Protein 5L9V (pdb70)

Foldseek 3Di:
DLLCCLVVAVLVCCVVPQKGKDACQPHDVLLVLQVVLLVVVVVVVPWAADDDPDDDDPDDQVQAVKTKDFAQCPDPSSVSVVVVVVSVVVNVCSCAPRNPPFGWDDKGTKIKIKRAAPQTKHPWDFQDEDLQFFFKKKKAWRDAPDDCVPFPFWKWWCFPDDNDIDTHDSHRRMMMMGTRYPRTTIMGGTTHHITIMIMMTIGGDVSNVVSVVVD/DLLCCLVVAVLVCCVPPQKGKDALQPHDPLLVLQVVLLVVVVVVVPWAADDDPDDDDPDDQVAAVKTKDFAQCPDPSNVSVVVVVVSVVVNVCSCAPRRPNFGWDDKGTKIKIKRAAPFTKHPWDFQDEDLQFFFKKKKAWRDAPDDCVPFPFWKWWDFPPDPDIDTDDSYRRMIMMGTR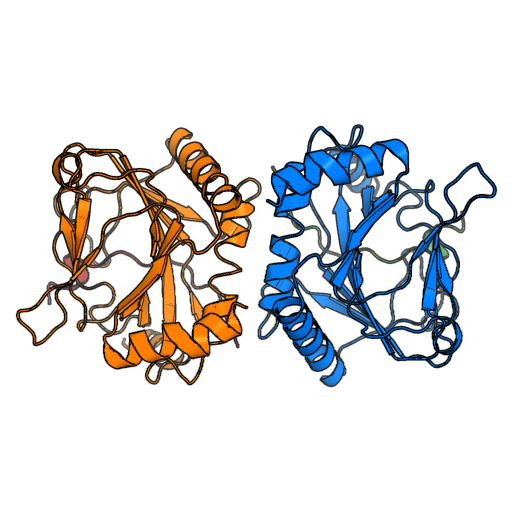YPRTTIMGGTGHHITIMMMMTTGGPVSNVVNVPPD/DCPVVPDDDPDPDDDDDDD/DCVVVPDDDPDDDDDDDDD

Structure (mmCIF, N/CA/C/O backbone):
data_5L9V
#
_entry.id   5L9V
#
_cell.length_a   43.807
_cell.length_b   73.088
_cell.length_c   70.407
_cell.angle_alpha   90.00
_cell.angle_beta   91.17
_cell.angle_gamma   90.00
#
_symmetry.space_group_name_H-M   'P 1 21 1'
#
loop_
_entity.id
_entity.type
_entity.pdbx_description
1 polymer 'Egl nine homolog 1'
2 polymer 'Hypoxia-inducible factor 1-alpha'
3 non-polymer 'MANGANESE (II) ION'
4 non-polymer N-OXALYLGLYCINE
5 water water
#
loop_
_atom_site.group_PDB
_atom_site.id
_atom_site.type_symbol
_atom_site.label_atom_id
_atom_site.label_alt_id
_atom_site.label_comp_id
_atom_site.label_asym_id
_atom_site.label_entity_id
_atom_site.label_seq_id
_atom_site.pdbx_PDB_ins_code
_atom_site.Cartn_x
_atom_site.Cartn_y
_atom_site.Cartn_z
_atom_site.occupancy
_atom_site.B_iso_or_equiv
_atom_site.auth_seq_id
_atom_site.auth_comp_id
_atom_site.auth_asym_id
_atom_site.auth_atom_id
_atom_site.pdbx_PDB_model_num
ATOM 1 N N . PRO A 1 15 ? -2.202 1.336 16.784 1.00 93.55 189 PRO A N 1
ATOM 2 C CA . PRO A 1 15 ? -2.363 2.721 16.331 1.00 92.78 189 PRO A CA 1
ATOM 3 C C . PRO A 1 15 ? -2.242 3.715 17.480 1.00 91.20 189 PRO A C 1
ATOM 4 O O . PRO A 1 15 ? -2.856 3.509 18.527 1.00 90.59 189 PRO A O 1
ATOM 8 N N . ALA A 1 16 ? -1.461 4.779 17.289 1.00 90.00 190 ALA A N 1
ATOM 9 C CA . ALA A 1 16 ? -1.286 5.762 18.353 1.00 87.96 190 ALA A CA 1
ATOM 10 C C . ALA A 1 16 ? -2.608 6.434 18.706 1.00 86.50 190 ALA A C 1
ATOM 11 O O . ALA A 1 16 ? -2.976 6.521 19.883 1.00 87.41 190 ALA A O 1
ATOM 13 N N . LEU A 1 17 ? -3.339 6.920 17.699 1.00 83.77 191 LEU A N 1
ATOM 14 C CA . LEU A 1 17 ? -4.613 7.586 17.966 1.00 82.23 191 LEU A CA 1
ATOM 15 C C . LEU A 1 17 ? -5.563 6.660 18.719 1.00 78.63 191 LEU A C 1
ATOM 16 O O . LEU A 1 17 ? -6.145 7.040 19.747 1.00 79.70 191 LEU A O 1
ATOM 21 N N . LYS A 1 18 ? -5.729 5.433 18.219 1.00 74.39 192 LYS A N 1
ATOM 22 C CA . LYS A 1 18 ? -6.646 4.488 18.848 1.00 69.09 192 LYS A CA 1
ATOM 23 C C . LYS A 1 18 ? -6.249 4.234 20.296 1.00 65.82 192 LYS A C 1
ATOM 24 O O . LYS A 1 18 ? -7.093 4.243 21.197 1.00 62.03 192 LYS A O 1
ATOM 28 N N . LEU A 1 19 ? -4.958 4.007 20.538 1.00 58.38 193 LEU A N 1
ATOM 29 C CA . LEU A 1 19 ? -4.477 3.839 21.904 1.00 56.71 193 LEU A CA 1
ATOM 30 C C . LEU A 1 19 ? -4.855 5.036 22.766 1.00 54.19 193 LEU A C 1
ATOM 31 O O . LEU A 1 19 ? -5.329 4.883 23.899 1.00 52.38 193 LEU A O 1
ATOM 47 N N . ALA A 1 20 ? -4.625 6.242 22.249 1.00 49.71 194 ALA A N 1
ATOM 48 C CA . ALA A 1 20 ? -4.865 7.444 23.035 1.00 49.61 194 ALA A CA 1
ATOM 49 C C . ALA A 1 20 ? -6.328 7.547 23.450 1.00 50.55 194 ALA A C 1
ATOM 50 O O . ALA A 1 20 ? -6.640 7.673 24.640 1.00 52.84 194 ALA A O 1
ATOM 57 N N . LEU A 1 21 ? -7.244 7.471 22.481 1.00 48.99 195 LEU A N 1
ATOM 58 C CA . LEU A 1 21 ? -8.655 7.682 22.798 1.00 47.76 195 LEU A CA 1
ATOM 59 C C . LEU A 1 21 ? -9.248 6.512 23.568 1.00 46.09 195 LEU A C 1
ATOM 60 O O . LEU A 1 21 ? -10.127 6.704 24.414 1.00 48.11 195 LEU A O 1
ATOM 76 N N . GLU A 1 22 ? -8.806 5.293 23.268 1.00 46.54 196 GLU A N 1
ATOM 77 C CA . GLU A 1 22 ? -9.404 4.112 23.877 1.00 47.09 196 GLU A CA 1
ATOM 78 C C . GLU A 1 22 ? -8.875 3.857 25.281 1.00 45.65 196 GLU A C 1
ATOM 79 O O . GLU A 1 22 ? -9.604 3.320 26.121 1.00 45.59 196 GLU A O 1
ATOM 86 N N . TYR A 1 23 ? -7.626 4.229 25.556 1.00 43.17 197 TYR A N 1
ATOM 87 C CA . TYR A 1 23 ? -6.978 3.890 26.815 1.00 41.95 197 TYR A CA 1
ATOM 88 C C . TYR A 1 23 ? -6.541 5.115 27.603 1.00 37.58 197 TYR A C 1
ATOM 89 O O . TYR A 1 23 ? -6.858 5.226 28.795 1.00 34.14 197 TYR A O 1
ATOM 107 N N . ILE A 1 24 ? -5.849 6.061 26.970 1.00 31.72 198 ILE A N 1
ATOM 108 C CA . ILE A 1 24 ? -5.196 7.126 27.724 1.00 32.94 198 ILE A CA 1
ATOM 109 C C . ILE A 1 24 ? -6.208 8.158 28.205 1.00 32.16 198 ILE A C 1
ATOM 110 O O . ILE A 1 24 ? -6.191 8.562 29.373 1.00 27.78 198 ILE A O 1
ATOM 126 N N . VAL A 1 25 ? -7.082 8.619 27.306 1.00 27.20 199 VAL A N 1
ATOM 127 C CA . VAL A 1 25 ? -8.065 9.636 27.677 1.00 29.66 199 VAL A CA 1
ATOM 128 C C . VAL A 1 25 ? -8.954 9.159 28.824 1.00 27.20 199 VAL A C 1
ATOM 129 O O . VAL A 1 25 ? -9.089 9.888 29.817 1.00 28.60 199 VAL A O 1
ATOM 142 N N . PRO A 1 26 ? -9.585 7.982 28.745 1.00 31.47 200 PRO A N 1
ATOM 143 C CA . PRO A 1 26 ? -10.385 7.522 29.897 1.00 33.69 200 PRO A CA 1
ATOM 144 C C . PRO A 1 26 ? -9.573 7.419 31.175 1.00 32.49 200 PRO A C 1
ATOM 145 O O . PRO A 1 26 ? -10.016 7.885 32.236 1.00 36.39 200 PRO A O 1
ATOM 156 N N . ALA A 1 27 ? -8.382 6.821 31.100 1.00 31.63 201 ALA A N 1
ATOM 157 C CA . ALA A 1 27 ? -7.583 6.621 32.304 1.00 31.26 201 ALA A CA 1
ATOM 158 C C . ALA A 1 27 ? -7.214 7.952 32.943 1.00 28.16 201 ALA A C 1
ATOM 159 O O . ALA A 1 27 ? -7.248 8.089 34.170 1.00 28.35 201 ALA A O 1
ATOM 166 N N . MET A 1 28 ? -6.861 8.946 32.128 1.00 28.38 202 MET A N 1
ATOM 167 C CA . MET A 1 28 ? -6.502 10.251 32.670 1.00 24.25 202 MET A CA 1
ATOM 168 C C . MET A 1 28 ? -7.709 10.934 33.303 1.00 27.79 202 MET A C 1
ATOM 169 O O . MET A 1 28 ? -7.625 11.443 34.427 1.00 28.46 202 MET A O 1
ATOM 183 N N . ASN A 1 29 ? -8.849 10.951 32.610 1.00 28.26 203 ASN A N 1
ATOM 184 C CA . ASN A 1 29 ? -9.981 11.690 33.160 1.00 30.49 203 ASN A CA 1
ATOM 185 C C . ASN A 1 29 ? -10.577 10.993 34.379 1.00 30.59 203 ASN A C 1
ATOM 186 O O . ASN A 1 29 ? -11.150 11.660 35.246 1.00 33.66 203 ASN A O 1
ATOM 197 N N . LYS A 1 30 ? -10.426 9.672 34.491 1.00 32.88 204 LYS A N 1
ATOM 198 C CA . LYS A 1 30 ? -10.956 8.963 35.653 1.00 37.87 204 LYS A CA 1
ATOM 199 C C . LYS A 1 30 ? -9.983 8.984 36.829 1.00 39.31 204 LYS A C 1
ATOM 200 O O . LYS A 1 30 ? -10.382 9.262 37.967 1.00 34.60 204 LYS A O 1
ATOM 219 N N . HIS A 1 31 ? -8.705 8.684 36.579 1.00 32.04 205 HIS A N 1
ATOM 220 C CA . HIS A 1 31 ? -7.729 8.467 37.641 1.00 33.70 205 HIS A CA 1
ATOM 221 C C . HIS A 1 31 ? -6.619 9.508 37.699 1.00 29.31 205 HIS A C 1
ATOM 222 O O . HIS A 1 31 ? -5.894 9.553 38.700 1.00 28.07 205 HIS A O 1
ATOM 236 N N . GLY A 1 32 ? -6.439 10.319 36.663 1.00 25.32 206 GLY A N 1
ATOM 237 C CA . GLY A 1 32 ? -5.351 11.268 36.651 1.00 24.01 206 GLY A CA 1
ATOM 238 C C . GLY A 1 32 ? -3.981 10.656 36.468 1.00 22.22 206 GLY A C 1
ATOM 239 O O . GLY A 1 32 ? -2.987 11.383 36.536 1.00 22.95 206 GLY A O 1
ATOM 243 N N . ILE A 1 33 ? -3.899 9.342 36.268 1.00 24.50 207 ILE A N 1
ATOM 244 C CA . ILE A 1 33 ? -2.651 8.632 36.019 1.00 24.99 207 ILE A CA 1
ATOM 245 C C . ILE A 1 33 ? -2.918 7.609 34.923 1.00 26.54 207 ILE A C 1
ATOM 246 O O . ILE A 1 33 ? -3.982 6.983 34.896 1.00 26.50 207 ILE A O 1
ATOM 262 N N . CYS A 1 34 ? -1.959 7.436 34.016 1.00 22.94 208 CYS A N 1
ATOM 263 C CA . CYS A 1 34 ? -2.065 6.413 32.981 1.00 23.07 208 CYS A CA 1
ATOM 264 C C . CYS A 1 34 ? -0.698 5.804 32.716 1.00 23.95 208 CYS A C 1
ATOM 265 O O . CYS A 1 34 ? 0.275 6.535 32.521 1.00 24.74 208 CYS A O 1
ATOM 273 N N . VAL A 1 35 ? -0.629 4.474 32.685 1.00 26.60 209 VAL A N 1
ATOM 274 C CA . VAL A 1 35 ? 0.609 3.754 32.411 1.00 29.67 209 VAL A CA 1
ATOM 275 C C . VAL A 1 35 ? 0.439 2.954 31.126 1.00 26.62 209 VAL A C 1
ATOM 276 O O . VAL A 1 35 ? -0.515 2.181 30.988 1.00 27.92 209 VAL A O 1
ATOM 289 N N . VAL A 1 36 ? 1.377 3.136 30.201 1.00 26.30 210 VAL A N 1
ATOM 290 C CA . VAL A 1 36 ? 1.426 2.430 28.927 1.00 29.95 210 VAL A CA 1
ATOM 291 C C . VAL A 1 36 ? 2.738 1.659 28.897 1.00 28.92 210 VAL A C 1
ATOM 292 O O . VAL A 1 36 ? 3.807 2.264 28.781 1.00 27.20 210 VAL A O 1
ATOM 305 N N . ASP A 1 37 ? 2.674 0.339 28.975 1.00 27.72 211 ASP A N 1
ATOM 306 C CA . ASP A 1 37 ? 3.902 -0.439 28.894 1.00 31.23 211 ASP A CA 1
ATOM 307 C C . ASP A 1 37 ? 4.195 -0.826 27.445 1.00 31.98 211 ASP A C 1
ATOM 308 O O . ASP A 1 37 ? 3.310 -0.839 26.587 1.00 31.40 211 ASP A O 1
ATOM 317 N N . ASP A 1 38 ? 5.465 -1.130 27.183 1.00 31.36 212 ASP A N 1
ATOM 318 C CA . ASP A 1 38 ? 5.927 -1.530 25.853 1.00 32.35 212 ASP A CA 1
ATOM 319 C C . ASP A 1 38 ? 5.5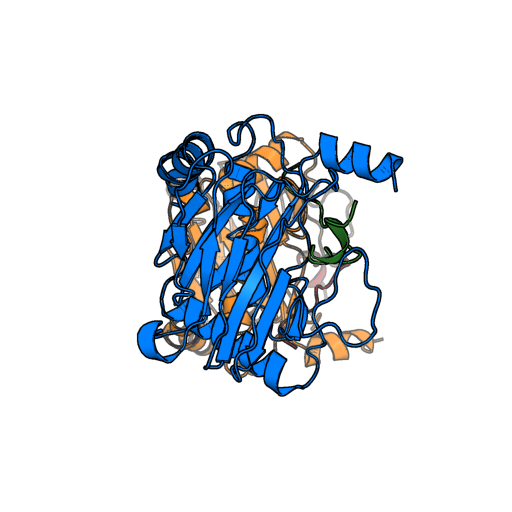44 -0.485 24.808 1.00 31.69 212 ASP A C 1
ATOM 320 O O . ASP A 1 38 ? 4.946 -0.785 23.772 1.00 31.18 212 ASP A O 1
ATOM 329 N N . PHE A 1 39 ? 5.913 0.766 25.086 1.00 27.66 213 PHE A N 1
ATOM 330 C CA . PHE A 1 39 ? 5.405 1.877 24.288 1.00 26.43 213 PHE A CA 1
ATOM 331 C C . PHE A 1 39 ? 6.014 1.883 22.892 1.00 33.63 213 PHE A C 1
ATOM 332 O O . PHE A 1 39 ? 5.298 2.069 21.901 1.00 26.02 213 PHE A O 1
ATOM 349 N N . LEU A 1 40 ? 7.327 1.667 22.791 1.00 28.66 214 LEU A N 1
ATOM 350 C CA . LEU A 1 40 ? 8.027 1.705 21.515 1.00 32.41 214 LEU A CA 1
ATOM 351 C C . LEU A 1 40 ? 8.613 0.365 21.102 1.00 31.73 214 LEU A C 1
ATOM 352 O O . LEU A 1 40 ? 8.983 0.209 19.934 1.00 37.07 214 LEU A O 1
ATOM 368 N N . GLY A 1 41 ? 8.696 -0.602 22.008 1.00 32.87 215 GLY A N 1
ATOM 369 C CA . GLY A 1 41 ? 9.323 -1.870 21.706 1.00 32.76 215 GLY A CA 1
ATOM 370 C C . GLY A 1 41 ? 10.786 -1.908 22.117 1.00 30.92 215 GLY A C 1
ATOM 371 O O . GLY A 1 41 ? 11.447 -0.886 22.293 1.00 29.51 215 GLY A O 1
ATOM 375 N N . LYS A 1 42 ? 11.298 -3.132 22.252 1.00 36.54 216 LYS A N 1
ATOM 376 C CA . LYS A 1 42 ? 12.633 -3.334 22.811 1.00 40.98 216 LYS A CA 1
ATOM 377 C C . LYS A 1 42 ? 13.723 -2.671 21.968 1.00 36.17 216 LYS A C 1
ATOM 378 O O . LYS A 1 42 ? 14.645 -2.057 22.513 1.00 36.91 216 LYS A O 1
ATOM 388 N N . GLU A 1 43 ? 13.652 -2.792 20.643 1.00 35.04 217 GLU A N 1
ATOM 389 C CA . GLU A 1 43 ? 14.739 -2.281 19.807 1.00 35.76 217 GLU A CA 1
ATOM 390 C C . GLU A 1 43 ? 14.867 -0.765 19.929 1.00 36.54 217 GLU A C 1
ATOM 391 O O . GLU A 1 43 ? 15.953 -0.233 20.213 1.00 39.38 217 GLU A O 1
ATOM 395 N N . THR A 1 44 ? 13.758 -0.049 19.728 1.00 31.70 218 THR A N 1
ATOM 396 C CA . THR A 1 44 ? 13.791 1.407 19.807 1.00 27.52 218 THR A CA 1
ATOM 397 C C . THR A 1 44 ? 14.151 1.872 21.216 1.00 29.69 218 THR A C 1
ATOM 398 O O . THR A 1 44 ? 14.984 2.771 21.390 1.00 30.92 218 THR A O 1
ATOM 409 N N . GLY A 1 45 ? 13.544 1.264 22.236 1.00 30.53 219 GLY A N 1
ATOM 410 C CA . GLY A 1 45 ? 13.882 1.627 23.603 1.00 27.88 219 GLY A CA 1
ATOM 411 C C . GLY A 1 45 ? 15.355 1.428 23.900 1.00 32.32 219 GLY A C 1
ATOM 412 O O . GLY A 1 45 ? 15.972 2.230 24.606 1.00 31.92 219 GLY A O 1
ATOM 416 N N . GLN A 1 46 ? 15.936 0.356 23.363 1.00 32.09 220 GLN A N 1
ATOM 417 C CA . GLN A 1 46 ? 17.362 0.111 23.541 1.00 38.12 220 GLN A CA 1
ATOM 418 C C . GLN A 1 46 ? 18.188 1.208 22.885 1.00 33.51 220 GLN A C 1
ATOM 419 O O . GLN A 1 46 ? 19.183 1.675 23.457 1.00 30.84 220 GLN A O 1
ATOM 433 N N . GLN A 1 47 ? 17.795 1.638 21.681 1.00 34.55 221 GLN A N 1
ATOM 434 C CA . GLN A 1 47 ? 18.526 2.728 21.039 1.00 35.76 221 GLN A CA 1
ATOM 435 C C . GLN A 1 47 ? 18.433 4.013 21.855 1.00 31.25 221 GLN A C 1
ATOM 436 O O . GLN A 1 47 ? 19.411 4.769 21.955 1.00 32.77 221 GLN A O 1
ATOM 450 N N . ILE A 1 48 ? 17.267 4.272 22.456 1.00 26.10 222 ILE A N 1
ATOM 451 C CA . ILE A 1 48 ? 17.122 5.446 23.312 1.00 24.54 222 ILE A CA 1
ATOM 452 C C . ILE A 1 48 ? 18.042 5.331 24.523 1.00 28.02 222 ILE A C 1
ATOM 453 O O . ILE A 1 48 ? 18.713 6.296 24.906 1.00 24.72 222 ILE A O 1
ATOM 469 N N . GLY A 1 49 ? 18.081 4.152 25.147 1.00 25.35 223 GLY A N 1
ATOM 470 C CA . GLY A 1 49 ? 18.988 3.946 26.262 1.00 28.94 223 GLY A CA 1
ATOM 471 C C . GLY A 1 49 ? 20.435 4.189 25.880 1.00 31.97 223 GLY A C 1
ATOM 472 O O . GLY A 1 49 ? 21.201 4.771 26.653 1.00 31.63 223 GLY A O 1
ATOM 476 N N . ASP A 1 50 ? 20.830 3.755 24.679 1.00 33.52 224 ASP A N 1
ATOM 477 C CA . ASP A 1 50 ? 22.199 3.985 24.226 1.00 32.02 224 ASP A CA 1
ATOM 478 C C . ASP A 1 50 ? 22.486 5.471 24.057 1.00 32.35 224 ASP A C 1
ATOM 479 O O . ASP A 1 50 ? 23.557 5.951 24.451 1.00 29.71 224 ASP A O 1
ATOM 488 N N . GLU A 1 51 ? 21.553 6.218 23.464 1.00 27.98 225 GLU A N 1
ATOM 489 C CA . GLU A 1 51 ? 21.778 7.653 23.310 1.00 27.02 225 GLU A CA 1
ATOM 490 C C . GLU A 1 51 ? 21.865 8.346 24.667 1.00 28.76 225 GLU A C 1
ATOM 491 O O . GLU A 1 51 ? 22.721 9.217 24.877 1.00 32.61 225 GLU A O 1
ATOM 503 N N . VAL A 1 52 ? 21.007 7.956 25.612 1.00 27.83 226 VAL A N 1
ATOM 504 C CA . VAL A 1 52 ? 21.027 8.576 26.933 1.00 27.38 226 VAL A CA 1
ATOM 505 C C . VAL A 1 52 ? 22.343 8.276 27.640 1.00 28.23 226 VAL A C 1
ATOM 506 O O . VAL A 1 52 ? 22.961 9.164 28.241 1.00 27.75 226 VAL A O 1
ATOM 519 N N . ARG A 1 53 ? 22.786 7.020 27.592 1.00 27.51 227 ARG A N 1
ATOM 520 C CA . ARG A 1 53 ? 24.038 6.674 28.257 1.00 35.73 227 ARG A CA 1
ATOM 521 C C . ARG A 1 53 ? 25.232 7.345 27.590 1.00 32.55 227 ARG A C 1
ATOM 522 O O . ARG A 1 53 ? 26.206 7.682 28.271 1.00 35.17 227 ARG A O 1
ATOM 543 N N . ALA A 1 54 ? 25.182 7.560 26.272 1.00 27.89 228 ALA A N 1
ATOM 544 C CA . ALA A 1 54 ? 26.272 8.279 25.616 1.00 36.35 228 ALA A CA 1
ATOM 545 C C . ALA A 1 54 ? 26.286 9.745 26.030 1.00 31.63 228 ALA A C 1
ATOM 546 O O . ALA A 1 54 ? 27.359 10.329 26.226 1.00 31.74 228 ALA A O 1
ATOM 553 N N . LEU A 1 55 ? 25.106 10.352 26.163 1.00 30.21 229 LEU A N 1
ATOM 554 C CA . LEU A 1 55 ? 25.013 11.702 26.716 1.00 33.47 229 LEU A CA 1
ATOM 555 C C . LEU A 1 55 ? 25.577 11.760 28.125 1.00 33.68 229 LEU A C 1
ATOM 556 O O . LEU A 1 55 ? 26.244 12.731 28.501 1.00 37.47 229 LEU A O 1
ATOM 572 N N . HIS A 1 56 ? 25.285 10.745 28.933 1.00 30.44 230 HIS A N 1
ATOM 573 C CA . HIS A 1 56 ? 25.787 10.718 30.297 1.00 36.65 230 HIS A CA 1
ATOM 574 C C . HIS A 1 56 ? 27.302 10.579 30.313 1.00 35.25 230 HIS A C 1
ATOM 575 O O . HIS A 1 56 ? 27.978 11.192 31.145 1.00 34.01 230 HIS A O 1
ATOM 589 N N . ASP A 1 57 ? 27.848 9.793 29.382 1.00 36.36 231 ASP A N 1
ATOM 590 C CA . ASP A 1 57 ? 29.285 9.552 29.327 1.00 40.88 231 ASP A CA 1
ATOM 591 C C . ASP A 1 57 ? 30.086 10.801 28.974 1.00 42.06 231 ASP A C 1
ATOM 592 O O . ASP A 1 57 ? 31.300 10.826 29.209 1.00 41.89 231 ASP A O 1
ATOM 601 N N . THR A 1 58 ? 29.453 11.832 28.407 1.00 37.71 232 THR A N 1
ATOM 602 C CA . THR A 1 58 ? 30.166 13.065 28.082 1.00 41.20 232 THR A CA 1
ATOM 603 C C . THR A 1 58 ? 30.334 13.985 29.285 1.00 48.56 232 THR A C 1
ATOM 604 O O . THR A 1 58 ? 31.012 15.010 29.164 1.00 53.13 232 THR A O 1
ATOM 615 N N . GLY A 1 59 ? 29.731 13.660 30.428 1.00 46.05 233 GLY A N 1
ATOM 616 C CA . GLY A 1 59 ? 29.879 14.473 31.617 1.00 50.70 233 GLY A CA 1
ATOM 617 C C . GLY A 1 59 ? 29.084 15.758 31.616 1.00 50.58 233 GLY A C 1
ATOM 618 O O . GLY A 1 59 ? 29.331 16.624 32.464 1.00 54.57 233 GLY A O 1
ATOM 622 N N . LYS A 1 60 ? 28.128 15.902 30.699 1.00 47.92 234 LYS A N 1
ATOM 623 C CA . LYS A 1 60 ? 27.388 17.153 30.554 1.00 53.82 234 LYS A CA 1
ATOM 624 C C . LYS A 1 60 ? 26.250 17.298 31.558 1.00 49.11 234 LYS A C 1
ATOM 625 O O . LYS A 1 60 ? 25.850 18.427 31.867 1.00 47.92 234 LYS A O 1
ATOM 644 N N . PHE A 1 61 ? 25.702 16.190 32.053 1.00 41.34 235 PHE A N 1
ATOM 645 C CA . PHE A 1 61 ? 24.590 16.265 32.994 1.00 36.95 235 PHE A CA 1
ATOM 646 C C . PHE A 1 61 ? 24.931 17.211 34.136 1.00 40.76 235 PHE A C 1
ATOM 647 O O . PHE A 1 61 ? 26.074 17.267 34.598 1.00 39.75 235 PHE A O 1
ATOM 664 N N . THR A 1 62 ? 23.933 17.969 34.578 1.00 31.00 236 THR A N 1
ATOM 665 C CA . THR A 1 62 ? 24.081 18.902 35.685 1.00 36.66 236 THR A CA 1
ATOM 666 C C . THR A 1 62 ? 22.982 18.638 36.704 1.00 32.07 236 THR A C 1
ATOM 667 O O . THR A 1 62 ? 22.028 17.904 36.440 1.00 32.56 236 THR A O 1
ATOM 678 N N . ASP A 1 63 ? 23.131 19.244 37.882 1.00 31.48 237 ASP A N 1
ATOM 679 C CA . ASP A 1 63 ? 22.195 19.012 38.976 1.00 31.76 237 ASP A CA 1
ATOM 680 C C . ASP A 1 63 ? 20.790 19.451 38.585 1.00 25.10 237 ASP A C 1
ATOM 681 O O . ASP A 1 63 ? 20.592 20.526 38.013 1.00 29.96 237 ASP A O 1
ATOM 690 N N . GLY A 1 64 ? 19.809 18.610 38.894 1.00 27.58 238 GLY A N 1
ATOM 691 C CA . GLY A 1 64 ? 18.426 19.021 38.729 1.00 25.91 238 GLY A CA 1
ATOM 692 C C . GLY A 1 64 ? 18.136 20.299 39.499 1.00 23.97 238 GLY A C 1
ATOM 693 O O . GLY A 1 64 ? 18.589 20.483 40.631 1.00 27.06 238 GLY A O 1
ATOM 697 N N . GLN A 1 65 ? 17.368 21.187 38.874 1.00 24.82 239 GLN A N 1
ATOM 698 C CA . GLN A 1 65 ? 17.040 22.494 39.422 1.00 28.59 239 GLN A CA 1
ATOM 699 C C . GLN A 1 65 ? 15.607 22.529 39.929 1.00 24.64 239 GLN A C 1
ATOM 700 O O . GLN A 1 65 ? 14.730 21.807 39.445 1.00 24.91 239 GLN A O 1
ATOM 714 N N . LEU A 1 66 ? 15.379 23.425 40.883 1.00 26.43 240 LEU A N 1
ATOM 715 C CA . LEU A 1 66 ? 14.067 23.677 41.460 1.00 28.15 240 LEU A CA 1
ATOM 716 C C . LEU A 1 66 ? 13.560 25.044 41.009 1.00 31.18 240 LEU A C 1
ATOM 717 O O . LEU A 1 66 ? 14.346 25.947 40.711 1.00 32.72 240 LEU A O 1
ATOM 733 N N . VAL A 1 67 ? 12.232 25.187 40.962 1.00 27.92 241 VAL A N 1
ATOM 734 C CA . VAL A 1 67 ? 11.625 26.450 40.540 1.00 27.29 241 VAL A CA 1
ATOM 735 C C . VAL A 1 67 ? 12.127 27.600 41.409 1.00 32.55 241 VAL A C 1
ATOM 736 O O . VAL A 1 67 ? 12.537 28.650 40.902 1.00 34.01 241 VAL A O 1
ATOM 749 N N . SER A 1 68 ? 12.086 27.425 42.729 1.00 31.39 242 SER A N 1
ATOM 750 C CA . SER A 1 68 ? 12.657 28.378 43.684 1.00 32.24 242 SER A CA 1
ATOM 751 C C . SER A 1 68 ? 13.817 27.677 44.377 1.00 34.14 242 SER A C 1
ATOM 752 O O . SER A 1 68 ? 13.612 26.937 45.344 1.00 39.32 242 SER A O 1
ATOM 760 N N . GLN A 1 69 ? 15.031 27.905 43.895 1.00 32.56 243 GLN A N 1
ATOM 761 C CA . GLN A 1 69 ? 16.203 27.270 44.473 1.00 40.01 243 GLN A CA 1
ATOM 762 C C . GLN A 1 69 ? 16.864 28.225 45.456 1.00 42.54 243 GLN A C 1
ATOM 763 O O . GLN A 1 69 ? 17.044 29.410 45.155 1.00 41.08 243 GLN A O 1
ATOM 777 N N . LYS A 1 70 ? 17.213 27.701 46.633 1.00 45.70 244 LYS A N 1
ATOM 778 C CA . LYS A 1 70 ? 17.804 28.482 47.707 1.00 47.75 244 LYS A CA 1
ATOM 779 C C . LYS A 1 70 ? 19.238 28.094 48.015 1.00 51.89 244 LYS A C 1
ATOM 780 O O . LYS A 1 70 ? 19.953 28.883 48.639 1.00 55.37 244 LYS A O 1
ATOM 799 N N . SER A 1 71 ? 19.664 26.904 47.609 1.00 51.54 245 SER A N 1
ATOM 800 C CA . SER A 1 71 ? 21.026 26.441 47.812 1.00 55.48 245 SER A CA 1
ATOM 801 C C . SER A 1 71 ? 21.599 25.987 46.481 1.00 56.87 245 SER A C 1
ATOM 802 O O . SER A 1 71 ? 20.897 25.382 45.666 1.00 55.62 245 SER A O 1
ATOM 810 N N . ASP A 1 72 ? 22.880 26.283 46.264 1.00 58.10 246 ASP A N 1
ATOM 811 C CA . ASP A 1 72 ? 23.546 25.796 45.063 1.00 57.16 246 ASP A CA 1
ATOM 812 C C . ASP A 1 72 ? 23.474 24.277 44.983 1.00 54.82 246 ASP A C 1
ATOM 813 O O . ASP A 1 72 ? 23.290 23.712 43.899 1.00 56.51 246 ASP A O 1
ATOM 822 N N . SER A 1 73 ? 23.598 23.599 46.124 1.00 50.77 247 SER A N 1
ATOM 823 C CA . SER A 1 73 ? 23.534 22.142 46.199 1.00 49.09 247 SER A CA 1
ATOM 824 C C . SER A 1 73 ? 22.245 21.762 46.920 1.00 44.78 247 SER A C 1
ATOM 825 O O . SER A 1 73 ? 22.116 21.981 48.129 1.00 45.09 247 SER A O 1
ATOM 833 N N . SER A 1 74 ? 21.300 21.192 46.180 1.00 38.35 248 SER A N 1
ATOM 834 C CA . SER A 1 74 ? 19.979 20.848 46.691 1.00 35.29 248 SER A CA 1
ATOM 835 C C . SER A 1 74 ? 19.686 19.365 46.491 1.00 28.88 248 SER A C 1
ATOM 836 O O . SER A 1 74 ? 18.547 18.964 46.257 1.00 26.66 248 SER A O 1
ATOM 844 N N . LYS A 1 75 ? 20.717 18.525 46.601 1.00 29.81 249 LYS A N 1
ATOM 845 C CA . LYS A 1 75 ? 20.546 17.100 46.343 1.00 30.02 249 LYS A CA 1
ATOM 846 C C . LYS A 1 75 ? 19.591 16.430 47.324 1.00 30.08 249 LYS A C 1
ATOM 847 O O . LYS A 1 75 ? 19.019 15.387 46.992 1.00 28.23 249 LYS A O 1
ATOM 866 N N . ASP A 1 76 ? 19.408 16.992 48.519 1.00 24.25 250 ASP A N 1
ATOM 867 C CA . ASP A 1 76 ? 18.476 16.406 49.478 1.00 29.26 250 ASP A CA 1
ATOM 868 C C . ASP A 1 76 ? 17.022 16.636 49.087 1.00 29.19 250 ASP A C 1
ATOM 869 O O . ASP A 1 76 ? 16.140 15.940 49.599 1.00 27.67 250 ASP A O 1
ATOM 878 N N . ILE A 1 77 ? 16.751 17.584 48.190 1.00 26.20 251 ILE A N 1
ATOM 879 C CA . ILE A 1 77 ? 15.416 17.755 47.624 1.00 22.06 251 ILE A CA 1
ATOM 880 C C . ILE A 1 77 ? 15.302 16.847 46.402 1.00 27.27 251 ILE A C 1
ATOM 881 O O . ILE A 1 77 ? 14.440 15.963 46.357 1.00 26.41 251 ILE A O 1
ATOM 897 N N . ARG A 1 78 ? 16.177 17.045 45.412 1.00 21.47 252 ARG A N 1
ATOM 898 C CA . ARG A 1 78 ? 16.255 16.146 44.264 1.00 22.68 252 ARG A CA 1
ATOM 899 C C . ARG A 1 78 ? 17.718 15.870 43.959 1.00 24.17 252 ARG A C 1
ATOM 900 O O . ARG A 1 78 ? 18.511 16.801 43.800 1.00 23.03 252 ARG A O 1
ATOM 921 N N . GLY A 1 79 ? 18.069 14.590 43.891 1.00 23.85 253 GLY A N 1
ATOM 922 C CA . GLY A 1 79 ? 19.449 14.187 43.746 1.00 28.69 253 GLY A CA 1
ATOM 923 C C . GLY A 1 79 ? 19.783 13.682 42.358 1.00 23.76 253 GLY A C 1
ATOM 924 O O . GLY A 1 79 ? 20.781 12.976 42.183 1.00 28.20 253 GLY A O 1
ATOM 928 N N . ASP A 1 80 ? 18.968 14.025 41.364 1.00 24.16 254 ASP A N 1
ATOM 929 C CA . ASP A 1 80 ? 19.235 13.576 40.009 1.00 25.41 254 ASP A CA 1
ATOM 930 C C . ASP A 1 80 ? 20.101 14.583 39.259 1.00 25.87 254 ASP A C 1
ATOM 931 O O . ASP A 1 80 ? 20.243 15.744 39.651 1.00 29.32 254 ASP A O 1
ATOM 940 N N . LYS A 1 81 ? 20.716 14.093 38.187 1.00 24.57 255 LYS A N 1
ATOM 941 C CA . LYS A 1 81 ? 21.493 14.887 37.246 1.00 28.81 255 LYS A CA 1
ATOM 942 C C . LYS A 1 81 ? 20.777 14.843 35.908 1.00 26.28 255 LYS A C 1
ATOM 943 O O . LYS A 1 81 ? 20.268 13.792 35.514 1.00 28.65 255 LYS A O 1
ATOM 962 N N . ILE A 1 82 ? 20.726 15.967 35.198 1.00 28.27 256 ILE A N 1
ATOM 963 C CA . ILE A 1 82 ? 19.876 16.051 34.017 1.00 23.30 256 ILE A CA 1
ATOM 964 C C . ILE A 1 82 ? 20.604 16.757 32.882 1.00 22.81 256 ILE A C 1
ATOM 965 O O . ILE A 1 82 ? 21.629 17.414 33.070 1.00 25.27 256 ILE A O 1
ATOM 981 N N . THR A 1 83 ? 20.037 16.609 31.688 1.00 25.62 257 THR A N 1
ATOM 982 C CA . THR A 1 83 ? 20.374 17.456 30.558 1.00 22.92 257 THR A CA 1
ATOM 983 C C . THR A 1 83 ? 19.113 17.637 29.720 1.00 24.58 257 THR A C 1
ATOM 984 O O . THR A 1 83 ? 18.287 16.721 29.625 1.00 28.51 257 THR A O 1
ATOM 995 N N . TRP A 1 84 ? 18.964 18.828 29.142 1.00 25.94 258 TRP A N 1
ATOM 996 C CA . TRP A 1 84 ? 17.800 19.166 28.333 1.00 24.39 258 TRP A CA 1
ATOM 997 C C . TRP A 1 84 ? 18.093 18.895 26.863 1.00 28.51 258 TRP A C 1
ATOM 998 O O . TRP A 1 84 ? 19.146 19.281 26.352 1.00 26.64 258 TRP A O 1
ATOM 1019 N N . ILE A 1 85 ? 17.142 18.260 26.182 1.00 29.53 259 ILE A N 1
ATOM 1020 C CA . ILE A 1 85 ? 17.301 17.825 24.802 1.00 28.72 259 ILE A CA 1
ATOM 1021 C C . ILE A 1 85 ? 16.134 18.362 23.985 1.00 34.10 259 ILE A C 1
ATOM 1022 O O . ILE A 1 85 ? 14.969 18.191 24.366 1.00 29.22 259 ILE A O 1
ATOM 1038 N N . GLU A 1 86 ? 16.448 19.019 22.868 1.00 35.83 260 GLU A N 1
ATOM 1039 C CA . GLU A 1 86 ? 15.423 19.465 21.932 1.00 43.00 260 GLU A CA 1
ATOM 1040 C C . GLU A 1 86 ? 14.962 18.349 21.008 1.00 38.21 260 GLU A C 1
ATOM 1041 O O . GLU A 1 86 ? 13.861 18.436 20.451 1.00 42.14 260 GLU A O 1
ATOM 1053 N N . GLY A 1 87 ? 15.780 17.315 20.828 1.00 38.70 261 GLY A N 1
ATOM 1054 C CA . GLY A 1 87 ? 15.471 16.206 19.960 1.00 43.09 261 GLY A CA 1
ATOM 1055 C C . GLY A 1 87 ? 16.085 16.320 18.583 1.00 44.19 261 GLY A C 1
ATOM 1056 O O . GLY A 1 87 ? 16.151 15.318 17.863 1.00 43.36 261 GLY A O 1
ATOM 1060 N N . LYS A 1 88 ? 16.547 17.513 18.212 1.00 46.13 262 LYS A N 1
ATOM 1061 C CA . LYS A 1 88 ? 17.195 17.760 16.930 1.00 53.18 262 LYS A CA 1
ATOM 1062 C C . LYS A 1 88 ? 18.718 17.655 16.997 1.00 52.17 262 LYS A C 1
ATOM 1063 O O . LYS A 1 88 ? 19.384 17.900 15.987 1.00 53.64 262 LYS A O 1
ATOM 1073 N N . GLU A 1 89 ? 19.286 17.286 18.149 1.00 48.84 263 GLU A N 1
ATOM 1074 C CA . GLU A 1 89 ? 20.727 17.332 18.366 1.00 51.48 263 GLU A CA 1
ATOM 1075 C C . GLU A 1 89 ? 21.437 16.148 17.715 1.00 54.69 263 GLU A C 1
ATOM 1076 O O . GLU A 1 89 ? 20.819 15.128 17.402 1.00 50.97 263 GLU A O 1
ATOM 1088 N N . PRO A 1 90 ? 22.752 16.266 17.505 1.00 57.70 264 PRO A N 1
ATOM 1089 C CA . PRO A 1 90 ? 23.523 15.146 16.943 1.00 54.18 264 PRO A CA 1
ATOM 1090 C C . PRO A 1 90 ? 23.530 13.945 17.862 1.00 54.13 264 PRO A C 1
ATOM 1091 O O . PRO A 1 90 ? 23.734 14.064 19.072 1.00 58.52 264 PRO A O 1
ATOM 1102 N N . GLY A 1 91 ? 23.358 12.769 17.257 1.00 46.74 265 GLY A N 1
ATOM 1103 C CA . GLY A 1 91 ? 23.305 11.530 18.024 1.00 48.78 265 GLY A CA 1
ATOM 1104 C C . GLY A 1 91 ? 22.097 11.366 18.921 1.00 42.61 265 GLY A C 1
ATOM 1105 O O . GLY A 1 91 ? 22.072 10.444 19.741 1.00 49.19 265 GLY A O 1
ATOM 1109 N N . CYS A 1 92 ? 21.090 12.231 18.790 1.00 38.12 266 CYS A N 1
ATOM 1110 C CA . CYS A 1 92 ? 19.877 12.161 19.598 1.00 34.73 266 CYS A CA 1
ATOM 1111 C C . CYS A 1 92 ? 18.645 11.867 18.750 1.00 34.16 266 CYS A C 1
ATOM 1112 O O . CYS A 1 92 ? 17.523 12.160 19.174 1.00 26.77 266 CYS A O 1
ATOM 1120 N N . GLU A 1 93 ? 18.835 11.271 17.567 1.00 33.18 267 GLU A N 1
ATOM 1121 C CA . GLU A 1 93 ? 17.723 11.076 16.642 1.00 27.83 267 GLU A CA 1
ATOM 1122 C C . GLU A 1 93 ? 16.617 10.234 17.261 1.00 26.41 267 GLU A C 1
ATOM 1123 O O . GLU A 1 93 ? 15.432 10.506 17.041 1.00 27.18 267 GLU A O 1
ATOM 1135 N N . THR A 1 94 ? 16.972 9.195 18.017 1.00 25.31 268 THR A N 1
ATOM 1136 C CA . THR A 1 94 ? 15.940 8.314 18.548 1.00 25.81 268 THR A CA 1
ATOM 1137 C C . THR A 1 94 ? 15.203 8.942 19.728 1.00 24.03 268 THR A C 1
ATOM 1138 O O . THR A 1 94 ? 14.004 8.687 19.906 1.00 24.20 268 THR A O 1
ATOM 1149 N N . ILE A 1 95 ? 15.882 9.758 20.540 1.00 23.26 269 ILE A N 1
ATOM 1150 C CA . ILE A 1 95 ? 15.163 10.586 21.506 1.00 23.43 269 ILE A CA 1
ATOM 1151 C C . ILE A 1 95 ? 14.176 11.483 20.777 1.00 23.97 269 ILE A C 1
ATOM 1152 O O . ILE A 1 95 ? 13.040 11.680 21.226 1.00 23.48 269 ILE A O 1
ATOM 1168 N N . GLY A 1 96 ? 14.599 12.048 19.645 1.00 27.38 270 GLY A N 1
ATOM 1169 C CA . GLY A 1 96 ? 13.696 12.863 18.852 1.00 25.20 270 GLY A CA 1
ATOM 1170 C C . GLY A 1 96 ? 12.503 12.077 18.349 1.00 25.85 270 GLY A C 1
ATOM 1171 O O . GLY A 1 96 ? 11.388 12.598 18.290 1.00 24.70 270 GLY A O 1
ATOM 1175 N N . LEU A 1 97 ? 12.721 10.815 17.972 1.00 24.23 271 LEU A N 1
ATOM 1176 C CA . LEU A 1 97 ? 11.611 9.962 17.566 1.00 25.24 271 LEU A CA 1
ATOM 1177 C C . LEU A 1 97 ? 10.660 9.727 18.732 1.00 23.47 271 LEU A C 1
ATOM 1178 O O . LEU A 1 97 ? 9.436 9.777 18.569 1.00 22.63 271 LEU A O 1
ATOM 1194 N N . LEU A 1 98 ? 11.209 9.488 19.923 1.00 26.95 272 LEU A N 1
ATOM 1195 C CA . LEU A 1 98 ? 10.367 9.350 21.104 1.00 24.04 272 LEU A CA 1
ATOM 1196 C C . LEU A 1 98 ? 9.527 10.611 21.326 1.00 21.79 272 LEU A C 1
ATOM 1197 O O . LEU A 1 98 ? 8.313 10.531 21.564 1.00 20.92 272 LEU A O 1
ATOM 1213 N N . MET A 1 99 ? 10.149 11.787 21.216 1.00 21.02 273 MET A N 1
ATOM 1214 C CA . MET A 1 99 ? 9.422 13.036 21.416 1.00 23.17 273 MET A CA 1
ATOM 1215 C C . MET A 1 99 ? 8.344 13.227 20.353 1.00 24.30 273 MET A C 1
ATOM 1216 O O . MET A 1 99 ? 7.226 13.652 20.668 1.00 22.48 273 MET A O 1
ATOM 1230 N N . SER A 1 100 ? 8.650 12.901 19.094 1.00 27.03 274 SER A N 1
ATOM 1231 C CA . SER A 1 100 ? 7.648 13.005 18.036 1.00 25.24 274 SER A CA 1
ATOM 1232 C C . SER A 1 100 ? 6.465 12.085 18.305 1.00 25.14 274 SER A C 1
ATOM 1233 O O . SER A 1 100 ? 5.308 12.467 18.087 1.00 26.21 274 SER A O 1
ATOM 1241 N N . SER A 1 101 ? 6.734 10.871 18.792 1.00 27.23 275 SER A N 1
ATOM 1242 C CA . SER A 1 101 ? 5.655 9.939 19.105 1.00 29.16 275 SER A CA 1
ATOM 1243 C C . SER A 1 101 ? 4.766 10.501 20.209 1.00 25.62 275 SER A C 1
ATOM 1244 O O . SER A 1 101 ? 3.531 10.516 20.091 1.00 25.30 275 SER A O 1
ATOM 1252 N N A MET A 1 102 ? 5.383 10.977 21.296 0.35 27.39 276 MET A N 1
ATOM 1253 N N B MET A 1 102 ? 5.380 10.990 21.287 0.65 27.63 276 MET A N 1
ATOM 1254 C CA A MET A 1 102 ? 4.601 11.547 22.389 0.35 25.16 276 MET A CA 1
ATOM 1255 C CA B MET A 1 102 ? 4.603 11.544 22.391 0.65 23.84 276 MET A CA 1
ATOM 1256 C C A MET A 1 102 ? 3.772 12.732 21.914 0.35 24.78 276 MET A C 1
ATOM 1257 C C B MET A 1 102 ? 3.781 12.746 21.939 0.65 24.09 276 MET A C 1
ATOM 1258 O O A MET A 1 102 ? 2.593 12.851 22.262 0.35 24.82 276 MET A O 1
ATOM 1259 O O B MET A 1 102 ? 2.610 12.879 22.311 0.65 24.40 276 MET A O 1
ATOM 1286 N N . ASP A 1 103 ? 4.375 13.629 21.131 1.00 27.38 277 ASP A N 1
ATOM 1287 C CA . ASP A 1 103 ? 3.656 14.810 20.665 1.00 22.51 277 ASP A CA 1
ATOM 1288 C C . ASP A 1 103 ? 2.472 14.425 19.791 1.00 25.87 277 ASP A C 1
ATOM 1289 O O . ASP A 1 103 ? 1.388 15.007 19.910 1.00 26.19 277 ASP A O 1
ATOM 1299 N N . ASP A 1 104 ? 2.662 13.450 18.903 1.00 31.61 278 ASP A N 1
ATOM 1300 C CA . ASP A 1 104 ? 1.561 12.994 18.062 1.00 33.67 278 ASP A CA 1
ATOM 1301 C C . ASP A 1 104 ? 0.413 12.476 18.921 1.00 30.00 278 ASP A C 1
ATOM 1302 O O . ASP A 1 104 ? -0.756 12.858 18.732 1.00 28.18 278 ASP A O 1
ATOM 1311 N N . LEU A 1 105 ? 0.745 11.639 19.905 1.00 28.80 279 LEU A N 1
ATOM 1312 C CA . LEU A 1 105 ? -0.257 11.104 20.820 1.00 30.63 279 LEU A CA 1
ATOM 1313 C C . LEU A 1 105 ? -1.008 12.225 21.543 1.00 27.88 279 LEU A C 1
ATOM 1314 O O . LEU A 1 105 ? -2.249 12.300 21.512 1.00 28.75 279 LEU A O 1
ATOM 1330 N N . ILE A 1 106 ? -0.265 13.119 22.196 1.00 31.46 280 ILE A N 1
ATOM 1331 C CA . ILE A 1 106 ? -0.885 14.169 22.996 1.00 27.53 280 ILE A CA 1
ATOM 1332 C C . ILE A 1 106 ? -1.782 15.039 22.129 1.00 32.41 280 ILE A C 1
ATOM 1333 O O . ILE A 1 106 ? -2.945 15.293 22.468 1.00 35.21 280 ILE A O 1
ATOM 1349 N N . CYS A 1 107 ? -1.255 15.529 21.006 1.00 30.11 281 CYS A N 1
ATOM 1350 C CA . CYS A 1 107 ? -2.081 16.379 20.159 1.00 35.29 281 CYS A CA 1
ATOM 1351 C C . CYS A 1 107 ? -3.337 15.645 19.726 1.00 36.08 281 CYS A C 1
ATOM 1352 O O . CYS A 1 107 ? -4.390 16.267 19.544 1.00 32.64 281 CYS A O 1
ATOM 1359 N N . HIS A 1 108 ? -3.263 14.323 19.581 1.00 36.78 282 HIS A N 1
ATOM 1360 C CA . HIS A 1 108 ? -4.482 13.594 19.278 1.00 39.84 282 HIS A CA 1
ATOM 1361 C C . HIS A 1 108 ? -5.405 13.454 20.477 1.00 43.36 282 HIS A C 1
ATOM 1362 O O . HIS A 1 108 ? -6.564 13.065 20.297 1.00 46.15 282 HIS A O 1
ATOM 1376 N N . CYS A 1 109 ? -4.945 13.781 21.682 1.00 40.17 283 CYS A N 1
ATOM 1377 C CA . CYS A 1 109 ? -5.871 13.835 22.812 1.00 40.83 283 CYS A CA 1
ATOM 1378 C C . CYS A 1 109 ? -6.628 15.158 22.940 1.00 45.09 283 CYS A C 1
ATOM 1379 O O . CYS A 1 109 ? -7.530 15.245 23.781 1.00 47.70 283 CYS A O 1
ATOM 1387 N N . ASN A 1 110 ? -6.307 16.180 22.146 1.00 49.39 284 ASN A N 1
ATOM 1388 C CA . ASN A 1 110 ? -6.821 17.517 22.432 1.00 47.17 284 ASN A CA 1
ATOM 1389 C C . ASN A 1 110 ? -8.338 17.565 22.321 1.00 47.70 284 ASN A C 1
ATOM 1390 O O . ASN A 1 110 ? -8.936 16.980 21.412 1.00 42.65 284 ASN A O 1
ATOM 1401 N N . GLY A 1 111 ? -8.954 18.295 23.254 1.00 47.84 285 GLY A N 1
ATOM 1402 C CA . GLY A 1 111 ? -10.390 18.317 23.408 1.00 51.16 285 GLY A CA 1
ATOM 1403 C C . GLY A 1 111 ? -10.943 17.224 24.296 1.00 52.22 285 GLY A C 1
ATOM 1404 O O . GLY A 1 111 ? -12.135 17.262 24.628 1.00 54.02 285 GLY A O 1
ATOM 1408 N N . LYS A 1 112 ? -10.115 16.259 24.698 1.00 45.30 286 LYS A N 1
ATOM 1409 C CA . LYS A 1 112 ? -10.566 15.126 25.492 1.00 45.59 286 LYS A CA 1
ATOM 1410 C C . LYS A 1 112 ? -9.833 14.987 26.817 1.00 43.14 286 LYS A C 1
ATOM 1411 O O . LYS A 1 112 ? -10.147 14.067 27.580 1.00 41.46 286 LYS A O 1
ATOM 1430 N N . LEU A 1 113 ? -8.852 15.840 27.103 1.00 46.99 287 LEU A N 1
ATOM 1431 C CA . LEU A 1 113 ? -8.185 15.831 28.404 1.00 48.85 287 LEU A CA 1
ATOM 1432 C C . LEU A 1 113 ? -8.788 16.925 29.281 1.00 55.95 287 LEU A C 1
ATOM 1433 O O . LEU A 1 113 ? -8.179 17.956 29.567 1.00 60.57 287 LEU A O 1
ATOM 1449 N N . GLY A 1 114 ? -10.021 16.672 29.703 1.00 57.38 288 GLY A N 1
ATOM 1450 C CA . GLY A 1 114 ? -10.719 17.631 30.542 1.00 61.32 288 GLY A CA 1
ATOM 1451 C C . GLY A 1 114 ? -10.984 18.913 29.777 1.00 64.43 288 GLY A C 1
ATOM 1452 O O . GLY A 1 114 ? -11.496 18.902 28.652 1.00 62.58 288 GLY A O 1
ATOM 1456 N N . SER A 1 115 ? -10.634 20.036 30.396 1.00 64.19 289 SER A N 1
ATOM 1457 C CA . SER A 1 115 ? -10.746 21.347 29.776 1.00 62.29 289 SER A CA 1
ATOM 1458 C C . SER A 1 115 ? -9.443 21.798 29.130 1.00 55.97 289 SER A C 1
ATOM 1459 O O . SER A 1 115 ? -9.382 22.907 28.591 1.00 52.71 289 SER A O 1
ATOM 1467 N N . TYR A 1 116 ? -8.408 20.963 29.166 1.00 51.82 290 TYR A N 1
ATOM 1468 C CA . TYR A 1 116 ? -7.094 21.357 28.691 1.00 47.39 290 TYR A CA 1
ATOM 1469 C C . TYR A 1 116 ? -7.030 21.341 27.170 1.00 43.09 290 TYR A C 1
ATOM 1470 O O . TYR A 1 116 ? -7.548 20.431 26.517 1.00 41.04 290 TYR A O 1
ATOM 1488 N N . LYS A 1 117 ? -6.379 22.358 26.613 1.00 36.96 291 LYS A N 1
ATOM 1489 C CA . LYS A 1 117 ? -6.064 22.419 25.189 1.00 38.13 291 LYS A CA 1
ATOM 1490 C C . LYS A 1 117 ? -4.553 22.602 25.101 1.00 29.84 291 LYS A C 1
ATOM 1491 O O . LYS A 1 117 ? -4.047 23.721 25.219 1.00 32.62 291 LYS A O 1
ATOM 1498 N N . ILE A 1 118 ? -3.838 21.495 24.910 1.00 28.07 292 ILE A N 1
ATOM 1499 C CA . ILE A 1 118 ? -2.381 21.519 24.940 1.00 29.38 292 ILE A CA 1
ATOM 1500 C C . ILE A 1 118 ? -1.859 22.200 23.683 1.00 32.14 292 ILE A C 1
ATOM 1501 O O . ILE A 1 118 ? -2.238 21.839 22.558 1.00 33.91 292 ILE A O 1
ATOM 1517 N N . ASN A 1 119 ? -0.974 23.193 23.860 1.00 32.97 293 ASN A N 1
ATOM 1518 C CA . ASN A 1 119 ? -0.383 23.870 22.707 1.00 28.72 293 ASN A CA 1
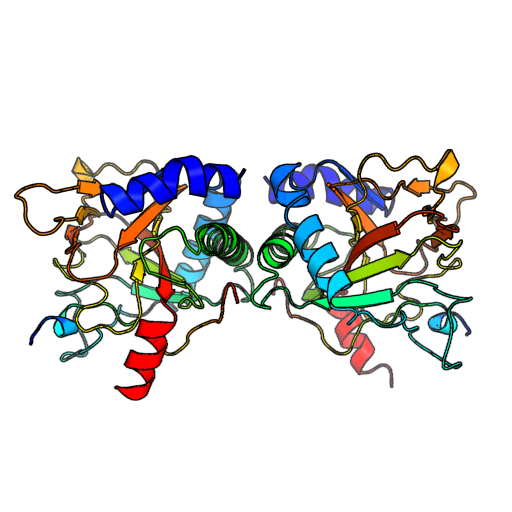ATOM 1519 C C . ASN A 1 119 ? 1.123 24.064 22.846 1.00 29.53 293 ASN A C 1
ATOM 1520 O O . ASN A 1 119 ? 1.692 24.933 22.181 1.00 28.77 293 ASN A O 1
ATOM 1531 N N . GLY A 1 120 ? 1.788 23.277 23.679 1.00 24.46 294 GLY A N 1
ATOM 1532 C CA . GLY A 1 120 ? 3.225 23.414 23.818 1.00 24.14 294 GLY A CA 1
ATOM 1533 C C . GLY A 1 120 ? 3.765 22.373 24.767 1.00 20.46 294 GLY A C 1
ATOM 1534 O O . GLY A 1 120 ? 3.018 21.689 25.473 1.00 25.19 294 GLY A O 1
ATOM 1538 N N . ARG A 1 121 ? 5.091 22.260 24.769 1.00 25.79 295 ARG A N 1
ATOM 1539 C CA . ARG A 1 121 ? 5.782 21.355 25.674 1.00 22.82 295 ARG A CA 1
ATOM 1540 C C . ARG A 1 121 ? 7.127 21.953 26.055 1.00 23.84 295 ARG A C 1
ATOM 1541 O O . ARG A 1 121 ? 7.615 22.901 25.432 1.00 24.77 295 ARG A O 1
ATOM 1562 N N . THR A 1 122 ? 7.728 21.377 27.093 1.00 25.35 296 THR A N 1
ATOM 1563 C CA . THR A 1 122 ? 9.116 21.659 27.409 1.00 22.18 296 THR A CA 1
ATOM 1564 C C . THR A 1 122 ? 10.029 20.879 26.467 1.00 22.71 296 THR A C 1
ATOM 1565 O O . THR A 1 122 ? 9.593 20.001 25.714 1.00 22.43 296 THR A O 1
ATOM 1576 N N . LYS A 1 123 ? 11.314 21.217 26.509 1.00 26.89 297 LYS A N 1
ATOM 1577 C CA . LYS A 1 123 ? 12.322 20.289 26.032 1.00 26.74 297 LYS A CA 1
ATOM 1578 C C . LYS A 1 123 ? 12.240 19.007 26.852 1.00 23.69 297 LYS A C 1
ATOM 1579 O O . LYS A 1 123 ? 11.646 18.968 27.929 1.00 25.57 297 LYS A O 1
ATOM 1598 N N . ALA A 1 124 ? 12.848 17.946 26.336 1.00 24.57 298 ALA A N 1
ATOM 1599 C CA . ALA A 1 124 ? 12.919 16.700 27.084 1.00 23.21 298 ALA A CA 1
ATOM 1600 C C . ALA A 1 124 ? 13.970 16.812 28.184 1.00 25.24 298 ALA A C 1
ATOM 1601 O O . ALA A 1 124 ? 15.090 17.270 27.943 1.00 28.91 298 ALA A O 1
ATOM 1608 N N . MET A 1 125 ? 13.604 16.405 29.392 1.00 23.57 299 MET A N 1
ATOM 1609 C CA . MET A 1 125 ? 14.523 16.371 30.524 1.00 24.37 299 MET A CA 1
ATOM 1610 C C . MET A 1 125 ? 15.012 14.938 30.668 1.00 22.76 299 MET A C 1
ATOM 1611 O O . MET A 1 125 ? 14.282 14.067 31.148 1.00 24.49 299 MET A O 1
ATOM 1625 N N . VAL A 1 126 ? 16.244 14.692 30.241 1.00 23.60 300 VAL A N 1
ATOM 1626 C CA . VAL A 1 126 ? 16.873 13.399 30.469 1.00 23.65 300 VAL A CA 1
ATOM 1627 C C . VAL A 1 126 ? 17.481 13.434 31.863 1.00 24.31 300 VAL A C 1
ATOM 1628 O O . VAL A 1 126 ? 18.275 14.325 32.178 1.00 28.17 300 VAL A O 1
ATOM 1641 N N . ALA A 1 127 ? 17.104 12.471 32.699 1.00 24.16 301 ALA A N 1
ATOM 1642 C CA . ALA A 1 127 ? 17.461 12.479 34.109 1.00 24.59 301 ALA A CA 1
ATOM 1643 C C . ALA A 1 127 ? 18.056 11.142 34.527 1.00 22.88 301 ALA A C 1
ATOM 1644 O O . ALA A 1 127 ? 17.637 10.069 34.070 1.00 27.32 301 ALA A O 1
ATOM 1651 N N . CYS A 1 128 ? 19.033 11.234 35.425 1.00 24.05 302 CYS A N 1
ATOM 1652 C CA . CYS A 1 128 ? 19.742 10.088 35.973 1.00 23.56 302 CYS A CA 1
ATOM 1653 C C . CYS A 1 128 ? 19.853 10.259 37.480 1.00 23.95 302 CYS A C 1
ATOM 1654 O O . CYS A 1 128 ? 20.464 11.225 37.947 1.00 27.96 302 CYS A O 1
ATOM 1662 N N . TYR A 1 129 ? 19.267 9.329 38.236 1.00 22.77 303 TYR A N 1
ATOM 1663 C CA . TYR A 1 129 ? 19.589 9.187 39.651 1.00 26.82 303 TYR A CA 1
ATOM 1664 C C . TYR A 1 129 ? 20.745 8.196 39.743 1.00 27.57 303 TYR A C 1
ATOM 1665 O O . TYR A 1 129 ? 20.561 7.021 39.394 1.00 30.08 303 TYR A O 1
ATOM 1683 N N . PRO A 1 130 ? 21.943 8.617 40.166 1.00 30.03 304 PRO A N 1
ATOM 1684 C CA . PRO A 1 130 ? 23.116 7.729 40.131 1.00 32.94 304 PRO A CA 1
ATOM 1685 C C . PRO A 1 130 ? 23.226 6.850 41.371 1.00 37.59 304 PRO A C 1
ATOM 1686 O O . PRO A 1 130 ? 24.269 6.799 42.033 1.00 41.86 304 PRO A O 1
ATOM 1697 N N . GLY A 1 131 ? 22.144 6.152 41.698 1.00 31.82 305 GLY A N 1
ATOM 1698 C CA . GLY A 1 131 ? 22.078 5.314 42.874 1.00 35.43 305 GLY A CA 1
ATOM 1699 C C . GLY A 1 131 ? 22.461 6.078 44.126 1.00 37.77 305 GLY A C 1
ATOM 1700 O O . GLY A 1 131 ? 22.192 7.275 44.275 1.00 35.54 305 GLY A O 1
ATOM 1704 N N . ASN A 1 132 ? 23.105 5.368 45.050 1.00 36.05 306 ASN A N 1
ATOM 1705 C CA . ASN A 1 132 ? 23.635 5.973 46.272 1.00 38.88 306 ASN A CA 1
ATOM 1706 C C . ASN A 1 132 ? 22.540 6.623 47.112 1.00 35.48 306 ASN A C 1
ATOM 1707 O O . ASN A 1 132 ? 22.793 7.571 47.858 1.00 31.62 306 ASN A O 1
ATOM 1718 N N . GLY A 1 133 ? 21.316 6.113 47.009 1.00 32.26 307 GLY A N 1
ATOM 1719 C CA . GLY A 1 133 ? 20.224 6.637 47.801 1.00 30.41 307 GLY A CA 1
ATOM 1720 C C . GLY A 1 133 ? 19.691 7.975 47.349 1.00 32.98 307 GLY A C 1
ATOM 1721 O O . GLY A 1 133 ? 18.962 8.617 48.111 1.00 27.55 307 GLY A O 1
ATOM 1725 N N . THR A 1 134 ? 20.026 8.417 46.137 1.00 29.53 308 THR A N 1
ATOM 1726 C CA . THR A 1 134 ? 19.457 9.645 45.601 1.00 28.49 308 THR A CA 1
ATOM 1727 C C . THR A 1 134 ? 17.981 9.451 45.271 1.00 21.33 308 THR A C 1
ATOM 1728 O O . THR A 1 134 ? 17.527 8.347 44.948 1.00 21.01 308 THR A O 1
ATOM 1739 N N . GLY A 1 135 ? 17.234 10.539 45.360 1.00 23.05 309 GLY A N 1
ATOM 1740 C CA . GLY A 1 135 ? 15.813 10.484 45.112 1.00 24.87 309 GLY A CA 1
ATOM 1741 C C . GLY A 1 135 ? 15.253 11.870 44.930 1.00 24.32 309 GLY A C 1
ATOM 1742 O O . GLY A 1 135 ? 15.982 12.822 44.654 1.00 24.2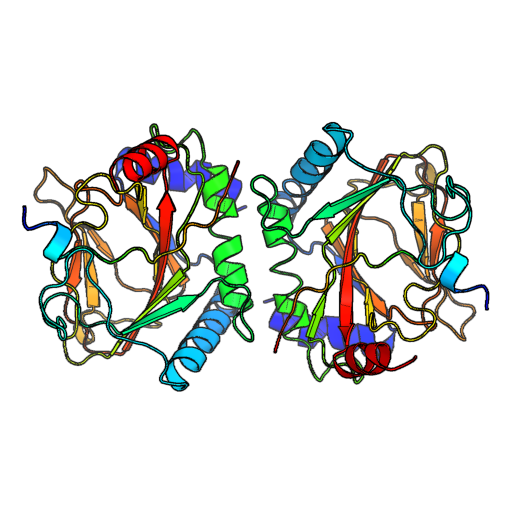0 309 GLY A O 1
ATOM 1746 N N . TYR A 1 136 ? 13.935 11.971 45.087 1.00 24.93 310 TYR A N 1
ATOM 1747 C CA . TYR A 1 136 ? 13.243 13.245 44.935 1.00 19.26 310 TYR A CA 1
ATOM 1748 C C . TYR A 1 136 ? 12.112 13.246 45.952 1.00 17.44 310 TYR A C 1
ATOM 1749 O O . TYR A 1 136 ? 11.211 12.407 45.874 1.00 20.45 310 TYR A O 1
ATOM 1767 N N . VAL A 1 137 ? 12.176 14.153 46.926 1.00 22.99 311 VAL A N 1
ATOM 1768 C CA . VAL A 1 137 ? 11.157 14.154 47.969 1.00 17.84 311 VAL A CA 1
ATOM 1769 C C . VAL A 1 137 ? 9.796 14.480 47.356 1.00 21.40 311 VAL A C 1
ATOM 1770 O O . VAL A 1 137 ? 9.688 15.055 46.265 1.00 22.47 311 VAL A O 1
ATOM 1783 N N . ARG A 1 138 ? 8.745 14.101 48.078 1.00 23.23 312 ARG A N 1
ATOM 1784 C CA . ARG A 1 138 ? 7.386 14.314 47.607 1.00 22.80 312 ARG A CA 1
ATOM 1785 C C . ARG A 1 138 ? 7.173 15.768 47.212 1.00 21.30 312 ARG A C 1
ATOM 1786 O O . ARG A 1 138 ? 7.491 16.686 47.971 1.00 23.40 312 ARG A O 1
ATOM 1807 N N . HIS A 1 139 ? 6.647 15.977 46.010 1.00 18.72 313 HIS A N 1
ATOM 1808 C CA . HIS A 1 139 ? 6.503 17.322 45.478 1.00 19.55 313 HIS A CA 1
ATOM 1809 C C . HIS A 1 139 ? 5.370 17.341 44.464 1.00 18.98 313 HIS A C 1
ATOM 1810 O O . HIS A 1 139 ? 4.857 16.298 44.049 1.00 20.57 313 HIS A O 1
ATOM 1824 N N . VAL A 1 140 ? 5.012 18.549 44.047 1.00 18.38 314 VAL A N 1
ATOM 1825 C CA . VAL A 1 140 ? 4.068 18.774 42.961 1.00 23.68 314 VAL A CA 1
ATOM 1826 C C . VAL A 1 140 ? 4.813 19.468 41.828 1.00 23.00 314 VAL A C 1
ATOM 1827 O O . VAL A 1 140 ? 5.608 20.382 42.071 1.00 26.77 314 VAL A O 1
ATOM 1840 N N . ASP A 1 141 ? 4.575 19.021 40.590 1.00 19.18 315 ASP A N 1
ATOM 1841 C CA . ASP A 1 141 ? 5.288 19.607 39.456 1.00 22.72 315 ASP A CA 1
ATOM 1842 C C . ASP A 1 141 ? 4.864 21.052 39.221 1.00 25.51 315 ASP A C 1
ATOM 1843 O O . ASP A 1 141 ? 5.712 21.940 39.072 1.00 23.68 315 ASP A O 1
ATOM 1852 N N . ASN A 1 142 ? 3.560 21.309 39.196 1.00 21.97 316 ASN A N 1
ATOM 1853 C CA . ASN A 1 142 ? 3.021 22.633 38.887 1.00 24.10 316 ASN A CA 1
ATOM 1854 C C . ASN A 1 142 ? 2.220 23.124 40.088 1.00 27.33 316 ASN A C 1
ATOM 1855 O O . ASN A 1 142 ? 1.034 22.808 40.226 1.00 25.88 316 ASN A O 1
ATOM 1866 N N . CYS A 1 143 ? 2.881 23.921 40.933 1.00 27.98 317 CYS A N 1
ATOM 1867 C CA . CYS A 1 143 ? 2.300 24.415 42.176 1.00 33.68 317 CYS A CA 1
ATOM 1868 C C . CYS A 1 143 ? 1.333 25.563 41.948 1.00 39.10 317 CYS A C 1
ATOM 1869 O O . CYS A 1 143 ? 0.270 25.621 42.576 1.00 42.95 317 CYS A O 1
ATOM 1876 N N . ASN A 1 144 ? 1.704 26.499 41.079 1.00 36.46 318 ASN A N 1
ATOM 1877 C CA . ASN A 1 144 ? 1.136 27.840 41.090 1.00 39.88 318 ASN A CA 1
ATOM 1878 C C . ASN A 1 144 ? 0.615 28.247 39.719 1.00 35.84 318 ASN A C 1
ATOM 1879 O O . ASN A 1 144 ? 0.642 29.427 39.366 1.00 39.37 318 ASN A O 1
ATOM 1890 N N . GLY A 1 145 ? 0.131 27.286 38.944 1.00 30.30 319 GLY A N 1
ATOM 1891 C CA . GLY A 1 145 ? -0.433 27.579 37.642 1.00 35.26 319 GLY A CA 1
ATOM 1892 C C . GLY A 1 145 ? 0.588 28.073 36.634 1.00 33.74 319 GLY A C 1
ATOM 1893 O O . GLY A 1 145 ? 0.347 29.073 35.951 1.00 32.51 319 GLY A O 1
ATOM 1897 N N . ASP A 1 146 ? 1.731 27.392 36.526 1.00 29.33 320 ASP A N 1
ATOM 1898 C CA . ASP A 1 146 ? 2.747 27.767 35.545 1.00 30.91 320 ASP A CA 1
ATOM 1899 C C . ASP A 1 146 ? 2.447 27.229 34.145 1.00 30.31 320 ASP A C 1
ATOM 1900 O O . ASP A 1 146 ? 3.283 27.378 33.247 1.00 30.41 320 ASP A O 1
ATOM 1909 N N . GLY A 1 147 ? 1.285 26.607 33.938 1.00 30.05 321 GLY A N 1
ATOM 1910 C CA . GLY A 1 147 ? 0.847 26.185 32.626 1.00 31.13 321 GLY A CA 1
ATOM 1911 C C . GLY A 1 147 ? 1.072 24.717 32.322 1.00 27.31 321 GLY A C 1
ATOM 1912 O O . GLY A 1 147 ? 0.444 24.190 31.396 1.00 24.77 321 GLY A O 1
ATOM 1916 N N . ARG A 1 148 ? 1.942 24.044 33.070 1.00 23.38 322 ARG A N 1
ATOM 1917 C CA . ARG A 1 148 ? 2.155 22.616 32.869 1.00 23.17 322 ARG A CA 1
ATOM 1918 C C . ARG A 1 148 ? 0.942 21.847 33.375 1.00 29.06 322 ARG A C 1
ATOM 1919 O O . ARG A 1 148 ? 0.570 21.959 34.549 1.00 29.74 322 ARG A O 1
ATOM 1940 N N . CYS A 1 149 ? 0.315 21.075 32.490 1.00 24.84 323 CYS A N 1
ATOM 1941 C CA . CYS A 1 149 ? -0.883 20.330 32.847 1.00 24.60 323 CYS A CA 1
ATOM 1942 C C . CYS A 1 149 ? -0.691 18.822 32.835 1.00 22.96 323 CYS A C 1
ATOM 1943 O O . CYS A 1 149 ? -1.296 18.138 33.659 1.00 21.17 323 CYS A O 1
ATOM 1951 N N . VAL A 1 150 ? 0.144 18.281 31.948 1.00 21.30 324 VAL A N 1
ATOM 1952 C CA . VAL A 1 150 ? 0.376 16.842 31.876 1.00 21.32 324 VAL A CA 1
ATOM 1953 C C . VAL A 1 150 ? 1.873 16.578 31.961 1.00 23.57 324 VAL A C 1
ATOM 1954 O O . VAL A 1 150 ? 2.661 17.171 31.213 1.00 20.58 324 VAL A O 1
ATOM 1967 N N . THR A 1 151 ? 2.257 15.684 32.869 1.00 20.78 325 THR A N 1
ATOM 1968 C CA . THR A 1 151 ? 3.621 15.186 32.981 1.00 20.18 325 THR A CA 1
ATOM 1969 C C . THR A 1 151 ? 3.722 13.847 32.273 1.00 19.48 325 THR A C 1
ATOM 1970 O O . THR A 1 151 ? 2.917 12.941 32.522 1.00 22.52 325 THR A O 1
ATOM 1981 N N A CYS A 1 152 ? 4.749 13.706 31.438 0.48 20.58 326 CYS A N 1
ATOM 1982 N N B CYS A 1 152 ? 4.687 13.739 31.370 0.52 19.94 326 CYS A N 1
ATOM 1983 C CA A CYS A 1 152 ? 4.966 12.510 30.633 0.48 23.35 326 CYS A CA 1
ATOM 1984 C CA B CYS A 1 152 ? 4.972 12.501 30.666 0.52 23.28 326 CYS A CA 1
ATOM 1985 C C A CYS A 1 152 ? 6.394 12.021 30.847 0.48 24.86 326 CYS A C 1
ATOM 1986 C C B CYS A 1 152 ? 6.390 12.067 30.993 0.52 24.91 326 CYS A C 1
ATOM 1987 O O A CYS A 1 152 ? 7.345 12.738 30.523 0.48 23.47 326 CYS A O 1
ATOM 1988 O O B CYS A 1 152 ? 7.324 12.868 30.897 0.52 23.87 326 CYS A O 1
ATOM 2003 N N . ILE A 1 153 ? 6.546 10.806 31.384 1.00 21.26 327 ILE A N 1
ATOM 2004 C CA . ILE A 1 153 ? 7.851 10.243 31.720 1.00 20.33 327 ILE A CA 1
ATOM 2005 C C . ILE A 1 153 ? 8.018 8.911 30.999 1.00 21.88 327 ILE A C 1
ATOM 2006 O O . ILE A 1 153 ? 7.144 8.045 31.079 1.00 22.54 327 ILE A O 1
ATOM 2023 N N . TYR A 1 154 ? 9.149 8.742 30.316 1.00 20.32 328 TYR A N 1
ATOM 2024 C CA . TYR A 1 154 ? 9.495 7.497 29.637 1.00 20.87 328 TYR A CA 1
ATOM 2025 C C . TYR A 1 154 ? 10.702 6.880 30.336 1.00 19.34 328 TYR A C 1
ATOM 2026 O O . TYR A 1 154 ? 11.757 7.512 30.422 1.00 20.74 328 TYR A O 1
ATOM 2044 N N . TYR A 1 155 ? 10.549 5.650 30.828 1.00 27.28 329 TYR A N 1
ATOM 2045 C CA . TYR A 1 155 ? 11.570 4.982 31.627 1.00 22.85 329 TYR A CA 1
ATOM 2046 C C . TYR A 1 155 ? 12.419 4.034 30.782 1.00 26.10 329 TYR A C 1
ATOM 2047 O O . TYR A 1 155 ? 11.965 3.505 29.765 1.00 24.14 329 TYR A O 1
ATOM 2065 N N . LEU A 1 156 ? 13.656 3.789 31.244 1.00 28.42 330 LEU A N 1
ATOM 2066 C CA . LEU A 1 156 ? 14.668 3.111 30.436 1.00 32.61 330 LEU A CA 1
ATOM 2067 C C . LEU A 1 156 ? 15.422 2.006 31.173 1.00 32.84 330 LEU A C 1
ATOM 2068 O O . LEU A 1 156 ? 16.463 1.556 30.683 1.00 33.12 330 LEU A O 1
ATOM 2084 N N . ASN A 1 157 ? 14.935 1.537 32.315 1.00 30.12 331 ASN A N 1
ATOM 2085 C CA . ASN A 1 157 ? 15.733 0.682 33.189 1.00 31.97 331 ASN A CA 1
ATOM 2086 C C . ASN A 1 157 ? 15.228 -0.755 33.143 1.00 31.51 331 ASN A C 1
ATOM 2087 O O . ASN A 1 157 ? 14.105 -1.039 33.573 1.00 38.15 331 ASN A O 1
ATOM 2098 N N . LYS A 1 158 ? 16.071 -1.657 32.649 1.00 34.34 332 LYS A N 1
ATOM 2099 C CA . LYS A 1 158 ? 15.688 -3.045 32.456 1.00 39.61 332 LYS A CA 1
ATOM 2100 C C . LYS A 1 158 ? 15.851 -3.859 33.731 1.00 44.80 332 LYS A C 1
ATOM 2101 O O . LYS A 1 158 ? 16.740 -3.607 34.551 1.00 42.65 332 LYS A O 1
ATOM 2120 N N . ASP A 1 159 ? 14.981 -4.860 33.879 1.00 47.54 333 ASP A N 1
ATOM 2121 C CA . ASP A 1 159 ? 15.029 -5.793 35.003 1.00 48.47 333 ASP A CA 1
ATOM 2122 C C . ASP A 1 159 ? 15.192 -5.042 36.318 1.00 50.14 333 ASP A C 1
ATOM 2123 O O . ASP A 1 159 ? 16.076 -5.332 37.131 1.00 50.33 333 ASP A O 1
ATOM 2132 N N . TRP A 1 160 ? 14.326 -4.056 36.523 1.00 46.80 334 TRP A N 1
ATOM 2133 C CA . TRP A 1 160 ? 14.408 -3.237 37.720 1.00 44.61 334 TRP A CA 1
ATOM 2134 C C . TRP A 1 160 ? 13.715 -3.950 38.871 1.00 48.29 334 TRP A C 1
ATOM 2135 O O . TRP A 1 160 ? 12.518 -4.243 38.797 1.00 47.73 334 TRP A O 1
ATOM 2156 N N . ASP A 1 161 ? 14.470 -4.231 39.929 1.00 47.48 335 ASP A N 1
ATOM 2157 C CA . ASP A 1 161 ? 13.962 -4.900 41.122 1.00 51.43 335 ASP A CA 1
ATOM 2158 C C . ASP A 1 161 ? 13.946 -3.872 42.246 1.00 49.85 335 ASP A C 1
ATOM 2159 O O . ASP A 1 161 ? 14.994 -3.528 42.802 1.00 44.85 335 ASP A O 1
ATOM 2168 N N . ALA A 1 162 ? 12.748 -3.382 42.572 1.00 45.64 336 ALA A N 1
ATOM 2169 C CA . ALA A 1 162 ? 12.615 -2.346 43.590 1.00 45.50 336 ALA A CA 1
ATOM 2170 C C . ALA A 1 162 ? 13.097 -2.819 44.951 1.00 44.40 336 ALA A C 1
ATOM 2171 O O . ALA A 1 162 ? 13.598 -2.015 45.746 1.00 43.17 336 ALA A O 1
ATOM 2178 N N . LYS A 1 163 ? 12.945 -4.109 45.244 1.00 45.48 337 LYS A N 1
ATOM 2179 C CA . LYS A 1 163 ? 13.355 -4.624 46.543 1.00 46.96 337 LYS A CA 1
ATOM 2180 C C . LYS A 1 163 ? 14.859 -4.505 46.750 1.00 44.88 337 LYS A C 1
ATOM 2181 O O . LYS A 1 163 ? 15.320 -4.534 47.896 1.00 47.28 337 LYS A O 1
ATOM 2200 N N . VAL A 1 164 ? 15.629 -4.362 45.674 1.00 42.28 338 VAL A N 1
ATOM 2201 C CA . VAL A 1 164 ? 17.073 -4.203 45.755 1.00 44.52 338 VAL A CA 1
ATOM 2202 C C . VAL A 1 164 ? 17.510 -2.788 45.395 1.00 43.70 338 VAL A C 1
ATOM 2203 O O . VAL A 1 164 ? 18.465 -2.267 45.975 1.00 39.82 338 VAL A O 1
ATOM 2216 N N . SER A 1 165 ? 16.839 -2.158 44.433 1.00 39.88 339 SER A N 1
ATOM 2217 C CA . SER A 1 165 ? 17.310 -0.903 43.869 1.00 38.05 339 SER A CA 1
ATOM 2218 C C . SER A 1 165 ? 16.461 0.297 44.260 1.00 33.61 339 SER A C 1
ATOM 2219 O O . SER A 1 165 ? 16.833 1.428 43.930 1.00 30.33 339 SER A O 1
ATOM 2227 N N . GLY A 1 166 ? 15.352 0.095 44.968 1.00 31.28 340 GLY A N 1
ATOM 2228 C CA . GLY A 1 166 ? 14.506 1.222 45.320 1.00 31.67 340 GLY A CA 1
ATOM 2229 C C . GLY A 1 166 ? 13.991 1.934 44.085 1.00 26.60 340 GLY A C 1
ATOM 2230 O O . GLY A 1 166 ? 13.577 1.307 43.106 1.00 28.01 340 GLY A O 1
ATOM 2234 N N . GLY A 1 167 ? 14.003 3.266 44.134 1.00 24.42 341 GLY A N 1
ATOM 2235 C CA . GLY A 1 167 ? 13.689 4.073 42.969 1.00 24.46 341 GLY A CA 1
ATOM 2236 C C . GLY A 1 167 ? 12.243 4.056 42.517 1.00 27.67 341 GLY A C 1
ATOM 2237 O O . GLY A 1 167 ? 11.948 4.496 41.403 1.00 24.00 341 GLY A O 1
ATOM 2241 N N . ILE A 1 168 ? 11.321 3.583 43.354 1.00 27.92 342 ILE A N 1
ATOM 2242 C CA . ILE A 1 168 ? 9.911 3.597 42.994 1.00 25.69 342 ILE A CA 1
ATOM 2243 C C . ILE A 1 168 ? 9.413 5.034 42.941 1.00 22.50 342 ILE A C 1
ATOM 2244 O O . ILE A 1 168 ? 9.735 5.858 43.808 1.00 21.93 342 ILE A O 1
ATOM 2260 N N . LEU A 1 169 ? 8.606 5.341 41.929 1.00 23.37 343 LEU A N 1
ATOM 2261 C CA . LEU A 1 169 ? 7.846 6.587 41.909 1.00 22.22 343 LEU A CA 1
ATOM 2262 C C . LEU A 1 169 ? 6.532 6.339 42.639 1.00 21.77 343 LEU A C 1
ATOM 2263 O O . LEU A 1 169 ? 5.683 5.594 42.152 1.00 24.21 343 LEU A O 1
ATOM 2279 N N . ARG A 1 170 ? 6.345 6.959 43.792 1.00 20.58 344 ARG A N 1
ATOM 2280 C CA . ARG A 1 170 ? 5.081 6.851 44.513 1.00 20.79 344 ARG A CA 1
ATOM 2281 C C . ARG A 1 170 ? 4.275 8.126 44.310 1.00 20.69 344 ARG A C 1
ATOM 2282 O O . ARG A 1 170 ? 4.724 9.219 44.674 1.00 24.06 344 ARG A O 1
ATOM 2303 N N . ILE A 1 171 ? 3.097 7.978 43.710 1.00 25.17 345 ILE A N 1
ATOM 2304 C CA . ILE A 1 171 ? 2.150 9.065 43.505 1.00 22.42 345 ILE A CA 1
ATOM 2305 C C . ILE A 1 171 ? 1.078 8.954 44.581 1.00 23.63 345 ILE A C 1
ATOM 2306 O O . ILE A 1 171 ? 0.616 7.853 44.894 1.00 25.36 345 ILE A O 1
ATOM 2322 N N . PHE A 1 172 ? 0.697 10.093 45.164 1.00 24.19 346 PHE A N 1
ATOM 2323 C CA . PHE A 1 172 ? -0.275 10.170 46.255 1.00 25.73 346 PHE A CA 1
ATOM 2324 C C . PHE A 1 172 ? -1.467 10.991 45.773 1.00 27.34 346 PHE A C 1
ATOM 2325 O O . PHE A 1 172 ? -1.608 12.161 46.156 1.00 26.91 346 PHE A O 1
ATOM 2342 N N . PRO A 1 173 ? -2.339 10.423 44.938 1.00 29.40 347 PRO A N 1
ATOM 2343 C CA . PRO A 1 173 ? -3.459 11.210 44.400 1.00 38.49 347 PRO A CA 1
ATOM 2344 C C . PRO A 1 173 ? -4.233 11.921 45.502 1.00 38.98 347 PRO A C 1
ATOM 2345 O O . PRO A 1 173 ? -4.520 11.351 46.557 1.00 37.34 347 PRO A O 1
ATOM 2356 N N . GLU A 1 174 ? -4.573 13.182 45.243 1.00 41.08 348 GLU A N 1
ATOM 2357 C CA . GLU A 1 174 ? -5.121 14.040 46.284 1.00 47.54 348 GLU A CA 1
ATOM 2358 C C . GLU A 1 174 ? -6.459 13.510 46.787 1.00 49.03 348 GLU A C 1
ATOM 2359 O O . GLU A 1 174 ? -7.255 12.937 46.036 1.00 42.96 348 GLU A O 1
ATOM 2363 N N . GLY A 1 175 ? -6.693 13.700 48.085 1.00 51.15 349 GLY A N 1
ATOM 2364 C CA . GLY A 1 175 ? -8.001 13.510 48.672 1.00 53.08 349 GLY A CA 1
ATOM 2365 C C . GLY A 1 175 ? -8.302 12.128 49.209 1.00 55.07 349 GLY A C 1
ATOM 2366 O O . GLY A 1 175 ? -9.380 11.934 49.782 1.00 57.64 349 GLY A O 1
ATOM 2370 N N . LYS A 1 176 ? -7.400 11.164 49.054 1.00 60.41 350 LYS A N 1
ATOM 2371 C CA . LYS A 1 176 ? -7.650 9.823 49.559 1.00 64.84 350 LYS A CA 1
ATOM 2372 C C . LYS A 1 176 ? -6.325 9.176 49.943 1.00 63.16 350 LYS A C 1
ATOM 2373 O O . LYS A 1 176 ? -5.275 9.499 49.381 1.00 60.92 350 LYS A O 1
ATOM 2377 N N . ALA A 1 177 ? -6.390 8.250 50.907 1.00 60.45 351 ALA A N 1
ATOM 2378 C CA . ALA A 1 177 ? -5.216 7.555 51.435 1.00 60.59 351 ALA A CA 1
ATOM 2379 C C . ALA A 1 177 ? -4.544 6.652 50.406 1.00 62.43 351 ALA A C 1
ATOM 2380 O O . ALA A 1 177 ? -3.552 5.989 50.729 1.00 66.60 351 ALA A O 1
ATOM 2387 N N . GLN A 1 178 ? -5.077 6.613 49.192 1.00 60.18 352 GLN A N 1
ATOM 2388 C CA . GLN A 1 178 ? -4.560 5.820 48.086 1.00 59.51 352 GLN A CA 1
ATOM 2389 C C . GLN A 1 178 ? -3.185 6.304 47.629 1.00 56.41 352 GLN A C 1
ATOM 2390 O O . GLN A 1 178 ? -2.790 7.455 47.841 1.00 52.51 352 GLN A O 1
ATOM 2404 N N . PHE A 1 179 ? -2.458 5.398 46.977 1.00 53.20 353 PHE A N 1
ATOM 2405 C CA . PHE A 1 179 ? -1.232 5.749 46.275 1.00 47.48 353 PHE A CA 1
ATOM 2406 C C . PHE A 1 179 ? -1.028 4.775 45.123 1.00 44.79 353 PHE A C 1
ATOM 2407 O O . PHE A 1 179 ? -1.575 3.669 45.109 1.00 43.36 353 PHE A O 1
ATOM 2424 N N . ALA A 1 180 ? -0.231 5.209 44.151 1.00 31.98 354 ALA A N 1
ATOM 2425 C CA . ALA A 1 180 ? 0.153 4.398 43.004 1.00 33.65 354 ALA A CA 1
ATOM 2426 C C . ALA A 1 180 ? 1.670 4.287 42.991 1.00 31.54 354 ALA A C 1
ATOM 2427 O O . ALA A 1 180 ? 2.365 5.305 42.958 1.00 27.35 354 ALA A O 1
ATOM 2434 N N . ASP A 1 181 ? 2.178 3.060 43.041 1.00 31.43 355 ASP A N 1
ATOM 2435 C CA . ASP A 1 181 ? 3.609 2.804 42.947 1.00 29.11 355 ASP A CA 1
ATOM 2436 C C . ASP A 1 181 ? 3.955 2.424 41.511 1.00 32.83 355 ASP A C 1
ATOM 2437 O O . ASP A 1 181 ? 3.472 1.412 40.993 1.00 33.22 355 ASP A O 1
ATOM 2446 N N . ILE A 1 182 ? 4.788 3.246 40.880 1.00 26.98 356 ILE A N 1
ATOM 2447 C CA . ILE A 1 182 ? 5.221 3.080 39.499 1.00 24.61 356 ILE A CA 1
ATOM 2448 C C . ILE A 1 182 ? 6.683 2.673 39.508 1.00 24.60 356 ILE A C 1
ATOM 2449 O O . ILE A 1 182 ? 7.553 3.474 39.882 1.00 28.97 356 ILE A O 1
ATOM 2465 N N . GLU A 1 183 ? 6.958 1.447 39.083 1.00 26.55 357 GLU A N 1
ATOM 2466 C CA . GLU A 1 183 ? 8.336 1.041 38.878 1.00 29.15 357 GLU A CA 1
ATOM 2467 C C . GLU A 1 183 ? 8.882 1.724 37.625 1.00 30.26 357 GLU A C 1
ATOM 2468 O O . GLU A 1 183 ? 8.182 1.803 36.608 1.00 24.80 357 GLU A O 1
ATOM 2480 N N . PRO A 1 184 ? 10.160 2.240 37.664 1.00 26.84 358 PRO A N 1
ATOM 2481 C CA . PRO A 1 184 ? 10.741 2.923 36.496 1.00 25.08 358 PRO A CA 1
ATOM 2482 C C . PRO A 1 184 ? 11.171 1.932 35.417 1.00 24.57 358 PRO A C 1
ATOM 2483 O O . PRO A 1 184 ? 12.349 1.824 35.053 1.00 26.36 358 PRO A O 1
ATOM 2494 N N . LYS A 1 185 ? 10.185 1.208 34.890 1.00 29.23 359 LYS A N 1
ATOM 2495 C CA . LYS A 1 185 ? 10.402 0.039 34.047 1.00 28.12 359 LYS A CA 1
ATOM 2496 C C . LYS A 1 185 ? 10.722 0.427 32.604 1.00 30.53 359 LYS A C 1
ATOM 2497 O O . LYS A 1 185 ? 10.112 1.335 32.032 1.00 25.58 359 LYS A O 1
ATOM 2516 N N . PHE A 1 186 ? 11.680 -0.287 32.019 1.00 26.02 360 PHE A N 1
ATOM 2517 C CA . PHE A 1 186 ? 12.109 -0.045 30.646 1.00 28.76 360 PHE A CA 1
ATOM 2518 C C . PHE A 1 186 ? 10.937 -0.029 29.667 1.00 27.27 360 PHE A C 1
ATOM 2519 O O . PHE A 1 186 ? 10.090 -0.925 29.670 1.00 29.67 360 PHE A O 1
ATOM 2536 N N . ASP A 1 187 ? 10.908 0.999 28.817 1.00 24.86 361 ASP A N 1
ATOM 2537 C CA . ASP A 1 187 ? 9.916 1.164 27.753 1.00 25.18 361 ASP A CA 1
ATOM 2538 C C . ASP A 1 187 ? 8.520 1.435 28.300 1.00 26.34 361 ASP A C 1
ATOM 2539 O O . ASP A 1 187 ? 7.527 1.250 27.589 1.00 28.40 361 ASP A O 1
ATOM 2548 N N . ARG A 1 188 ? 8.420 1.871 29.553 1.00 24.73 362 ARG A N 1
ATOM 2549 C CA . ARG A 1 188 ? 7.150 2.281 30.135 1.00 27.68 362 ARG A CA 1
ATOM 2550 C C . ARG A 1 188 ? 6.960 3.780 29.953 1.00 24.83 362 ARG A C 1
ATOM 2551 O O . ARG A 1 188 ? 7.875 4.565 30.213 1.00 25.00 362 ARG A O 1
ATOM 2572 N N . LEU A 1 189 ? 5.773 4.166 29.501 1.00 24.79 363 LEU A N 1
ATOM 2573 C CA . LEU A 1 189 ? 5.389 5.560 29.336 1.00 21.72 363 LEU A CA 1
ATOM 2574 C C . LEU A 1 189 ? 4.323 5.890 30.370 1.00 24.59 363 LEU A C 1
ATOM 2575 O O . LEU A 1 189 ? 3.314 5.191 30.461 1.00 28.76 363 LEU A O 1
ATOM 2591 N N . LEU A 1 190 ? 4.542 6.958 31.131 1.00 23.89 364 LEU A N 1
ATOM 2592 C CA . LEU A 1 190 ? 3.682 7.352 32.239 1.00 20.22 364 LEU A CA 1
ATOM 2593 C C . LEU A 1 190 ? 3.134 8.752 31.993 1.00 22.61 364 LEU A C 1
ATOM 2594 O O . LEU A 1 190 ? 3.877 9.650 31.590 1.00 28.44 364 LEU A O 1
ATOM 2610 N N . PHE A 1 191 ? 1.829 8.927 32.233 1.00 20.61 365 PHE A N 1
ATOM 2611 C CA . PHE A 1 191 ? 1.144 10.214 32.167 1.00 21.54 365 PHE A CA 1
ATOM 2612 C C . PHE A 1 191 ? 0.507 10.525 33.516 1.00 23.70 365 PHE A C 1
ATOM 2613 O O . PHE A 1 191 ? -0.073 9.636 34.149 1.00 24.08 365 PHE A O 1
ATOM 2630 N N . PHE A 1 192 ? 0.563 11.787 33.945 1.00 20.22 366 PHE A N 1
ATOM 2631 C CA . PHE A 1 192 ? -0.254 12.167 35.096 1.00 20.75 366 PHE A CA 1
ATOM 2632 C C . PHE A 1 192 ? -0.448 13.678 35.122 1.00 25.95 366 PHE A C 1
ATOM 2633 O O . PHE A 1 192 ? 0.346 14.423 34.548 1.00 23.87 366 PHE A O 1
ATOM 2650 N N . TRP A 1 193 ? -1.548 14.120 35.743 1.00 20.37 367 TRP A N 1
ATOM 2651 C CA . TRP A 1 193 ? -1.785 15.553 35.884 1.00 23.73 367 TRP A CA 1
ATOM 2652 C C . TRP A 1 193 ? -0.647 16.174 36.681 1.00 25.73 367 TRP A C 1
ATOM 2653 O O . TRP A 1 193 ? -0.266 15.664 37.738 1.00 27.91 367 TRP A O 1
ATOM 2674 N N . SER A 1 194 ? -0.130 17.297 36.189 1.00 23.00 368 SER A N 1
ATOM 2675 C CA . SER A 1 194 ? 1.034 17.933 36.784 1.00 22.54 368 SER A CA 1
ATOM 2676 C C . SER A 1 194 ? 0.712 18.788 38.002 1.00 25.18 368 SER A C 1
ATOM 2677 O O . SER A 1 194 ? 1.643 19.166 38.723 1.00 28.10 368 SER A O 1
ATOM 2685 N N . ASP A 1 195 ? -0.558 19.100 38.261 1.00 28.25 369 ASP A N 1
ATOM 2686 C CA . ASP A 1 195 ? -0.901 20.050 39.310 1.00 23.26 369 ASP A CA 1
ATOM 2687 C C . ASP A 1 195 ? -1.011 19.339 40.660 1.00 30.57 369 ASP A C 1
ATOM 2688 O O . ASP A 1 195 ? -0.584 18.194 40.825 1.00 28.11 369 ASP A O 1
ATOM 2697 N N . ARG A 1 196 ? -1.595 20.027 41.644 1.00 26.68 370 ARG A N 1
ATOM 2698 C CA . ARG A 1 196 ? -1.571 19.561 43.025 1.00 29.57 370 ARG A CA 1
ATOM 2699 C C . ARG A 1 196 ? -2.372 18.282 43.238 1.00 29.35 370 ARG A C 1
ATOM 2700 O O . ARG A 1 196 ? -2.339 17.728 44.343 1.00 33.01 370 ARG A O 1
ATOM 2721 N N . ARG A 1 197 ? -3.081 17.794 42.217 1.00 24.87 371 ARG A N 1
ATOM 2722 C CA . ARG A 1 197 ? -3.797 16.534 42.364 1.00 27.43 371 ARG A CA 1
ATOM 2723 C C . ARG A 1 197 ? -2.844 15.364 42.581 1.00 25.26 371 ARG A C 1
ATOM 2724 O O . ARG A 1 197 ? -3.226 14.362 43.194 1.00 29.98 371 ARG A O 1
ATOM 2745 N N . ASN A 1 198 ? -1.600 15.471 42.114 1.00 25.29 372 ASN A N 1
ATOM 2746 C CA . ASN A 1 198 ? -0.676 14.337 42.067 1.00 22.70 372 ASN A CA 1
ATOM 2747 C C . ASN A 1 198 ? 0.662 14.679 42.714 1.00 22.27 372 ASN A C 1
ATOM 2748 O O . ASN A 1 198 ? 1.696 14.730 42.037 1.00 22.22 372 ASN A O 1
ATOM 2759 N N . PRO A 1 199 ? 0.692 14.873 44.031 1.00 26.26 373 PRO A N 1
ATOM 2760 C CA . PRO A 1 199 ? 1.986 14.867 44.726 1.00 24.50 373 PRO A CA 1
ATOM 2761 C C . PRO A 1 199 ? 2.664 13.523 44.515 1.00 19.00 373 PRO A C 1
ATOM 2762 O O . PRO A 1 199 ? 2.007 12.486 44.483 1.00 22.26 373 PRO A O 1
ATOM 2773 N N . HIS A 1 200 ? 3.984 13.536 44.349 1.00 19.69 374 HIS A N 1
ATOM 2774 C CA . HIS A 1 200 ? 4.697 12.299 44.063 1.00 21.11 374 HIS A CA 1
ATOM 2775 C C . HIS A 1 200 ? 6.147 12.426 44.512 1.00 18.53 374 HIS A C 1
ATOM 2776 O O . HIS A 1 200 ? 6.683 13.529 44.640 1.00 20.60 374 HIS A O 1
ATOM 2790 N N . GLU A 1 201 ? 6.781 11.279 44.750 1.00 19.73 375 GLU A N 1
ATOM 2791 C CA . GLU A 1 201 ? 8.178 11.253 45.161 1.00 18.20 375 GLU A CA 1
ATOM 2792 C C . GLU A 1 201 ? 8.889 10.097 44.477 1.00 20.30 375 GLU A C 1
ATOM 2793 O O . GLU A 1 201 ? 8.292 9.049 44.219 1.00 25.18 375 GLU A O 1
ATOM 2805 N N . VAL A 1 202 ? 10.176 10.288 44.195 1.00 21.29 376 VAL A N 1
ATOM 2806 C CA . VAL A 1 202 ? 11.057 9.195 43.794 1.00 22.43 376 VAL A CA 1
ATOM 2807 C C . VAL A 1 202 ? 11.759 8.706 45.052 1.00 24.35 376 VAL A C 1
ATOM 2808 O O . VAL A 1 202 ? 12.533 9.447 45.672 1.00 21.04 376 VAL A O 1
ATOM 2821 N N . GLN A 1 203 ? 11.476 7.476 45.446 1.00 21.72 377 GLN A N 1
ATOM 2822 C CA . GLN A 1 203 ? 12.081 6.972 46.661 1.00 24.31 377 GLN A CA 1
ATOM 2823 C C . GLN A 1 203 ? 13.546 6.627 46.406 1.00 23.55 377 GLN A C 1
ATOM 2824 O O . GLN A 1 203 ? 13.927 6.301 45.279 1.00 26.43 377 GLN A O 1
ATOM 2838 N N . PRO A 1 204 ? 14.394 6.714 47.440 1.00 26.14 378 PRO A N 1
ATOM 2839 C CA . PRO A 1 204 ? 15.840 6.544 47.227 1.00 24.83 378 PRO A CA 1
ATOM 2840 C C . PRO A 1 204 ? 16.185 5.383 46.309 1.00 25.14 378 PRO A C 1
ATOM 2841 O O . PRO A 1 204 ? 15.682 4.269 46.482 1.00 27.65 378 PRO A O 1
ATOM 2852 N N . ALA A 1 205 ? 17.039 5.638 45.320 1.00 25.42 379 ALA A N 1
ATOM 2853 C CA . ALA A 1 205 ? 17.440 4.630 44.350 1.00 27.36 379 ALA A CA 1
ATOM 2854 C C . ALA A 1 205 ? 18.861 4.163 44.643 1.00 29.15 379 ALA A C 1
ATOM 2855 O O . ALA A 1 205 ? 19.723 4.961 45.026 1.00 29.84 379 ALA A O 1
ATOM 2862 N N . TYR A 1 206 ? 19.097 2.864 44.461 1.00 27.49 380 TYR A N 1
ATOM 2863 C CA . TYR A 1 206 ? 20.389 2.259 44.753 1.00 32.39 380 TYR A CA 1
ATOM 2864 C C . TYR A 1 206 ? 20.992 1.598 43.521 1.00 33.54 380 TYR A C 1
ATOM 2865 O O . TYR A 1 206 ? 21.865 0.734 43.640 1.00 37.31 380 TYR A O 1
ATOM 2883 N N . ALA A 1 207 ? 20.533 2.004 42.340 1.00 30.19 381 ALA A N 1
ATOM 2884 C CA . ALA A 1 207 ? 21.137 1.647 41.069 1.00 32.18 381 ALA A CA 1
ATOM 2885 C C . ALA A 1 207 ? 20.896 2.822 40.136 1.00 31.81 381 ALA A C 1
ATOM 2886 O O . ALA A 1 207 ? 20.054 3.682 40.409 1.00 30.80 381 ALA A O 1
ATOM 2893 N N . THR A 1 208 ? 21.660 2.877 39.048 1.00 30.96 382 THR A N 1
ATOM 2894 C CA . THR A 1 208 ? 21.492 3.961 38.089 1.00 31.95 382 THR A CA 1
ATOM 2895 C C . THR A 1 208 ? 20.080 3.926 37.515 1.00 29.69 382 THR A C 1
ATOM 2896 O O . THR A 1 208 ? 19.611 2.879 37.061 1.00 32.32 382 THR A O 1
ATOM 2907 N N . ARG A 1 209 ? 19.400 5.074 37.537 1.00 26.37 383 ARG A N 1
ATOM 2908 C CA . ARG A 1 209 ? 17.980 5.156 37.191 1.00 27.54 383 ARG A CA 1
ATOM 2909 C C . ARG A 1 209 ? 17.768 6.268 36.169 1.00 23.62 383 ARG A C 1
ATOM 2910 O O . ARG A 1 209 ? 17.904 7.450 36.498 1.00 21.97 383 ARG A O 1
ATOM 2931 N N . TYR A 1 210 ? 17.405 5.889 34.942 1.00 26.17 384 TYR A N 1
ATOM 2932 C CA . TYR A 1 210 ? 17.290 6.810 33.818 1.00 26.55 384 TYR A CA 1
ATOM 2933 C C . TYR A 1 210 ? 15.833 7.014 33.424 1.00 20.72 384 TYR A C 1
ATOM 2934 O O . TYR A 1 210 ? 15.058 6.056 33.373 1.00 23.98 384 TYR A O 1
ATOM 2952 N N . ALA A 1 211 ? 15.471 8.253 33.093 1.00 21.62 385 ALA A N 1
ATOM 2953 C CA . ALA A 1 211 ? 14.138 8.517 32.562 1.00 23.90 385 ALA A CA 1
ATOM 2954 C C . ALA A 1 211 ? 14.160 9.805 31.752 1.00 21.19 385 ALA A C 1
ATOM 2955 O O . ALA A 1 211 ? 15.028 10.658 31.931 1.00 26.81 385 ALA A O 1
ATOM 2962 N N . ILE A 1 212 ? 13.192 9.935 30.849 1.00 19.09 386 ILE A N 1
ATOM 2963 C CA . ILE A 1 212 ? 13.035 11.134 30.030 1.00 23.27 386 ILE A CA 1
ATOM 2964 C C . ILE A 1 212 ? 11.656 11.715 30.301 1.00 21.69 386 ILE A C 1
ATOM 2965 O O . ILE A 1 212 ? 10.643 11.025 30.127 1.00 21.28 386 ILE A O 1
ATOM 2981 N N . THR A 1 213 ? 11.613 12.983 30.703 1.00 21.84 387 THR A N 1
ATOM 2982 C CA . THR A 1 213 ? 10.363 13.658 31.027 1.00 25.02 387 THR A CA 1
ATOM 2983 C C . THR A 1 213 ? 10.069 14.759 30.017 1.00 23.71 387 THR A C 1
ATOM 2984 O O . THR A 1 213 ? 10.962 15.502 29.609 1.00 25.61 387 THR A O 1
ATOM 2995 N N . VAL A 1 214 ? 8.810 14.874 29.626 1.00 19.27 388 VAL A N 1
ATOM 2996 C CA . VAL A 1 214 ? 8.324 16.035 28.895 1.00 18.25 388 VAL A CA 1
ATOM 2997 C C . VAL A 1 214 ? 7.083 16.536 29.625 1.00 21.22 388 VAL A C 1
ATOM 2998 O O . VAL A 1 214 ? 6.222 15.734 29.996 1.00 24.23 388 VAL A O 1
ATOM 3011 N N . TRP A 1 215 ? 7.004 17.850 29.851 1.00 21.66 389 TRP A N 1
ATOM 3012 C CA . TRP A 1 215 ? 5.791 18.486 30.357 1.00 22.19 389 TRP A CA 1
ATOM 3013 C C . TRP A 1 215 ? 5.051 19.180 29.214 1.00 24.90 389 TRP A C 1
ATOM 3014 O O . TRP A 1 215 ? 5.668 19.831 28.364 1.00 22.75 389 TRP A O 1
ATOM 3035 N N . TYR A 1 216 ? 3.729 19.030 29.197 1.00 19.34 390 TYR A N 1
ATOM 3036 C CA . TYR A 1 216 ? 2.869 19.629 28.184 1.00 18.58 390 TYR A CA 1
ATOM 3037 C C . TYR A 1 216 ? 2.053 20.765 28.786 1.00 23.66 390 TYR A C 1
ATOM 3038 O O . TYR A 1 216 ? 1.577 20.664 29.921 1.00 25.66 390 TYR A O 1
ATOM 3056 N N . PHE A 1 217 ? 1.904 21.847 28.023 1.00 24.77 391 PHE A N 1
ATOM 3057 C CA . PHE A 1 217 ? 1.282 23.074 28.503 1.00 25.24 391 PHE A CA 1
ATOM 3058 C C . PHE A 1 217 ? -0.142 23.234 27.984 1.00 32.21 391 PHE A C 1
ATOM 3059 O O . PHE A 1 217 ? -0.420 23.003 26.800 1.00 27.65 391 PHE A O 1
ATOM 3076 N N . ASP A 1 218 ? -1.028 23.670 28.880 1.00 33.34 392 ASP A N 1
ATOM 3077 C CA . ASP A 1 218 ? -2.367 24.100 28.498 1.00 33.63 392 ASP A CA 1
ATOM 3078 C C . ASP A 1 218 ? -2.328 25.535 27.987 1.00 33.01 392 ASP A C 1
ATOM 3079 O O . ASP A 1 218 ? -1.649 26.393 28.558 1.00 37.13 392 ASP A O 1
ATOM 3088 N N . ALA A 1 219 ? -3.077 25.795 26.911 1.00 38.67 393 ALA A N 1
ATOM 3089 C CA . ALA A 1 219 ? -2.981 27.076 26.216 1.00 33.77 393 ALA A CA 1
ATOM 3090 C C . ALA A 1 219 ? -3.346 28.240 27.134 1.00 35.11 393 ALA A C 1
ATOM 3091 O O . ALA A 1 219 ? -2.568 29.189 27.297 1.00 39.61 393 ALA A O 1
ATOM 3098 N N . ASP A 1 220 ? -4.531 28.185 27.744 1.00 39.05 394 ASP A N 1
ATOM 3099 C CA . ASP A 1 220 ? -5.019 29.314 28.533 1.00 42.07 394 ASP A CA 1
ATOM 3100 C C . ASP A 1 220 ? -4.200 29.498 29.804 1.00 45.28 394 ASP A C 1
ATOM 3101 O O . ASP A 1 220 ? -3.822 30.626 30.150 1.00 47.00 394 ASP A O 1
ATOM 3110 N N . GLU A 1 221 ? -3.912 28.405 30.517 1.00 42.64 395 GLU A N 1
ATOM 3111 C CA . GLU A 1 221 ? -3.082 28.526 31.709 1.00 40.80 395 GLU A CA 1
ATOM 3112 C C . GLU A 1 221 ? -1.692 29.020 31.343 1.00 41.85 395 GLU A C 1
ATOM 3113 O O . GLU A 1 221 ? -1.079 29.786 32.091 1.00 39.38 395 GLU A O 1
ATOM 3125 N N . ARG A 1 222 ? -1.176 28.584 30.194 1.00 41.21 396 ARG A N 1
ATOM 3126 C CA . ARG A 1 222 ? 0.136 29.030 29.747 1.00 42.39 396 ARG A CA 1
ATOM 3127 C C . ARG A 1 222 ? 0.153 30.533 29.491 1.00 43.12 396 ARG A C 1
ATOM 3128 O O . ARG A 1 222 ? 1.081 31.234 29.909 1.00 43.47 396 ARG A O 1
ATOM 3149 N N . ALA A 1 223 ? -0.859 31.051 28.790 1.00 44.51 397 ALA A N 1
ATOM 3150 C CA . ALA A 1 223 ? -0.894 32.488 28.527 1.00 45.67 397 ALA A CA 1
ATOM 3151 C C . ALA A 1 223 ? -1.069 33.279 29.819 1.00 46.83 397 ALA A C 1
ATOM 3152 O O . ALA A 1 223 ? -0.410 34.309 30.021 1.00 49.08 397 ALA A O 1
ATOM 3159 N N . ALA A 1 224 ? -1.948 32.811 30.708 1.00 46.50 398 ALA A N 1
ATOM 3160 C CA . ALA A 1 224 ? -2.118 33.467 32.001 1.00 46.92 398 ALA A CA 1
ATOM 3161 C C . ALA A 1 224 ? -0.806 33.489 32.779 1.00 48.97 398 ALA A C 1
ATOM 3162 O O . ALA A 1 224 ? -0.416 34.516 33.349 1.00 48.87 398 ALA A O 1
ATOM 3169 N N . ALA A 1 225 ? -0.111 32.352 32.819 1.00 47.24 399 ALA A N 1
ATOM 3170 C CA . ALA A 1 225 ? 1.200 32.308 33.453 1.00 46.36 399 ALA A CA 1
ATOM 3171 C C . ALA A 1 225 ? 2.158 33.281 32.788 1.00 47.39 399 ALA A C 1
ATOM 3172 O O . ALA A 1 225 ? 3.016 33.866 33.458 1.00 46.03 399 ALA A O 1
ATOM 3179 N N . LYS A 1 226 ? 2.018 33.484 31.478 1.00 51.56 400 LYS A N 1
ATOM 3180 C CA . LYS A 1 226 ? 2.889 34.422 30.781 1.00 55.56 400 LYS A CA 1
ATOM 3181 C C . LYS A 1 226 ? 2.647 35.846 31.261 1.00 57.23 400 LYS A C 1
ATOM 3182 O O . LYS A 1 226 ? 3.598 36.594 31.520 1.00 56.39 400 LYS A O 1
ATOM 3201 N N . VAL A 1 227 ? 1.379 36.244 31.393 1.00 61.77 401 VAL A N 1
ATOM 3202 C CA . VAL A 1 227 ? 1.112 37.583 31.908 1.00 65.60 401 VAL A CA 1
ATOM 3203 C C . VAL A 1 227 ? 1.470 37.696 33.386 1.00 65.15 401 VAL A C 1
ATOM 3204 O O . VAL A 1 227 ? 1.703 38.808 33.874 1.00 67.82 401 VAL A O 1
ATOM 3217 N N . LYS A 1 228 ? 1.526 36.580 34.117 1.00 62.63 402 LYS A N 1
ATOM 3218 C CA . LYS A 1 228 ? 1.875 36.616 35.534 1.00 62.35 402 LYS A CA 1
ATOM 3219 C C . LYS A 1 228 ? 3.374 36.509 35.804 1.00 60.47 402 LYS A C 1
ATOM 3220 O O . LYS A 1 228 ? 3.794 36.741 36.943 1.00 58.14 402 LYS A O 1
ATOM 3239 N N . TYR A 1 229 ? 4.184 36.146 34.812 1.00 58.31 403 TYR A N 1
ATOM 3240 C CA . TYR A 1 229 ? 5.637 36.090 35.003 1.00 58.27 403 TYR A CA 1
ATOM 3241 C C . TYR A 1 229 ? 6.372 36.804 33.874 1.00 60.13 403 TYR A C 1
ATOM 3242 O O . TYR A 1 229 ? 7.539 36.512 33.600 1.00 59.54 403 TYR A O 1
ATOM 3260 N N . PRO B 1 15 ? 12.429 -3.080 14.052 1.00 89.37 189 PRO B N 1
ATOM 3261 C CA . PRO B 1 15 ? 13.455 -2.096 14.418 1.00 88.98 189 PRO B CA 1
ATOM 3262 C C . PRO B 1 15 ? 13.986 -1.322 13.220 1.00 86.66 189 PRO B C 1
ATOM 3263 O O . PRO B 1 15 ? 14.372 -1.918 12.213 1.00 84.32 189 PRO B O 1
ATOM 3267 N N . ALA B 1 16 ? 14.001 0.004 13.339 1.00 85.73 190 ALA B N 1
ATOM 3268 C CA . ALA B 1 16 ? 14.500 0.840 12.254 1.00 83.56 190 ALA B CA 1
ATOM 3269 C C . ALA B 1 16 ? 15.951 0.505 11.922 1.00 81.81 190 ALA B C 1
ATOM 3270 O O . ALA B 1 16 ? 16.300 0.297 10.756 1.00 80.99 190 ALA B O 1
ATOM 3272 N N . LEU B 1 17 ? 16.811 0.431 12.940 1.00 80.38 191 LEU B N 1
ATOM 3273 C CA . LEU B 1 17 ? 18.211 0.089 12.701 1.00 78.36 191 LEU B CA 1
ATOM 3274 C C . LEU B 1 17 ? 18.341 -1.270 12.018 1.00 77.31 191 LEU B C 1
ATOM 3275 O O . LEU B 1 17 ? 19.117 -1.424 11.063 1.00 77.95 191 LEU B O 1
ATOM 3277 N N . LYS B 1 18 ? 17.583 -2.265 12.486 1.00 74.52 192 LYS B N 1
ATOM 3278 C CA . LYS B 1 18 ? 17.621 -3.584 11.862 1.00 70.94 192 LYS B CA 1
ATOM 3279 C C . LYS B 1 18 ? 17.209 -3.501 10.397 1.00 68.44 192 LYS B C 1
ATOM 3280 O O . LYS B 1 18 ? 17.858 -4.084 9.519 1.00 69.03 192 LYS B O 1
ATOM 3284 N N . LEU B 1 19 ? 16.132 -2.766 10.115 1.00 64.40 193 LEU B N 1
ATOM 3285 C CA . LEU B 1 19 ? 15.665 -2.626 8.741 1.00 60.57 193 LEU B CA 1
ATOM 3286 C C . LEU B 1 19 ? 16.719 -1.968 7.861 1.00 56.64 193 LEU B C 1
ATOM 3287 O O . LEU B 1 19 ? 16.948 -2.396 6.724 1.00 56.10 193 LEU B O 1
ATOM 3303 N N . ALA B 1 20 ? 17.360 -0.913 8.364 1.00 53.41 194 ALA B N 1
ATOM 3304 C CA . ALA B 1 20 ? 18.360 -0.205 7.576 1.00 51.79 194 ALA B CA 1
ATOM 3305 C C . ALA B 1 20 ? 19.550 -1.099 7.269 1.00 53.41 194 ALA B C 1
ATOM 3306 O O . ALA B 1 20 ? 19.959 -1.231 6.109 1.00 53.64 194 ALA B O 1
ATOM 3313 N N . LEU B 1 21 ? 20.120 -1.727 8.298 1.00 53.54 195 LEU B N 1
ATOM 3314 C CA . LEU B 1 21 ? 21.346 -2.489 8.091 1.00 54.88 195 LEU B CA 1
ATOM 3315 C C . LEU B 1 21 ? 21.098 -3.776 7.316 1.00 54.51 195 LEU B C 1
ATOM 3316 O O . LEU B 1 21 ? 21.970 -4.214 6.558 1.00 50.47 195 LEU B O 1
ATOM 3332 N N . GLU B 1 22 ? 19.925 -4.386 7.474 1.00 56.44 196 GLU B N 1
ATOM 3333 C CA . GLU B 1 22 ? 19.660 -5.686 6.871 1.00 57.60 196 GLU B CA 1
ATOM 3334 C C . GLU B 1 22 ? 18.963 -5.602 5.518 1.00 56.33 196 GLU B C 1
ATOM 3335 O O . GLU B 1 22 ? 18.907 -6.614 4.812 1.00 58.16 196 GLU B O 1
ATOM 3342 N N . TYR B 1 23 ? 18.445 -4.436 5.127 1.00 54.67 197 TYR B N 1
ATOM 3343 C CA . TYR B 1 23 ? 17.641 -4.359 3.912 1.00 55.00 197 TYR B CA 1
ATOM 3344 C C . TYR B 1 23 ? 17.949 -3.120 3.075 1.00 51.52 197 TYR B C 1
ATOM 3345 O O . TYR B 1 23 ? 18.302 -3.235 1.897 1.00 48.44 197 TYR B O 1
ATOM 3363 N N . ILE B 1 24 ? 17.803 -1.932 3.661 1.00 47.38 198 ILE B N 1
ATOM 3364 C CA . ILE B 1 24 ? 17.979 -0.703 2.890 1.00 45.16 198 ILE B CA 1
ATOM 3365 C C . ILE B 1 24 ? 19.400 -0.615 2.342 1.00 42.22 198 ILE B C 1
ATOM 3366 O O . ILE B 1 24 ? 19.604 -0.428 1.141 1.00 39.54 198 ILE B O 1
ATOM 3382 N N . VAL B 1 25 ? 20.398 -0.741 3.210 1.00 42.74 199 VAL B N 1
ATOM 3383 C CA . VAL B 1 25 ? 21.798 -0.523 2.844 1.00 41.31 199 VAL B CA 1
ATOM 3384 C C . VAL B 1 25 ? 22.186 -1.477 1.716 1.00 42.66 199 VAL B C 1
ATOM 3385 O O . VAL B 1 25 ? 22.667 -1.023 0.666 1.00 43.01 199 VAL B O 1
ATOM 3398 N N . PRO B 1 26 ? 21.999 -2.793 1.870 1.00 45.04 200 PRO B N 1
ATOM 3399 C CA . PRO B 1 26 ? 22.354 -3.694 0.758 1.00 46.96 200 PRO B CA 1
ATOM 3400 C C . PRO B 1 26 ? 21.636 -3.364 -0.538 1.00 46.02 200 PRO B C 1
ATOM 3401 O O . PRO B 1 26 ? 22.261 -3.382 -1.606 1.00 45.76 200 PRO B O 1
ATOM 3412 N N . ALA B 1 27 ? 20.336 -3.065 -0.478 1.00 44.10 201 ALA B N 1
ATOM 3413 C CA . ALA B 1 27 ? 19.593 -2.771 -1.698 1.00 43.87 201 ALA B CA 1
ATOM 3414 C C . ALA B 1 27 ? 20.104 -1.500 -2.366 1.00 42.91 201 ALA B C 1
ATOM 3415 O O . ALA B 1 27 ? 20.180 -1.427 -3.596 1.00 42.29 201 ALA B O 1
ATOM 3422 N N . MET B 1 28 ? 20.452 -0.485 -1.576 1.00 38.11 202 MET B N 1
ATOM 3423 C CA . MET B 1 28 ? 20.973 0.752 -2.149 1.00 34.78 202 MET B CA 1
ATOM 3424 C C . MET B 1 28 ? 22.334 0.530 -2.790 1.00 37.03 202 MET B C 1
ATOM 3425 O O . MET B 1 28 ? 22.592 1.021 -3.896 1.00 35.22 202 MET B O 1
ATOM 3439 N N . ASN B 1 29 ? 23.221 -0.205 -2.115 1.00 38.25 203 ASN B N 1
ATOM 3440 C CA . ASN B 1 29 ? 24.556 -0.405 -2.665 1.00 40.70 203 ASN B CA 1
ATOM 3441 C C . ASN B 1 29 ? 24.528 -1.323 -3.880 1.00 42.57 203 ASN B C 1
ATOM 3442 O O . ASN B 1 29 ? 25.380 -1.201 -4.765 1.00 45.95 203 ASN B O 1
ATOM 3453 N N . LYS B 1 30 ? 23.558 -2.237 -3.946 1.00 45.86 204 LYS B N 1
ATOM 3454 C CA . LYS B 1 30 ? 23.471 -3.165 -5.069 1.00 51.28 204 LYS B CA 1
ATOM 3455 C C . LYS B 1 30 ? 22.751 -2.550 -6.269 1.00 50.18 204 LYS B C 1
ATOM 3456 O O . LYS B 1 30 ? 23.195 -2.714 -7.411 1.00 47.54 204 LYS B O 1
ATOM 3475 N N . HIS B 1 31 ? 21.642 -1.839 -6.034 1.00 45.81 205 HIS B N 1
ATOM 3476 C CA . HIS B 1 31 ? 20.797 -1.332 -7.106 1.00 37.42 205 HIS B CA 1
ATOM 3477 C C . HIS B 1 31 ? 20.622 0.181 -7.121 1.00 37.59 205 HIS B C 1
ATOM 3478 O O . HIS B 1 31 ? 20.146 0.715 -8.130 1.00 34.73 205 HIS B O 1
ATOM 3492 N N . GLY B 1 32 ? 20.966 0.888 -6.046 1.00 31.39 206 GLY B N 1
ATOM 3493 C CA . GLY B 1 32 ? 20.706 2.314 -5.997 1.00 28.00 206 GLY B CA 1
ATOM 3494 C C . GLY B 1 32 ? 19.252 2.683 -5.821 1.00 30.20 206 GLY B C 1
ATOM 3495 O O . GLY B 1 32 ? 18.911 3.867 -5.894 1.00 25.95 206 GLY B O 1
ATOM 3499 N N . ILE B 1 33 ? 18.387 1.700 -5.590 1.00 29.38 207 ILE B N 1
ATOM 3500 C CA . ILE B 1 33 ? 16.955 1.905 -5.417 1.00 27.31 207 ILE B CA 1
ATOM 3501 C C . ILE B 1 33 ? 16.495 0.947 -4.329 1.00 30.72 207 ILE B C 1
ATOM 3502 O O . ILE B 1 33 ? 16.924 -0.210 -4.291 1.00 34.44 207 ILE B O 1
ATOM 3518 N N . CYS B 1 34 ? 15.630 1.423 -3.439 1.00 28.00 208 CYS B N 1
ATOM 3519 C CA . CYS B 1 34 ? 15.091 0.574 -2.383 1.00 30.96 208 CYS B CA 1
ATOM 3520 C C . CYS B 1 34 ? 13.642 0.948 -2.121 1.00 31.51 208 CYS B C 1
ATOM 3521 O O . CYS B 1 34 ? 13.327 2.125 -1.938 1.00 32.50 208 CYS B O 1
ATOM 3529 N N . VAL B 1 35 ? 12.770 -0.054 -2.092 1.00 30.67 209 VAL B N 1
ATOM 3530 C CA . VAL B 1 35 ? 11.353 0.139 -1.811 1.00 29.95 209 VAL B CA 1
ATOM 3531 C C . VAL B 1 35 ? 11.036 -0.546 -0.488 1.00 31.27 209 VAL B C 1
ATOM 3532 O O . VAL B 1 35 ? 11.300 -1.743 -0.314 1.00 34.69 209 VAL B O 1
ATOM 3545 N N . VAL B 1 36 ? 10.479 0.218 0.444 1.00 33.11 210 VAL B N 1
ATOM 3546 C CA . VAL B 1 36 ? 10.002 -0.287 1.726 1.00 33.09 210 VAL B CA 1
ATOM 3547 C C . VAL B 1 36 ? 8.499 -0.066 1.761 1.00 31.45 210 VAL B C 1
ATOM 3548 O O . VAL B 1 36 ? 8.042 1.070 1.929 1.00 33.15 210 VAL B O 1
ATOM 3561 N N . ASP B 1 37 ? 7.727 -1.134 1.629 1.00 34.34 211 ASP B N 1
ATOM 3562 C CA . ASP B 1 37 ? 6.281 -1.002 1.722 1.00 35.72 211 ASP B CA 1
ATOM 3563 C C . ASP B 1 37 ? 5.825 -1.090 3.177 1.00 35.83 211 ASP B C 1
ATOM 3564 O O . ASP B 1 37 ? 6.529 -1.603 4.050 1.00 34.72 211 ASP B O 1
ATOM 3573 N N . ASP B 1 38 ? 4.629 -0.561 3.426 1.00 36.95 212 ASP B N 1
ATOM 3574 C CA . ASP B 1 38 ? 4.031 -0.545 4.759 1.00 42.24 212 ASP B CA 1
ATOM 3575 C C . ASP B 1 38 ? 5.012 0.017 5.784 1.00 34.09 212 ASP B C 1
ATOM 3576 O O . ASP B 1 38 ? 5.265 -0.572 6.836 1.00 38.50 212 ASP B O 1
ATOM 3585 N N . PHE B 1 39 ? 5.568 1.186 5.464 1.00 31.35 213 PHE B N 1
ATOM 3586 C CA . PHE B 1 39 ? 6.608 1.771 6.306 1.00 34.38 213 PHE B CA 1
ATOM 3587 C C . PHE B 1 39 ? 6.085 2.063 7.710 1.00 31.81 213 PHE B C 1
ATOM 3588 O O . PHE B 1 39 ? 6.688 1.649 8.705 1.00 31.73 213 PHE B O 1
ATOM 3605 N N . LEU B 1 40 ? 4.956 2.765 7.811 1.00 33.48 214 LEU B N 1
ATOM 3606 C CA . LEU B 1 40 ? 4.426 3.197 9.098 1.00 37.08 214 LEU B CA 1
ATOM 3607 C C . LEU B 1 40 ? 3.102 2.548 9.473 1.00 34.03 214 LEU B C 1
ATOM 3608 O O . LEU B 1 40 ? 2.640 2.742 10.604 1.00 40.93 214 LEU B O 1
ATOM 3624 N N . GLY B 1 41 ? 2.483 1.788 8.579 1.00 36.73 215 GLY B N 1
ATOM 3625 C CA . GLY B 1 41 ? 1.206 1.171 8.868 1.00 40.02 215 GLY B CA 1
ATOM 3626 C C . GLY B 1 41 ? 0.030 2.074 8.534 1.00 38.30 215 GLY B C 1
ATOM 3627 O O . GLY B 1 41 ? 0.155 3.290 8.387 1.00 35.15 215 GLY B O 1
ATOM 3631 N N . LYS B 1 42 ? -1.145 1.447 8.443 1.00 36.60 216 LYS B N 1
ATOM 3632 C CA . LYS B 1 42 ? -2.331 2.132 7.933 1.00 42.39 216 LYS B CA 1
ATOM 3633 C C . LYS B 1 42 ? -2.704 3.340 8.786 1.00 42.68 216 LYS B C 1
ATOM 3634 O O . LYS B 1 42 ? -2.955 4.424 8.256 1.00 40.58 216 LYS B O 1
ATOM 3638 N N . GLU B 1 43 ? -2.762 3.176 10.108 1.00 41.09 217 GLU B N 1
ATOM 3639 C CA . GLU B 1 43 ? -3.282 4.251 10.950 1.00 43.13 217 GLU B CA 1
ATOM 3640 C C . GLU B 1 43 ? -2.436 5.510 10.810 1.00 36.14 217 GLU B C 1
ATOM 3641 O O . GLU B 1 43 ? -2.949 6.596 10.501 1.00 36.36 217 GLU B O 1
ATOM 3645 N N . THR B 1 44 ? -1.127 5.372 11.022 1.00 34.75 218 THR B N 1
ATOM 3646 C CA . THR B 1 44 ? -0.227 6.516 10.944 1.00 34.26 218 THR B CA 1
ATOM 3647 C C . THR B 1 44 ? -0.207 7.097 9.536 1.00 34.05 218 THR B C 1
ATOM 3648 O O . THR B 1 44 ? -0.259 8.321 9.357 1.00 30.49 218 THR B O 1
ATOM 3659 N N . GLY B 1 45 ? -0.138 6.232 8.523 1.00 33.93 219 GLY B N 1
ATOM 3660 C CA . GLY B 1 45 ? -0.154 6.713 7.155 1.00 26.64 219 GLY B CA 1
ATOM 3661 C C . GLY B 1 45 ? -1.395 7.524 6.846 1.00 28.17 219 GLY B C 1
ATOM 3662 O O . GLY B 1 45 ? -1.322 8.569 6.199 1.00 30.05 219 GLY B O 1
ATOM 3666 N N . GLN B 1 46 ? -2.552 7.059 7.316 1.00 36.64 220 GLN B N 1
ATOM 3667 C CA . GLN B 1 46 ? -3.787 7.793 7.088 1.00 35.78 220 GLN B CA 1
ATOM 3668 C C . GLN B 1 46 ? -3.764 9.129 7.807 1.00 34.13 220 GLN B C 1
ATOM 3669 O O . GLN B 1 46 ? -4.306 10.114 7.299 1.00 34.57 220 GLN B O 1
ATOM 3683 N N A GLN B 1 47 ? -3.151 9.182 8.993 0.63 33.41 221 GLN B N 1
ATOM 3684 N N B GLN B 1 47 ? -3.149 9.193 8.989 0.37 34.62 221 GLN B N 1
ATOM 3685 C CA A GLN B 1 47 ? -3.049 10.464 9.682 0.63 36.00 221 GLN B CA 1
ATOM 3686 C CA B GLN B 1 47 ? -3.042 10.473 9.681 0.37 36.30 221 GLN B CA 1
ATOM 3687 C C A GLN B 1 47 ? -2.175 11.441 8.902 0.63 31.20 221 GLN B C 1
ATOM 3688 C C B GLN B 1 47 ? -2.172 11.446 8.898 0.37 31.93 221 GLN B C 1
ATOM 3689 O O A GLN B 1 47 ? -2.508 12.629 8.791 0.63 32.09 221 GLN B O 1
ATOM 3690 O O B GLN B 1 47 ? -2.509 12.631 8.774 0.37 32.62 221 GLN B O 1
ATOM 3717 N N . ILE B 1 48 ? -1.052 10.962 8.356 1.00 26.81 222 ILE B N 1
ATOM 3718 C CA . ILE B 1 48 ? -0.226 11.802 7.496 1.00 24.89 222 ILE B CA 1
ATOM 3719 C C . ILE B 1 48 ? -1.033 12.268 6.290 1.00 29.71 222 ILE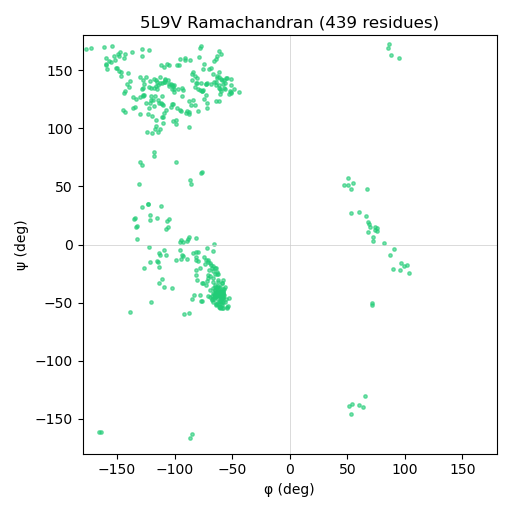 B C 1
ATOM 3720 O O . ILE B 1 48 ? -0.971 13.436 5.896 1.00 26.47 222 ILE B O 1
ATOM 3737 N N . GLY B 1 49 ? -1.798 11.360 5.683 1.00 26.33 223 GLY B N 1
ATOM 3738 C CA . GLY B 1 49 ? -2.642 11.745 4.562 1.00 30.86 223 GLY B CA 1
ATOM 3739 C C . GLY B 1 49 ? -3.636 12.829 4.928 1.00 27.71 223 GLY B C 1
ATOM 3740 O O . GLY B 1 49 ? -3.857 13.766 4.159 1.00 32.33 223 GLY B O 1
ATOM 3744 N N . ASP B 1 50 ? -4.253 12.715 6.108 1.00 34.11 224 ASP B N 1
ATOM 3745 C CA . ASP B 1 50 ? -5.167 13.755 6.569 1.00 37.26 224 ASP B CA 1
ATOM 3746 C C . ASP B 1 50 ? -4.447 15.085 6.727 1.00 35.53 224 ASP B C 1
ATOM 3747 O O . ASP B 1 50 ? -4.972 16.131 6.332 1.00 33.18 224 ASP B O 1
ATOM 3756 N N . GLU B 1 51 ? -3.245 15.074 7.309 1.00 30.98 225 GLU B N 1
ATOM 3757 C CA . GLU B 1 51 ? -2.522 16.334 7.462 1.00 29.18 225 GLU B CA 1
ATOM 3758 C C . GLU B 1 51 ? -2.147 16.926 6.105 1.00 31.30 225 GLU B C 1
ATOM 3759 O O . GLU B 1 51 ? -2.231 18.144 5.907 1.00 33.80 225 GLU B O 1
ATOM 3771 N N . VAL B 1 52 ? -1.750 16.083 5.154 1.00 27.00 226 VAL B N 1
ATOM 3772 C CA . VAL B 1 52 ? -1.363 16.576 3.836 1.00 27.85 226 VAL B CA 1
ATOM 3773 C C . VAL B 1 52 ? -2.569 17.177 3.121 1.00 30.02 226 VAL B C 1
ATOM 3774 O O . VAL B 1 52 ? -2.492 18.273 2.554 1.00 29.40 226 VAL B O 1
ATOM 3787 N N . ARG B 1 53 ? -3.701 16.470 3.133 1.00 30.61 227 ARG B N 1
ATOM 3788 C CA . ARG B 1 53 ? -4.897 16.999 2.487 1.00 37.81 227 ARG B CA 1
ATOM 3789 C C . ARG B 1 53 ? -5.386 18.262 3.183 1.00 40.22 227 ARG B C 1
ATOM 3790 O O . ARG B 1 53 ? -5.911 19.168 2.532 1.00 41.55 227 ARG B O 1
ATOM 3811 N N . ALA B 1 54 ? -5.232 18.341 4.506 1.00 42.94 228 ALA B N 1
ATOM 3812 C CA . ALA B 1 54 ? -5.602 19.565 5.211 1.00 42.04 228 ALA B CA 1
ATOM 3813 C C . ALA B 1 54 ? -4.710 20.728 4.791 1.00 40.07 228 ALA B C 1
ATOM 3814 O O . ALA B 1 54 ? -5.195 21.845 4.580 1.00 43.10 228 ALA B O 1
ATOM 3821 N N . LEU B 1 55 ? -3.401 20.487 4.670 1.00 39.41 229 LEU B N 1
ATOM 3822 C CA . LEU B 1 55 ? -2.498 21.515 4.160 1.00 37.40 229 LEU B CA 1
ATOM 3823 C C . LEU B 1 55 ? -2.889 21.946 2.753 1.00 35.53 229 LEU B C 1
ATOM 3824 O O . LEU B 1 55 ? -2.882 23.141 2.433 1.00 34.65 229 LEU B O 1
ATOM 3840 N N . HIS B 1 56 ? -3.216 20.980 1.893 1.00 33.91 230 HIS B N 1
ATOM 3841 C CA . HIS B 1 56 ? -3.599 21.293 0.522 1.00 37.51 230 HIS B CA 1
ATOM 3842 C C . HIS B 1 56 ? -4.897 22.092 0.481 1.00 41.15 230 HIS B C 1
ATOM 3843 O O . HIS B 1 56 ? -5.057 22.992 -0.352 1.00 37.77 230 HIS B O 1
ATOM 3857 N N . ASP B 1 57 ? -5.832 21.781 1.382 1.00 38.00 231 ASP B N 1
ATOM 3858 C CA . ASP B 1 57 ? -7.132 22.440 1.400 1.00 45.25 231 ASP B CA 1
ATOM 3859 C C . ASP B 1 57 ? -7.037 23.903 1.810 1.00 45.18 231 ASP B C 1
ATOM 3860 O O . ASP B 1 57 ? -7.978 24.665 1.561 1.00 46.64 231 ASP B O 1
ATOM 3869 N N . THR B 1 58 ? -5.934 24.314 2.438 1.00 45.28 232 THR B N 1
ATOM 3870 C CA . THR B 1 58 ? -5.724 25.732 2.698 1.00 45.91 232 THR B CA 1
ATOM 3871 C C . THR B 1 58 ? -5.456 26.500 1.412 1.00 49.01 232 THR B C 1
ATOM 3872 O O . THR B 1 58 ? -5.544 27.733 1.409 1.00 49.16 232 THR B O 1
ATOM 3883 N N . GLY B 1 59 ? -5.132 25.800 0.326 1.00 46.02 233 GLY B N 1
ATOM 3884 C CA . GLY B 1 59 ? -4.802 26.450 -0.924 1.00 46.94 233 GLY B CA 1
ATOM 3885 C C . GLY B 1 59 ? -3.439 27.099 -0.954 1.00 47.07 233 GLY B C 1
ATOM 3886 O O . GLY B 1 59 ? -3.154 27.865 -1.880 1.00 40.73 233 GLY B O 1
ATOM 3890 N N . LYS B 1 60 ? -2.581 26.813 0.027 1.00 43.75 234 LYS B N 1
ATOM 3891 C CA . LYS B 1 60 ? -1.289 27.478 0.125 1.00 41.80 234 LYS B CA 1
ATOM 3892 C C . LYS B 1 60 ? -0.232 26.883 -0.796 1.00 38.91 234 LYS B C 1
ATOM 3893 O O . LYS B 1 60 ? 0.840 27.482 -0.935 1.00 40.32 234 LYS B O 1
ATOM 3912 N N . PHE B 1 61 ? -0.487 25.730 -1.412 1.00 35.70 235 PHE B N 1
ATOM 3913 C CA . PHE B 1 61 ? 0.527 25.107 -2.253 1.00 31.53 235 PHE B CA 1
ATOM 3914 C C . PHE B 1 61 ? 0.885 26.019 -3.418 1.00 36.92 235 PHE B C 1
ATOM 3915 O O . PHE B 1 61 ? 0.055 26.776 -3.928 1.00 35.83 235 PHE B O 1
ATOM 3932 N N . THR B 1 62 ? 2.138 25.925 -3.848 1.00 33.45 236 THR B N 1
ATOM 3933 C CA . THR B 1 62 ? 2.661 26.739 -4.931 1.00 37.42 236 THR B CA 1
ATOM 3934 C C . THR B 1 62 ? 3.324 25.835 -5.961 1.00 34.85 236 THR B C 1
ATOM 3935 O O . THR B 1 62 ? 3.639 24.674 -5.688 1.00 30.95 236 THR B O 1
ATOM 3946 N N . ASP B 1 63 ? 3.521 26.378 -7.159 1.00 34.21 237 ASP B N 1
ATOM 3947 C CA . ASP B 1 63 ? 4.086 25.593 -8.248 1.00 31.12 237 ASP B CA 1
ATOM 3948 C C . ASP B 1 63 ? 5.481 25.100 -7.890 1.00 28.13 237 ASP B C 1
ATOM 3949 O O . ASP B 1 63 ? 6.301 25.841 -7.344 1.00 28.23 237 ASP B O 1
ATOM 3958 N N . GLY B 1 64 ? 5.750 23.837 -8.211 1.00 26.62 238 GLY B N 1
ATOM 3959 C CA . GLY B 1 64 ? 7.093 23.312 -8.035 1.00 26.13 238 GLY B CA 1
ATOM 3960 C C . GLY B 1 64 ? 8.108 24.114 -8.832 1.00 28.27 238 GLY B C 1
ATOM 3961 O O . GLY B 1 64 ? 7.851 24.531 -9.962 1.00 26.63 238 GLY B O 1
ATOM 3965 N N . GLN B 1 65 ? 9.279 24.319 -8.234 1.00 27.91 239 GLN B N 1
ATOM 3966 C CA . GLN B 1 65 ? 10.328 25.147 -8.810 1.00 28.73 239 GLN B CA 1
ATOM 3967 C C . GLN B 1 65 ? 11.521 24.292 -9.227 1.00 23.76 239 GLN B C 1
ATOM 3968 O O . GLN B 1 65 ? 11.751 23.208 -8.683 1.00 28.46 239 GLN B O 1
ATOM 3982 N N . LEU B 1 66 ? 12.282 24.794 -10.197 1.00 25.44 240 LEU B N 1
ATOM 3983 C CA . LEU B 1 66 ? 13.474 24.124 -10.698 1.00 28.01 240 LEU B CA 1
ATOM 3984 C C . LEU B 1 66 ? 14.722 24.846 -10.198 1.00 30.51 240 LEU B C 1
ATOM 3985 O O . LEU B 1 66 ? 14.692 26.038 -9.879 1.00 30.92 240 LEU B O 1
ATOM 4001 N N . VAL B 1 67 ? 15.830 24.102 -10.132 1.00 29.15 241 VAL B N 1
ATOM 4002 C CA . VAL B 1 67 ? 17.090 24.675 -9.656 1.00 29.42 241 VAL B CA 1
ATOM 4003 C C . VAL B 1 67 ? 17.429 25.930 -10.449 1.00 32.96 241 VAL B C 1
ATOM 4004 O O . VAL B 1 67 ? 17.696 26.997 -9.885 1.00 35.99 241 VAL B O 1
ATOM 4017 N N . SER B 1 68 ? 17.434 25.815 -11.767 1.00 37.87 242 SER B N 1
ATOM 4018 C CA . SER B 1 68 ? 17.678 26.941 -12.662 1.00 40.45 242 SER B CA 1
ATOM 4019 C C . SER B 1 68 ? 16.370 27.193 -13.404 1.00 42.48 242 SER B C 1
ATOM 4020 O O . SER B 1 68 ? 16.043 26.490 -14.364 1.00 39.24 242 SER B O 1
ATOM 4028 N N . GLN B 1 69 ? 15.613 28.182 -12.941 1.00 44.06 243 GLN B N 1
ATOM 4029 C CA . GLN B 1 69 ? 14.292 28.471 -13.478 1.00 46.55 243 GLN B CA 1
ATOM 4030 C C . GLN B 1 69 ? 14.367 29.670 -14.410 1.00 49.85 243 GLN B C 1
ATOM 4031 O O . GLN B 1 69 ? 14.981 30.688 -14.072 1.00 49.75 243 GLN B O 1
ATOM 4045 N N . LYS B 1 70 ? 13.731 29.550 -15.574 1.00 51.47 244 LYS B N 1
ATOM 4046 C CA . LYS B 1 70 ? 13.794 30.589 -16.589 1.00 55.66 244 LYS B CA 1
ATOM 4047 C C . LYS B 1 70 ? 12.432 30.957 -17.163 1.00 57.26 244 LYS B C 1
ATOM 4048 O O . LYS B 1 70 ? 12.372 31.771 -18.090 1.00 60.66 244 LYS B O 1
ATOM 4067 N N . SER B 1 71 ? 11.346 30.392 -16.640 1.00 58.25 245 SER B N 1
ATOM 4068 C CA . SER B 1 71 ? 9.996 30.804 -16.996 1.00 57.84 245 SER B CA 1
ATOM 4069 C C . SER B 1 71 ? 9.139 30.815 -15.739 1.00 60.21 245 SER B C 1
ATOM 4070 O O . SER B 1 71 ? 9.200 29.885 -14.929 1.00 58.23 245 SER B O 1
ATOM 4074 N N . ASP B 1 72 ? 8.340 31.874 -15.580 1.00 60.93 246 ASP B N 1
ATOM 4075 C CA . ASP B 1 72 ? 7.502 32.002 -14.392 1.00 60.23 246 ASP B CA 1
ATOM 4076 C C . ASP B 1 72 ? 6.659 30.752 -14.171 1.00 59.15 246 ASP B C 1
ATOM 4077 O O . ASP B 1 72 ? 6.575 30.242 -13.048 1.00 61.79 246 ASP B O 1
ATOM 4081 N N . SER B 1 73 ? 6.032 30.241 -15.228 1.00 55.28 247 SER B N 1
ATOM 4082 C CA . SER B 1 73 ? 5.246 29.014 -15.164 1.00 53.09 247 SER B CA 1
ATOM 4083 C C . SER B 1 73 ? 5.984 27.929 -15.935 1.00 50.35 247 SER B C 1
ATOM 4084 O O . SER B 1 73 ? 6.234 28.076 -17.135 1.00 51.72 247 SER B O 1
ATOM 4092 N N . SER B 1 74 ? 6.323 26.844 -15.243 1.00 46.90 248 SER B N 1
ATOM 4093 C CA . SER B 1 74 ? 7.118 25.757 -15.799 1.00 42.18 248 SER B CA 1
ATOM 4094 C C . SER B 1 74 ? 6.382 24.425 -15.698 1.00 33.53 248 SER B C 1
ATOM 4095 O O . SER B 1 74 ? 7.001 23.379 -15.492 1.00 31.46 248 SER B O 1
ATOM 4103 N N . LYS B 1 75 ? 5.054 24.451 -15.849 1.00 31.77 249 LYS B N 1
ATOM 4104 C CA . LYS B 1 75 ? 4.260 23.247 -15.636 1.00 29.81 249 LYS B CA 1
ATOM 4105 C C . LYS B 1 75 ? 4.609 22.158 -16.636 1.00 31.56 249 LYS B C 1
ATOM 4106 O O . LYS B 1 75 ? 4.428 20.968 -16.349 1.00 31.57 249 LYS B O 1
ATOM 4125 N N . ASP B 1 76 ? 5.114 22.534 -17.812 1.00 26.77 250 ASP B N 1
ATOM 4126 C CA . ASP B 1 76 ? 5.505 21.531 -18.791 1.00 31.43 250 ASP B CA 1
ATOM 4127 C C . ASP B 1 76 ? 6.755 20.776 -18.377 1.00 26.50 250 ASP B C 1
ATOM 4128 O O . ASP B 1 76 ? 7.043 19.724 -18.954 1.00 30.14 250 ASP B O 1
ATOM 4137 N N . ILE B 1 77 ? 7.506 21.281 -17.399 1.00 24.74 251 ILE B N 1
ATOM 4138 C CA . ILE B 1 77 ? 8.648 20.548 -16.864 1.00 22.43 251 ILE B CA 1
ATOM 4139 C C . ILE B 1 77 ? 8.165 19.720 -15.685 1.00 23.98 251 ILE B C 1
ATOM 4140 O O . ILE B 1 77 ? 8.274 18.489 -15.699 1.00 26.87 251 ILE B O 1
ATOM 4156 N N . ARG B 1 78 ? 7.632 20.387 -14.660 1.00 24.88 252 ARG B N 1
ATOM 4157 C CA . ARG B 1 78 ? 7.045 19.720 -13.505 1.00 24.43 252 ARG B CA 1
ATOM 4158 C C . ARG B 1 78 ? 5.706 20.379 -13.211 1.00 22.55 252 ARG B C 1
ATOM 4159 O O . ARG B 1 78 ? 5.634 21.602 -13.045 1.00 25.14 252 ARG B O 1
ATOM 4180 N N . GLY B 1 79 ? 4.650 19.575 -13.166 1.00 22.47 253 GLY B N 1
ATOM 4181 C CA . GLY B 1 79 ? 3.303 20.097 -13.029 1.00 28.69 253 GLY B CA 1
ATOM 4182 C C . GLY B 1 79 ? 2.702 19.934 -11.646 1.00 31.24 253 GLY B C 1
ATOM 4183 O O . GLY B 1 79 ? 1.475 19.948 -11.504 1.00 24.01 253 GLY B O 1
ATOM 4187 N N . ASP B 1 80 ? 3.532 19.778 -10.620 1.00 29.15 254 ASP B N 1
ATOM 4188 C CA . ASP B 1 80 ? 3.024 19.591 -9.269 1.00 26.78 254 ASP B CA 1
ATOM 4189 C C . ASP B 1 80 ? 2.977 20.909 -8.501 1.00 26.82 254 ASP B C 1
ATOM 4190 O O . ASP B 1 80 ? 3.621 21.898 -8.857 1.00 28.95 254 ASP B O 1
ATOM 4199 N N . LYS B 1 81 ? 2.164 20.909 -7.451 1.00 28.16 255 LYS B N 1
ATOM 4200 C CA . LYS B 1 81 ? 2.078 21.998 -6.492 1.00 26.46 255 LYS B CA 1
ATOM 4201 C C . LYS B 1 81 ? 2.615 21.477 -5.171 1.00 23.20 255 LYS B C 1
ATOM 4202 O O . LYS B 1 81 ? 2.420 20.304 -4.849 1.00 24.55 255 LYS B O 1
ATOM 4221 N N . ILE B 1 82 ? 3.307 22.328 -4.408 1.00 23.51 256 ILE B N 1
ATOM 4222 C CA . ILE B 1 82 ? 4.082 21.863 -3.265 1.00 26.85 256 ILE B CA 1
ATOM 4223 C C . ILE B 1 82 ? 4.001 22.863 -2.118 1.00 27.10 256 ILE B C 1
ATOM 4224 O O . ILE B 1 82 ? 3.604 24.019 -2.285 1.00 25.31 256 ILE B O 1
ATOM 4240 N N . THR B 1 83 ? 4.393 22.387 -0.936 1.00 27.74 257 THR B N 1
ATOM 4241 C CA . THR B 1 83 ? 4.657 23.241 0.214 1.00 23.84 257 THR B CA 1
ATOM 4242 C C . THR B 1 83 ? 5.756 22.579 1.032 1.00 28.34 257 THR B C 1
ATOM 4243 O O . THR B 1 83 ? 5.877 21.351 1.048 1.00 30.82 257 THR B O 1
ATOM 4254 N N . TRP B 1 84 ? 6.566 23.401 1.695 1.00 31.30 258 TRP B N 1
ATOM 4255 C CA . TRP B 1 84 ? 7.705 22.920 2.472 1.00 32.56 258 TRP B CA 1
ATOM 4256 C C . TRP B 1 84 ? 7.344 22.881 3.952 1.00 29.21 258 TRP B C 1
ATOM 4257 O O . TRP B 1 84 ? 6.792 23.847 4.488 1.00 28.64 258 TRP B O 1
ATOM 4278 N N . ILE B 1 85 ? 7.683 21.777 4.611 1.00 25.94 259 ILE B N 1
ATOM 4279 C CA . ILE B 1 85 ? 7.337 21.559 6.008 1.00 28.44 259 ILE B CA 1
ATOM 4280 C C . ILE B 1 85 ? 8.580 21.130 6.765 1.00 33.40 259 ILE B C 1
ATOM 4281 O O . ILE B 1 85 ? 9.249 20.165 6.376 1.00 30.11 259 ILE B O 1
ATOM 4297 N N . GLU B 1 86 ? 8.874 21.843 7.855 1.00 33.14 260 GLU B N 1
ATOM 4298 C CA . GLU B 1 86 ? 9.932 21.457 8.777 1.00 38.28 260 GLU B CA 1
ATOM 4299 C C . GLU B 1 86 ? 9.513 20.325 9.703 1.00 39.90 260 GLU B C 1
ATOM 4300 O O . GLU B 1 86 ? 10.379 19.656 10.276 1.00 42.87 260 GLU B O 1
ATOM 4307 N N . GLY B 1 87 ? 8.209 20.101 9.870 1.00 46.52 261 GLY B N 1
ATOM 4308 C CA . GLY B 1 87 ? 7.700 19.090 10.771 1.00 48.86 261 GLY B CA 1
ATOM 4309 C C . GLY B 1 87 ? 7.456 19.577 12.175 1.00 48.24 261 GLY B C 1
ATOM 4310 O O . GLY B 1 87 ? 6.713 18.932 12.923 1.00 51.96 261 GLY B O 1
ATOM 4314 N N . LYS B 1 88 ? 8.090 20.679 12.562 1.00 47.69 262 LYS B N 1
ATOM 4315 C CA . LYS B 1 88 ? 7.818 21.298 13.846 1.00 50.06 262 LYS B CA 1
ATOM 4316 C C . LYS B 1 88 ? 6.555 22.146 13.828 1.00 49.51 262 LYS B C 1
ATOM 4317 O O . LYS B 1 88 ? 6.145 22.629 14.887 1.00 48.11 262 LYS B O 1
ATOM 4321 N N . GLU B 1 89 ? 5.928 22.338 12.668 1.00 46.11 263 GLU B N 1
ATOM 4322 C CA . GLU B 1 89 ? 4.747 23.187 12.599 1.00 46.39 263 GLU B CA 1
ATOM 4323 C C . GLU B 1 89 ? 3.623 22.567 13.420 1.00 47.77 263 GLU B C 1
ATOM 4324 O O . GLU B 1 89 ? 3.246 21.413 13.163 1.00 43.36 263 GLU B O 1
ATOM 4336 N N . PRO B 1 90 ? 3.067 23.274 14.399 1.00 51.62 264 PRO B N 1
ATOM 4337 C CA . PRO B 1 90 ? 1.841 22.792 15.044 1.00 50.43 264 PRO B CA 1
ATOM 4338 C C . PRO B 1 90 ? 0.783 22.441 14.005 1.00 48.42 264 PRO B C 1
ATOM 4339 O O . PRO B 1 90 ? 0.511 23.214 13.082 1.00 44.44 264 PRO B O 1
ATOM 4350 N N . GLY B 1 91 ? 0.192 21.255 14.155 1.00 46.15 265 GLY B N 1
ATOM 4351 C CA . GLY B 1 91 ? -0.756 20.726 13.202 1.00 43.63 265 GLY B CA 1
ATOM 4352 C C . GLY B 1 91 ? -0.183 19.675 12.269 1.00 45.47 265 GLY B C 1
ATOM 4353 O O . GLY B 1 91 ? -0.950 18.927 11.652 1.00 44.26 265 GLY B O 1
ATOM 4357 N N . CYS B 1 92 ? 1.144 19.602 12.151 1.00 40.05 266 CYS B N 1
ATOM 4358 C CA . CYS B 1 92 ? 1.819 18.644 11.283 1.00 31.71 266 CYS B CA 1
ATOM 4359 C C . CYS B 1 92 ? 2.593 17.606 12.089 1.00 33.39 266 CYS B C 1
ATOM 4360 O O . CYS B 1 92 ? 3.639 17.122 11.649 1.00 24.58 266 CYS B O 1
ATOM 4368 N N . GLU B 1 93 ? 2.086 17.250 13.271 1.00 32.67 267 GLU B N 1
ATOM 4369 C CA . GLU B 1 93 ? 2.854 16.400 14.172 1.00 36.57 267 GLU B CA 1
ATOM 4370 C C . GLU B 1 93 ? 3.133 15.030 13.567 1.00 35.21 267 GLU B C 1
ATOM 4371 O O . GLU B 1 93 ? 4.206 14.466 13.800 1.00 29.70 267 GLU B O 1
ATOM 4383 N N . THR B 1 94 ? 2.195 14.472 12.796 1.00 30.32 268 THR B N 1
ATOM 4384 C CA . THR B 1 94 ? 2.432 13.142 12.244 1.00 27.95 268 THR B CA 1
ATOM 4385 C C . THR B 1 94 ? 3.420 13.184 11.087 1.00 25.80 268 THR B C 1
ATOM 4386 O O . THR B 1 94 ? 4.195 12.237 10.905 1.00 26.99 268 THR B O 1
ATOM 4397 N N . ILE B 1 95 ? 3.416 14.263 10.305 1.00 23.67 269 ILE B N 1
ATOM 4398 C CA . ILE B 1 95 ? 4.496 14.476 9.348 1.00 28.56 269 ILE B CA 1
ATOM 4399 C C . ILE B 1 95 ? 5.825 14.577 10.086 1.00 28.61 269 ILE B C 1
ATOM 4400 O O . ILE B 1 95 ? 6.844 14.024 9.645 1.00 26.91 269 ILE B O 1
ATOM 4416 N N . GLY B 1 96 ? 5.835 15.275 11.226 1.00 26.73 270 GLY B N 1
ATOM 4417 C CA . GLY B 1 96 ? 7.035 15.314 12.046 1.00 27.86 270 GLY B CA 1
ATOM 4418 C C . GLY B 1 96 ? 7.486 13.930 12.469 1.00 26.01 270 GLY B C 1
ATOM 4419 O O . GLY B 1 96 ? 8.682 13.630 12.476 1.00 28.54 270 GLY B O 1
ATOM 4423 N N . LEU B 1 97 ? 6.532 13.069 12.828 1.00 24.56 271 LEU B N 1
ATOM 4424 C CA . LEU B 1 97 ? 6.857 11.688 13.170 1.00 23.71 271 LEU B CA 1
ATOM 4425 C C . LEU B 1 97 ? 7.464 10.953 11.980 1.00 25.30 271 LEU B C 1
ATOM 4426 O O . LEU B 1 97 ? 8.432 10.197 12.133 1.00 30.89 271 LEU B O 1
ATOM 4442 N N . LEU B 1 98 ? 6.911 11.161 10.783 1.00 23.52 272 LEU B N 1
ATOM 4443 C CA . LEU B 1 98 ? 7.490 10.552 9.586 1.00 22.40 272 LEU B CA 1
ATOM 4444 C C . LEU B 1 98 ? 8.943 10.975 9.414 1.00 24.26 272 LEU B C 1
ATOM 4445 O O . LEU B 1 98 ? 9.829 10.143 9.172 1.00 25.13 272 LEU B O 1
ATOM 4461 N N A MET B 1 99 ? 9.200 12.279 9.536 0.89 22.87 273 MET B N 1
ATOM 4462 N N B MET B 1 99 ? 9.217 12.273 9.534 0.11 24.56 273 MET B N 1
ATOM 4463 C CA A MET B 1 99 ? 10.551 12.799 9.359 0.89 24.20 273 MET B CA 1
ATOM 4464 C CA B MET B 1 99 ? 10.584 12.736 9.335 0.11 25.36 273 MET B CA 1
ATOM 4465 C C A MET B 1 99 ? 11.497 12.277 10.433 0.89 23.46 273 MET B C 1
ATOM 4466 C C B MET B 1 99 ? 11.512 12.259 10.440 0.11 24.49 273 MET B C 1
ATOM 4467 O O A MET B 1 99 ? 12.677 12.027 10.157 0.89 22.36 273 MET B O 1
ATOM 4468 O O B MET B 1 99 ? 12.702 12.037 10.189 0.11 23.76 273 MET B O 1
ATOM 4495 N N . SER B 1 100 ? 11.001 12.098 11.660 1.00 25.09 274 SER B N 1
ATOM 4496 C CA . SER B 1 100 ? 11.839 11.564 12.726 1.00 23.74 274 SER B CA 1
ATOM 4497 C C . SER B 1 100 ? 12.183 10.104 12.469 1.00 25.36 274 SER B C 1
ATOM 4498 O O . SER B 1 100 ? 13.318 9.675 12.716 1.00 24.31 274 SER B O 1
ATOM 4507 N N . SER B 1 101 ? 11.225 9.329 11.953 1.00 26.56 275 SER B N 1
ATOM 4508 C CA . SER B 1 101 ? 11.507 7.935 11.630 1.00 27.74 275 SER B CA 1
ATOM 4509 C C . SER B 1 101 ? 12.538 7.843 10.509 1.00 24.92 275 SER B C 1
ATOM 4510 O O . SER B 1 101 ? 13.523 7.096 10.611 1.00 28.27 275 SER B O 1
ATOM 4518 N N A MET B 1 102 ? 12.340 8.611 9.436 0.27 27.69 276 MET B N 1
ATOM 4519 N N B MET B 1 102 ? 12.336 8.611 9.435 0.73 28.30 276 MET B N 1
ATOM 4520 C CA A MET B 1 102 ? 13.287 8.581 8.325 0.27 26.06 276 MET B CA 1
ATOM 4521 C CA B MET B 1 102 ? 13.278 8.598 8.321 0.73 24.80 276 MET B CA 1
ATOM 4522 C C A MET B 1 102 ? 14.677 9.022 8.774 0.27 26.88 276 MET B C 1
ATOM 4523 C C B MET B 1 102 ? 14.671 9.025 8.770 0.73 27.16 276 MET B C 1
ATOM 4524 O O A MET B 1 102 ? 15.683 8.391 8.428 0.27 25.24 276 MET B O 1
ATOM 4525 O O B MET B 1 102 ? 15.672 8.393 8.415 0.73 24.61 276 MET B O 1
ATOM 4552 N N . ASP B 1 103 ? 14.754 10.113 9.542 1.00 27.11 277 ASP B N 1
ATOM 4553 C CA . ASP B 1 103 ? 16.047 10.594 10.022 1.00 25.14 277 ASP B CA 1
ATOM 4554 C C . ASP B 1 103 ? 16.730 9.550 10.894 1.00 31.68 277 ASP B C 1
ATOM 4555 O O . ASP B 1 103 ? 17.944 9.336 10.787 1.00 29.70 277 ASP B O 1
ATOM 4565 N N . ASP B 1 104 ? 15.968 8.907 11.780 1.00 27.71 278 ASP B N 1
ATOM 4566 C CA . ASP B 1 104 ? 16.510 7.824 12.594 1.00 30.87 278 ASP B CA 1
ATOM 4567 C C . ASP B 1 104 ? 17.153 6.755 11.710 1.00 37.89 278 ASP B C 1
ATOM 4568 O O . ASP B 1 104 ? 18.336 6.413 11.877 1.00 34.30 278 ASP B O 1
ATOM 4577 N N . LEU B 1 105 ? 16.395 6.249 10.728 1.00 28.55 279 LEU B N 1
ATOM 4578 C CA . LEU B 1 105 ? 16.931 5.240 9.814 1.00 35.47 279 LEU B CA 1
ATOM 4579 C C . LEU B 1 105 ? 18.223 5.714 9.158 1.00 30.52 279 LEU B C 1
ATOM 4580 O O . LEU B 1 105 ? 19.263 5.035 9.207 1.00 35.06 279 LEU B O 1
ATOM 4596 N N . ILE B 1 106 ? 18.164 6.881 8.521 1.00 32.07 280 ILE B N 1
ATOM 4597 C CA . ILE B 1 106 ? 19.291 7.362 7.732 1.00 31.21 280 ILE B CA 1
ATOM 4598 C C . ILE B 1 106 ? 20.529 7.506 8.604 1.00 35.08 280 ILE B C 1
ATOM 4599 O O . ILE B 1 106 ? 21.633 7.102 8.215 1.00 30.60 280 ILE B O 1
ATOM 4615 N N . CYS B 1 107 ? 20.373 8.075 9.799 1.00 33.30 281 CYS B N 1
ATOM 4616 C CA . CYS B 1 107 ? 21.538 8.242 10.656 1.00 37.66 281 CYS B CA 1
ATOM 4617 C C . CYS B 1 107 ? 22.098 6.898 11.099 1.00 41.46 281 CYS B C 1
ATOM 4618 O O . CYS B 1 107 ? 23.311 6.776 11.301 1.00 41.55 281 CYS B O 1
ATOM 4625 N N A HIS B 1 108 ? 21.237 5.884 11.256 0.43 45.89 282 HIS B N 1
ATOM 4626 N N B HIS B 1 108 ? 21.258 5.874 11.245 0.57 45.67 282 HIS B N 1
ATOM 4627 C CA A HIS B 1 108 ? 21.738 4.548 11.559 0.43 50.01 282 HIS B CA 1
ATOM 4628 C CA B HIS B 1 108 ? 21.796 4.556 11.558 0.57 50.05 282 HIS B CA 1
ATOM 4629 C C A HIS B 1 108 ? 22.362 3.858 10.351 0.43 50.06 282 HIS B C 1
ATOM 4630 C C B HIS B 1 108 ? 22.409 3.870 10.349 0.57 50.16 282 HIS B C 1
ATOM 4631 O O A HIS B 1 108 ? 22.939 2.777 10.515 0.43 50.25 282 HIS B O 1
ATOM 4632 O O B HIS B 1 108 ? 23.024 2.810 10.509 0.57 50.33 282 HIS B O 1
ATOM 4659 N N . CYS B 1 109 ? 22.259 4.438 9.152 1.00 48.04 283 CYS B N 1
ATOM 4660 C CA . CYS B 1 109 ? 22.969 3.892 7.996 1.00 48.89 283 CYS B CA 1
ATOM 4661 C C . CYS B 1 109 ? 24.429 4.330 7.931 1.00 50.64 283 CYS B C 1
ATOM 4662 O O . CYS B 1 109 ? 25.255 3.617 7.349 1.00 52.33 283 CYS B O 1
ATOM 4671 N N . ASN B 1 110 ? 24.767 5.479 8.516 1.00 53.38 284 ASN B N 1
ATOM 4672 C CA . ASN B 1 110 ? 25.949 6.219 8.085 1.00 55.17 284 ASN B CA 1
ATOM 4673 C C . ASN B 1 110 ? 27.201 5.355 8.110 1.00 55.02 284 ASN B C 1
ATOM 4674 O O . ASN B 1 110 ? 27.385 4.512 8.993 1.00 52.95 284 ASN B O 1
ATOM 4685 N N . GLY B 1 111 ? 28.068 5.582 7.125 1.00 55.81 285 GLY B N 1
ATOM 4686 C CA . GLY B 1 111 ? 29.225 4.748 6.908 1.00 60.10 285 GLY B CA 1
ATOM 4687 C C . GLY B 1 111 ? 28.945 3.476 6.143 1.00 59.97 285 GLY B C 1
ATOM 4688 O O . GLY B 1 111 ? 29.873 2.685 5.928 1.00 64.47 285 GLY B O 1
ATOM 4692 N N . LYS B 1 112 ? 27.700 3.253 5.722 1.00 54.23 286 LYS B N 1
ATOM 4693 C CA . LYS B 1 112 ? 27.342 2.053 4.978 1.00 53.90 286 LYS B CA 1
ATOM 4694 C C . LYS B 1 112 ? 26.625 2.327 3.663 1.00 53.28 286 LYS B C 1
ATOM 4695 O O . LYS B 1 112 ? 26.628 1.445 2.797 1.00 52.99 286 LYS B O 1
ATOM 4699 N N . LEU B 1 113 ? 26.021 3.501 3.476 1.00 52.65 287 LEU B N 1
ATOM 4700 C CA . LEU B 1 113 ? 25.346 3.840 2.222 1.00 50.77 287 LEU B CA 1
ATOM 4701 C C . LEU B 1 113 ? 26.375 4.445 1.280 1.00 56.34 287 LEU B C 1
ATOM 4702 O O . LEU B 1 113 ? 26.723 5.622 1.394 1.00 57.75 287 LEU B O 1
ATOM 4718 N N . GLY B 1 114 ? 26.846 3.643 0.333 1.00 58.36 288 GLY B N 1
ATOM 4719 C CA . GLY B 1 114 ? 27.929 4.092 -0.517 1.00 63.70 288 GLY B CA 1
ATOM 4720 C C . GLY B 1 114 ? 29.099 4.555 0.316 1.00 66.67 288 GLY B C 1
ATOM 4721 O O . GLY B 1 114 ? 29.476 3.926 1.312 1.00 66.52 288 GLY B O 1
ATOM 4725 N N . SER B 1 115 ? 29.681 5.681 -0.089 1.00 68.23 289 SER B N 1
ATOM 4726 C CA . SER B 1 115 ? 30.730 6.342 0.673 1.00 66.97 289 SER B CA 1
ATOM 4727 C C . SER B 1 115 ? 30.220 7.598 1.368 1.00 62.25 289 SER B C 1
ATOM 4728 O O . SER B 1 115 ? 31.026 8.412 1.830 1.00 61.31 289 SER B O 1
ATOM 4736 N N . TYR B 1 116 ? 28.903 7.764 1.459 1.00 58.49 290 TYR B N 1
ATOM 4737 C CA . TYR B 1 116 ? 28.317 9.005 1.942 1.00 51.47 290 TYR B CA 1
ATOM 4738 C C . TYR B 1 116 ? 28.230 9.034 3.461 1.00 50.32 290 TYR B C 1
ATOM 4739 O O . TYR B 1 116 ? 27.920 8.027 4.105 1.00 47.59 290 TYR B O 1
ATOM 4757 N N . LYS B 1 117 ? 28.488 10.208 4.027 1.00 45.17 291 LYS B N 1
ATOM 4758 C CA . LYS B 1 117 ? 28.277 10.477 5.446 1.00 45.48 291 LYS B CA 1
ATOM 4759 C C . LYS B 1 117 ? 27.195 11.548 5.528 1.00 39.01 291 LYS B C 1
ATOM 4760 O O . LYS B 1 117 ? 27.466 12.731 5.301 1.00 39.32 291 LYS B O 1
ATOM 4764 N N . ILE B 1 118 ? 25.971 11.129 5.851 1.00 39.44 292 ILE B N 1
ATOM 4765 C CA . ILE B 1 118 ? 24.825 12.034 5.842 1.00 31.15 292 ILE B CA 1
ATOM 4766 C C . ILE B 1 118 ? 24.909 12.956 7.049 1.00 30.21 292 ILE B C 1
ATOM 4767 O O . ILE B 1 118 ? 24.963 12.494 8.194 1.00 33.96 292 ILE B O 1
ATOM 4783 N N . ASN B 1 119 ? 24.875 14.268 6.807 1.00 31.50 293 ASN B N 1
ATOM 4784 C CA . ASN B 1 119 ? 24.872 15.200 7.930 1.00 32.67 293 ASN B CA 1
ATOM 4785 C C . ASN B 1 119 ? 23.808 16.281 7.785 1.00 32.06 293 ASN B C 1
ATOM 4786 O O . ASN B 1 119 ? 23.864 17.294 8.491 1.00 28.18 293 ASN B O 1
ATOM 4797 N N . GLY B 1 120 ? 22.833 16.091 6.904 1.00 30.49 294 GLY B N 1
ATOM 4798 C CA . GLY B 1 120 ? 21.794 17.093 6.772 1.00 28.51 294 GLY B CA 1
ATOM 4799 C C . GLY B 1 120 ? 20.691 16.622 5.856 1.00 26.97 294 GLY B C 1
ATOM 4800 O O . GLY B 1 120 ? 20.807 15.606 5.165 1.00 24.88 294 GLY B O 1
ATOM 4804 N N . ARG B 1 121 ? 19.603 17.383 5.870 1.00 26.54 295 ARG B N 1
ATOM 4805 C CA . ARG B 1 121 ? 18.484 17.111 4.985 1.00 22.79 295 ARG B CA 1
ATOM 4806 C C . ARG B 1 121 ? 17.797 18.421 4.644 1.00 24.14 295 ARG B C 1
ATOM 4807 O O . ARG B 1 121 ? 17.997 19.448 5.296 1.00 26.48 295 ARG B O 1
ATOM 4828 N N . THR B 1 122 ? 16.984 18.373 3.597 1.00 23.36 296 THR B N 1
ATOM 4829 C CA . THR B 1 122 ? 16.088 19.471 3.294 1.00 23.32 296 THR B CA 1
ATOM 4830 C C . THR B 1 122 ? 14.899 19.428 4.241 1.00 21.83 296 THR B C 1
ATOM 4831 O O . THR B 1 122 ? 14.696 18.463 4.980 1.00 23.35 296 THR B O 1
ATOM 4842 N N . LYS B 1 123 ? 14.095 20.483 4.206 1.00 26.15 297 LYS B N 1
ATOM 4843 C CA . LYS B 1 123 ? 12.739 20.348 4.696 1.00 24.55 297 LYS B CA 1
ATOM 4844 C C . LYS B 1 123 ? 12.005 19.302 3.855 1.00 24.05 297 LYS B C 1
ATOM 4845 O O . LYS B 1 123 ? 12.463 18.881 2.788 1.00 29.41 297 LYS B O 1
ATOM 4864 N N . ALA B 1 124 ? 10.852 18.870 4.353 1.00 24.53 298 ALA B N 1
ATOM 4865 C CA . ALA B 1 124 ? 10.011 17.951 3.607 1.00 22.51 298 ALA B CA 1
ATOM 4866 C C . ALA B 1 124 ? 9.263 18.720 2.531 1.00 23.06 298 ALA B C 1
ATOM 4867 O O . ALA B 1 124 ? 8.709 19.792 2.791 1.00 26.56 298 ALA B O 1
ATOM 4874 N N . MET B 1 125 ? 9.270 18.184 1.321 1.00 22.56 299 MET B N 1
ATOM 4875 C CA . MET B 1 125 ? 8.511 18.733 0.209 1.00 22.49 299 MET B CA 1
ATOM 4876 C C . MET B 1 125 ? 7.229 17.923 0.088 1.00 22.20 299 MET B C 1
ATOM 4877 O O . MET B 1 125 ? 7.259 16.761 -0.331 1.00 22.68 299 MET B O 1
ATOM 4891 N N . VAL B 1 126 ? 6.112 18.523 0.483 1.00 23.01 300 VAL B N 1
ATOM 4892 C CA . VAL B 1 126 ? 4.799 17.922 0.289 1.00 22.95 300 VAL B CA 1
ATOM 4893 C C . VAL B 1 126 ? 4.335 18.308 -1.104 1.00 25.51 300 VAL B C 1
ATOM 4894 O O . VAL B 1 126 ? 4.204 19.497 -1.414 1.00 28.18 300 VAL B O 1
ATOM 4907 N N . ALA B 1 127 ? 4.095 17.305 -1.941 1.00 22.69 301 ALA B N 1
ATOM 4908 C CA . ALA B 1 127 ? 3.794 17.521 -3.343 1.00 22.99 301 ALA B CA 1
ATOM 4909 C C . ALA B 1 127 ? 2.473 16.866 -3.721 1.00 25.08 301 ALA B C 1
ATOM 4910 O O . ALA B 1 127 ? 2.125 15.777 -3.245 1.00 23.76 301 ALA B O 1
ATOM 4917 N N . CYS B 1 128 ? 1.766 17.547 -4.622 1.00 28.35 302 CYS B N 1
ATOM 4918 C CA . CYS B 1 128 ? 0.492 17.101 -5.169 1.00 26.30 302 CYS B CA 1
ATOM 4919 C C . CYS B 1 128 ? 0.504 17.334 -6.670 1.00 26.96 302 CYS B C 1
ATOM 4920 O O . CYS B 1 128 ? 0.614 18.480 -7.113 1.00 27.09 302 CYS B O 1
ATOM 4928 N N . TYR B 1 129 ? 0.409 16.258 -7.446 1.00 25.72 303 TYR B N 1
ATOM 4929 C CA . TYR B 1 129 ? 0.075 16.371 -8.859 1.00 26.14 303 TYR B CA 1
ATOM 4930 C C . TYR B 1 129 ? -1.444 16.308 -8.954 1.00 28.99 303 TYR B C 1
ATOM 4931 O O . TYR B 1 129 ? -2.031 15.274 -8.596 1.00 27.47 303 TYR B O 1
ATOM 4949 N N . PRO B 1 130 ? -2.120 17.370 -9.392 1.00 32.23 304 PRO B N 1
ATOM 4950 C CA . PRO B 1 130 ? -3.592 17.399 -9.374 1.00 35.40 304 PRO B CA 1
ATOM 4951 C C . PRO B 1 130 ? -4.197 16.787 -10.637 1.00 35.95 304 PRO B C 1
ATOM 4952 O O . PRO B 1 130 ? -4.978 17.420 -11.349 1.00 40.83 304 PRO B O 1
ATOM 4963 N N . GLY B 1 131 ? -3.822 15.541 -10.920 1.00 31.20 305 GLY B N 1
ATOM 4964 C CA . GLY B 1 131 ? -4.322 14.865 -12.104 1.00 36.78 305 GLY B CA 1
ATOM 4965 C C . GLY B 1 131 ? -4.143 15.702 -13.356 1.00 39.04 305 GLY B C 1
ATOM 4966 O O . GLY B 1 131 ? -3.106 16.342 -13.565 1.00 41.38 305 GLY B O 1
ATOM 4970 N N . ASN B 1 132 ? -5.165 15.694 -14.212 1.00 38.92 306 ASN B N 1
ATOM 4971 C CA . ASN B 1 132 ? -5.183 16.533 -15.412 1.00 40.61 306 ASN B CA 1
ATOM 4972 C C . ASN B 1 132 ? -3.926 16.342 -16.257 1.00 37.94 306 ASN B C 1
ATOM 4973 O O . ASN B 1 132 ? -3.513 17.240 -16.994 1.00 38.97 306 ASN B O 1
ATOM 4984 N N . GLY B 1 133 ? -3.308 15.168 -16.163 1.00 28.91 307 GLY B N 1
ATOM 4985 C CA . GLY B 1 133 ? -2.154 14.857 -16.980 1.00 28.95 307 GLY B CA 1
ATOM 4986 C C . GLY B 1 133 ? -0.862 15.507 -16.549 1.00 31.85 307 GLY B C 1
ATOM 4987 O O . GLY B 1 133 ? 0.116 15.462 -17.305 1.00 28.32 307 GLY B O 1
ATOM 4991 N N . THR B 1 134 ? -0.818 16.105 -15.362 1.00 28.38 308 THR B N 1
ATOM 4992 C CA . THR B 1 134 ? 0.418 16.691 -14.867 1.00 27.19 308 THR B CA 1
ATOM 4993 C C . THR B 1 134 ? 1.438 15.601 -14.559 1.00 30.38 308 THR B C 1
ATOM 4994 O O . THR B 1 134 ? 1.090 14.461 -14.239 1.00 29.87 308 THR B O 1
ATOM 5005 N N . GLY B 1 135 ? 2.707 15.962 -14.670 1.00 25.52 309 GLY B N 1
ATOM 5006 C CA . GLY B 1 135 ? 3.783 15.043 -14.396 1.00 24.38 309 GLY B CA 1
ATOM 5007 C C . GLY B 1 135 ? 5.079 15.785 -14.209 1.00 19.84 309 GLY B C 1
ATOM 5008 O O . GLY B 1 135 ? 5.094 16.992 -13.962 1.00 22.91 309 GLY B O 1
ATOM 5012 N N . TYR B 1 136 ? 6.178 15.045 -14.342 1.00 22.29 310 TYR B N 1
ATOM 5013 C CA . TYR B 1 136 ? 7.522 15.593 -14.196 1.00 18.78 310 TYR B CA 1
ATOM 5014 C C . TYR B 1 136 ? 8.418 14.901 -15.213 1.00 21.72 310 TYR B C 1
ATOM 5015 O O . TYR B 1 136 ? 8.642 13.690 -15.122 1.00 20.69 310 TYR B O 1
ATOM 5033 N N . VAL B 1 137 ? 8.920 15.663 -16.189 1.00 19.60 311 VAL B N 1
ATOM 5034 C CA . VAL B 1 137 ? 9.715 15.059 -17.255 1.00 19.42 311 VAL B CA 1
ATOM 5035 C C . VAL B 1 137 ? 10.990 14.444 -16.674 1.00 22.29 311 VAL B C 1
ATOM 5036 O O . VAL B 1 137 ? 11.413 14.755 -15.554 1.00 22.10 311 VAL B O 1
ATOM 5049 N N . ARG B 1 138 ? 11.613 13.564 -17.458 1.00 23.04 312 ARG B N 1
ATOM 5050 C CA . ARG B 1 138 ? 12.799 12.861 -16.987 1.00 25.24 312 ARG B CA 1
ATOM 5051 C C . ARG B 1 138 ? 13.877 13.853 -16.567 1.00 24.77 312 ARG B C 1
ATOM 5052 O O . ARG B 1 138 ? 14.167 14.819 -17.277 1.00 25.93 312 ARG B O 1
ATOM 5073 N N . HIS B 1 139 ? 14.485 13.598 -15.413 1.00 25.52 313 HIS B N 1
ATOM 5074 C CA . HIS B 1 139 ? 15.412 14.553 -14.825 1.00 21.13 313 HIS B CA 1
ATOM 5075 C C . HIS B 1 139 ? 16.273 13.841 -13.795 1.00 22.75 313 HIS B C 1
ATOM 5076 O O . HIS B 1 139 ? 16.017 12.695 -13.419 1.00 25.25 313 HIS B O 1
ATOM 5090 N N . VAL B 1 140 ? 17.295 14.556 -13.333 1.00 24.41 314 VAL B N 1
ATOM 5091 C CA . VAL B 1 140 ? 18.187 14.100 -12.276 1.00 24.18 314 VAL B CA 1
ATOM 5092 C C . VAL B 1 140 ? 18.041 15.069 -11.116 1.00 24.42 314 VAL B C 1
ATOM 5093 O O . VAL B 1 140 ? 18.012 16.286 -11.324 1.00 26.14 314 VAL B O 1
ATOM 5106 N N . ASP B 1 141 ? 17.922 14.534 -9.901 1.00 21.07 315 ASP B N 1
ATOM 5107 C CA . ASP B 1 141 ? 17.706 15.400 -8.747 1.00 23.79 315 ASP B CA 1
ATOM 5108 C C . ASP B 1 141 ? 18.926 16.280 -8.484 1.00 30.92 315 ASP B C 1
ATOM 5109 O O . ASP B 1 141 ? 18.804 17.501 -8.327 1.00 25.79 315 ASP B O 1
ATOM 5118 N N . ASN B 1 142 ? 20.113 15.679 -8.432 1.00 28.36 316 ASN B N 1
ATOM 5119 C CA . ASN B 1 142 ? 21.350 16.397 -8.125 1.00 28.75 316 ASN B CA 1
ATOM 5120 C C . ASN B 1 142 ? 22.263 16.310 -9.344 1.00 30.94 316 ASN B C 1
ATOM 5121 O O . ASN B 1 142 ? 22.960 15.308 -9.536 1.00 31.66 316 ASN B O 1
ATOM 5132 N N . CYS B 1 143 ? 22.263 17.381 -10.143 1.00 34.78 317 CYS B N 1
ATOM 5133 C CA . CYS B 1 143 ? 22.993 17.427 -11.407 1.00 41.84 317 CYS B CA 1
ATOM 5134 C C . CYS B 1 143 ? 24.482 17.645 -11.201 1.00 43.87 317 CYS B C 1
ATOM 5135 O O . CYS B 1 143 ? 25.313 16.958 -11.805 1.00 47.33 317 CYS B O 1
ATOM 5142 N N . ASN B 1 144 ? 24.827 18.625 -10.376 1.00 44.67 318 ASN B N 1
ATOM 5143 C CA . ASN B 1 144 ? 26.155 19.221 -10.338 1.00 50.17 318 ASN B CA 1
ATOM 5144 C C . ASN B 1 144 ? 26.667 19.287 -8.909 1.00 48.77 318 ASN B C 1
ATOM 5145 O O . ASN B 1 144 ? 27.087 20.335 -8.415 1.00 51.69 318 ASN B O 1
ATOM 5156 N N . GLY B 1 145 ? 26.631 18.149 -8.225 1.00 43.99 319 GLY B N 1
ATOM 5157 C CA . GLY B 1 145 ? 27.159 18.044 -6.881 1.00 41.99 319 GLY B CA 1
ATOM 5158 C C . GLY B 1 145 ? 26.676 19.103 -5.907 1.00 41.90 319 GLY B C 1
ATOM 5159 O O . GLY B 1 145 ? 27.498 19.809 -5.316 1.00 41.94 319 GLY B O 1
ATOM 5163 N N . ASP B 1 146 ? 25.362 19.231 -5.714 1.00 40.94 320 ASP B N 1
ATOM 5164 C CA . ASP B 1 146 ? 24.832 20.188 -4.751 1.00 39.84 320 ASP B CA 1
ATOM 5165 C C . ASP B 1 146 ? 24.718 19.609 -3.343 1.00 42.48 320 ASP B C 1
ATOM 5166 O O . ASP B 1 146 ? 24.191 20.282 -2.451 1.00 43.72 320 ASP B O 1
ATOM 5175 N N . GLY B 1 147 ? 25.211 18.392 -3.119 1.00 35.57 321 GLY B N 1
ATOM 5176 C CA . GLY B 1 147 ? 25.220 17.786 -1.812 1.00 33.20 321 GLY B CA 1
ATOM 5177 C C . GLY B 1 147 ? 24.168 16.718 -1.600 1.00 30.22 321 GLY B C 1
ATOM 5178 O O . GLY B 1 147 ? 24.363 15.842 -0.753 1.00 27.31 321 GLY B O 1
ATOM 5182 N N . ARG B 1 148 ? 23.071 16.757 -2.351 1.00 30.17 322 ARG B N 1
ATOM 5183 C CA . ARG B 1 148 ? 22.003 15.782 -2.175 1.00 25.85 322 ARG B CA 1
ATOM 5184 C C . ARG B 1 148 ? 22.446 14.427 -2.705 1.00 30.34 322 ARG B C 1
ATOM 5185 O O . ARG B 1 148 ? 22.690 14.275 -3.906 1.00 28.47 322 ARG B O 1
ATOM 5206 N N . CYS B 1 149 ? 22.523 13.431 -1.822 1.00 25.01 323 CYS B N 1
ATOM 5207 C CA . CYS B 1 149 ? 22.970 12.101 -2.216 1.00 25.04 323 CYS B CA 1
ATOM 5208 C C . CYS B 1 149 ? 21.879 11.041 -2.177 1.00 28.50 323 CYS B C 1
ATOM 5209 O O . CYS B 1 149 ? 21.938 10.092 -2.963 1.00 28.18 323 CYS B O 1
ATOM 5217 N N . VAL B 1 150 ? 20.882 11.175 -1.305 1.00 27.45 324 VAL B N 1
ATOM 5218 C CA . VAL B 1 150 ? 19.796 10.206 -1.207 1.00 23.78 324 VAL B CA 1
ATOM 5219 C C . VAL B 1 150 ? 18.465 10.940 -1.295 1.00 26.86 324 VAL B C 1
ATOM 5220 O O . VAL B 1 150 ? 18.225 11.908 -0.563 1.00 24.90 324 VAL B O 1
ATOM 5233 N N . THR B 1 151 ? 17.608 10.479 -2.198 1.00 23.04 325 THR B N 1
ATOM 5234 C CA . THR B 1 151 ? 16.233 10.943 -2.312 1.00 18.73 325 THR B CA 1
ATOM 5235 C C . THR B 1 151 ? 15.322 9.958 -1.597 1.00 23.87 325 THR B C 1
ATOM 5236 O O . THR B 1 151 ? 15.389 8.747 -1.850 1.00 26.28 325 THR B O 1
ATOM 5247 N N A CYS B 1 152 ? 14.444 10.486 -0.744 0.50 23.56 326 CYS B N 1
ATOM 5248 N N B CYS B 1 152 ? 14.510 10.473 -0.676 0.50 23.18 326 CYS B N 1
ATOM 5249 C CA A CYS B 1 152 ? 13.509 9.691 0.043 0.50 23.19 326 CYS B CA 1
ATOM 5250 C CA B CYS B 1 152 ? 13.495 9.689 0.013 0.50 23.31 326 CYS B CA 1
ATOM 5251 C C A CYS B 1 152 ? 12.092 10.212 -0.177 0.50 24.69 326 CYS B C 1
ATOM 5252 C C B CYS B 1 152 ? 12.127 10.248 -0.335 0.50 24.79 326 CYS B C 1
ATOM 5253 O O A CYS B 1 152 ? 11.798 11.363 0.161 0.50 25.20 326 CYS B O 1
ATOM 5254 O O B CYS B 1 152 ? 11.908 11.459 -0.244 0.50 25.13 326 CYS B O 1
ATOM 5269 N N . ILE B 1 153 ? 11.216 9.369 -0.733 1.00 22.44 327 ILE B N 1
ATOM 5270 C CA . ILE B 1 153 ? 9.848 9.752 -1.066 1.00 24.17 327 ILE B CA 1
ATOM 5271 C C . ILE B 1 153 ? 8.879 8.825 -0.345 1.00 25.21 327 ILE B C 1
ATOM 5272 O O . ILE B 1 153 ? 8.984 7.601 -0.458 1.00 22.85 327 ILE B O 1
ATOM 5289 N N . TYR B 1 154 ? 7.915 9.408 0.364 1.00 22.49 328 TYR B N 1
ATOM 5290 C CA . TYR B 1 154 ? 6.854 8.664 1.029 1.00 22.14 328 TYR B CA 1
ATOM 5291 C C . TYR B 1 154 ? 5.546 8.962 0.306 1.00 21.38 328 TYR B C 1
ATOM 5292 O O . TYR B 1 154 ? 5.144 10.125 0.209 1.00 22.68 328 TYR B O 1
ATOM 5310 N N . TYR B 1 155 ? 4.901 7.918 -0.218 1.00 24.42 329 TYR B N 1
ATOM 5311 C CA . TYR B 1 155 ? 3.680 8.046 -1.005 1.00 20.92 329 TYR B CA 1
ATOM 5312 C C . TYR B 1 155 ? 2.441 7.824 -0.143 1.00 23.97 329 TYR B C 1
ATOM 5313 O O . TYR B 1 155 ? 2.479 7.117 0.866 1.00 26.76 329 TYR B O 1
ATOM 5331 N N . LEU B 1 156 ? 1.321 8.413 -0.575 1.00 25.45 330 LEU B N 1
ATOM 5332 C CA . LEU B 1 156 ? 0.122 8.480 0.254 1.00 28.62 330 LEU B CA 1
ATOM 5333 C C . LEU B 1 156 ? -1.156 8.113 -0.498 1.00 35.39 330 LEU B C 1
ATOM 5334 O O . LEU B 1 156 ? -2.245 8.505 -0.067 1.00 38.64 330 LEU B O 1
ATOM 5350 N N . ASN B 1 157 ? -1.069 7.364 -1.595 1.00 30.78 331 ASN B N 1
ATOM 5351 C CA . ASN B 1 157 ? -2.200 7.196 -2.506 1.00 34.62 331 ASN B CA 1
ATOM 5352 C C . ASN B 1 157 ? -2.743 5.775 -2.426 1.00 35.15 331 ASN B C 1
ATOM 5353 O O . ASN B 1 157 ? -2.111 4.823 -2.895 1.00 31.06 331 ASN B O 1
ATOM 5364 N N . LYS B 1 158 ? -3.934 5.656 -1.853 1.00 39.24 332 LYS B N 1
ATOM 5365 C CA . LYS B 1 158 ? -4.558 4.373 -1.576 1.00 45.05 332 LYS B CA 1
ATOM 5366 C C . LYS B 1 158 ? -5.250 3.823 -2.818 1.00 44.95 332 LYS B C 1
ATOM 5367 O O . LYS B 1 158 ? -5.941 4.552 -3.536 1.00 43.82 332 LYS B O 1
ATOM 5386 N N . ASP B 1 159 ? -5.055 2.528 -3.068 1.00 47.53 333 ASP B N 1
ATOM 5387 C CA . ASP B 1 159 ? -5.703 1.832 -4.181 1.00 49.47 333 ASP B CA 1
ATOM 5388 C C . ASP B 1 159 ? -5.449 2.553 -5.501 1.00 51.12 333 ASP B C 1
ATOM 5389 O O . ASP B 1 159 ? -6.359 2.801 -6.295 1.00 49.18 333 ASP B O 1
ATOM 5398 N N . TRP B 1 160 ? -4.184 2.888 -5.730 1.00 47.00 334 TRP B N 1
ATOM 5399 C CA . TRP B 1 160 ? -3.777 3.587 -6.942 1.00 42.85 334 TRP B CA 1
ATOM 5400 C C . TRP B 1 160 ? -3.672 2.580 -8.079 1.00 48.25 334 TRP B C 1
ATOM 5401 O O . TRP B 1 160 ? -2.821 1.685 -8.050 1.00 49.39 334 TRP B O 1
ATOM 5422 N N . ASP B 1 161 ? -4.539 2.726 -9.079 1.00 49.20 335 ASP B N 1
ATOM 5423 C CA . ASP B 1 161 ? -4.520 1.889 -10.275 1.00 52.16 335 ASP B CA 1
ATOM 5424 C C . ASP B 1 161 ? -3.862 2.683 -11.395 1.00 49.53 335 ASP B C 1
ATOM 5425 O O . ASP B 1 161 ? -4.461 3.615 -11.941 1.00 48.49 335 ASP B O 1
ATOM 5434 N N . ALA B 1 162 ? -2.626 2.316 -11.732 1.00 50.76 336 ALA B N 1
ATOM 5435 C CA . ALA B 1 162 ? -1.883 3.068 -12.736 1.00 48.57 336 ALA B CA 1
ATOM 5436 C C . ALA B 1 162 ? -2.512 2.950 -14.116 1.00 48.31 336 ALA B C 1
ATOM 5437 O O . ALA B 1 162 ? -2.386 3.871 -14.930 1.00 47.44 336 ALA B O 1
ATOM 5444 N N . LYS B 1 163 ? -3.191 1.836 -14.401 1.00 48.58 337 LYS B N 1
ATOM 5445 C CA . LYS B 1 163 ? -3.803 1.673 -15.715 1.00 49.49 337 LYS B CA 1
ATOM 5446 C C . LYS B 1 163 ? -4.799 2.788 -15.998 1.00 45.86 337 LYS B C 1
ATOM 5447 O O . LYS B 1 163 ? -4.947 3.209 -17.150 1.00 48.17 337 LYS B O 1
ATOM 5466 N N . VAL B 1 164 ? -5.476 3.285 -14.969 1.00 42.77 338 VAL B N 1
ATOM 5467 C CA . VAL B 1 164 ? -6.447 4.360 -15.121 1.00 41.74 338 VAL B CA 1
ATOM 5468 C C . VAL B 1 164 ? -5.875 5.703 -14.683 1.00 39.15 338 VAL B C 1
ATOM 5469 O O . VAL B 1 164 ? -6.163 6.731 -15.296 1.00 37.91 338 VAL B O 1
ATOM 5482 N N . SER B 1 165 ? -5.061 5.720 -13.630 1.00 35.98 339 SER B N 1
ATOM 5483 C CA . SER B 1 165 ? -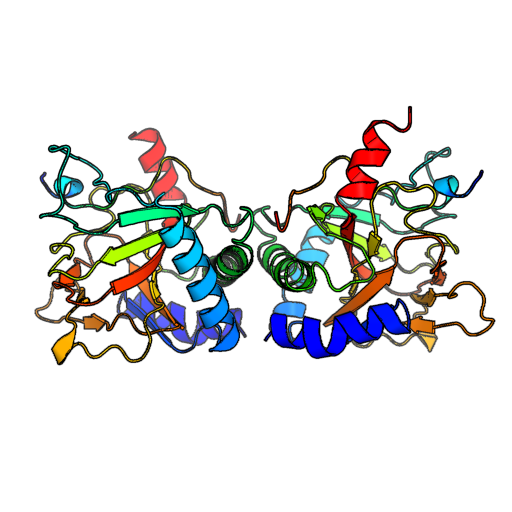4.599 6.971 -13.045 1.00 35.97 339 SER B CA 1
ATOM 5484 C C . SER B 1 165 ? -3.200 7.383 -13.495 1.00 34.16 339 SER B C 1
ATOM 5485 O O . SER B 1 165 ? -2.813 8.536 -13.270 1.00 32.37 339 SER B O 1
ATOM 5493 N N . GLY B 1 166 ? -2.436 6.492 -14.121 1.00 32.12 340 GLY B N 1
ATOM 5494 C CA . GLY B 1 166 ? -1.091 6.864 -14.532 1.00 30.02 340 GLY B CA 1
ATOM 5495 C C . GLY B 1 166 ? -0.227 7.183 -13.335 1.00 26.26 340 GLY B C 1
ATOM 5496 O O . GLY B 1 166 ? -0.291 6.515 -12.302 1.00 28.82 340 GLY B O 1
ATOM 5500 N N . GLY B 1 167 ? 0.600 8.219 -13.475 1.00 22.71 341 GLY B N 1
ATOM 5501 C CA . GLY B 1 167 ? 1.399 8.712 -12.366 1.00 30.83 341 GLY B CA 1
ATOM 5502 C C . GLY B 1 167 ? 2.511 7.796 -11.903 1.00 26.19 341 GLY B C 1
ATOM 5503 O O . GLY B 1 167 ? 3.015 7.961 -10.792 1.00 26.20 341 GLY B O 1
ATOM 5507 N N . ILE B 1 168 ? 2.909 6.827 -12.723 1.00 25.70 342 ILE B N 1
ATOM 5508 C CA . ILE B 1 168 ? 4.025 5.959 -12.372 1.00 28.89 342 ILE B CA 1
ATOM 5509 C C . ILE B 1 168 ? 5.315 6.769 -12.314 1.00 24.38 342 ILE B C 1
ATOM 5510 O O . ILE B 1 168 ? 5.562 7.640 -13.160 1.00 28.98 342 ILE B O 1
ATOM 5526 N N . LEU B 1 169 ? 6.159 6.476 -11.322 1.00 23.24 343 LEU B N 1
ATOM 5527 C CA . LEU B 1 169 ? 7.529 6.989 -11.317 1.00 25.15 343 LEU B CA 1
ATOM 5528 C C . LEU B 1 169 ? 8.394 6.004 -12.093 1.00 26.19 343 LEU B C 1
ATOM 5529 O O . LEU B 1 169 ? 8.579 4.866 -11.658 1.00 29.68 343 LEU B O 1
ATOM 5545 N N . ARG B 1 170 ? 8.922 6.421 -13.240 1.00 27.14 344 ARG B N 1
ATOM 5546 C CA . ARG B 1 170 ? 9.828 5.574 -14.006 1.00 26.50 344 ARG B CA 1
ATOM 5547 C C . ARG B 1 170 ? 11.261 6.036 -13.773 1.00 25.22 344 ARG B C 1
ATOM 5548 O O . ARG B 1 170 ? 11.596 7.198 -14.025 1.00 23.29 344 ARG B O 1
ATOM 5569 N N . ILE B 1 171 ? 12.088 5.128 -13.264 1.00 28.81 345 ILE B N 1
ATOM 5570 C CA . ILE B 1 171 ? 13.509 5.370 -13.043 1.00 29.63 345 ILE B CA 1
ATOM 5571 C C . ILE B 1 171 ? 14.291 4.638 -14.124 1.00 28.67 345 ILE B C 1
ATOM 5572 O O . ILE B 1 171 ? 13.976 3.490 -14.461 1.00 27.82 345 ILE B O 1
ATOM 5588 N N . PHE B 1 172 ? 15.319 5.301 -14.666 1.00 31.08 346 PHE B N 1
ATOM 5589 C CA . PHE B 1 172 ? 16.176 4.756 -15.721 1.00 28.93 346 PHE B CA 1
ATOM 5590 C C . PHE B 1 172 ? 17.609 4.661 -15.207 1.00 35.30 346 PHE B C 1
ATOM 5591 O O . PHE B 1 172 ? 18.446 5.515 -15.537 1.00 32.53 346 PHE B O 1
ATOM 5608 N N . PRO B 1 173 ? 17.937 3.638 -14.421 1.00 36.02 347 PRO B N 1
ATOM 5609 C CA . PRO B 1 173 ? 19.306 3.524 -13.899 1.00 39.07 347 PRO B CA 1
ATOM 5610 C C . PRO B 1 173 ? 20.343 3.645 -15.006 1.00 44.04 347 PRO B C 1
ATOM 5611 O O . PRO B 1 173 ? 20.251 2.989 -16.045 1.00 43.98 347 PRO B O 1
ATOM 5622 N N . GLU B 1 174 ? 21.337 4.501 -14.775 1.00 46.07 348 GLU B N 1
ATOM 5623 C CA . GLU B 1 174 ? 22.338 4.792 -15.792 1.00 49.53 348 GLU B CA 1
ATOM 5624 C C . GLU B 1 174 ? 23.052 3.520 -16.235 1.00 54.54 348 GLU B C 1
ATOM 5625 O O . GLU B 1 174 ? 23.391 2.658 -15.420 1.00 52.20 348 GLU B O 1
ATOM 5629 N N . GLY B 1 175 ? 23.275 3.409 -17.547 1.00 56.59 349 GLY B N 1
ATOM 5630 C CA . GLY B 1 175 ? 24.046 2.335 -18.130 1.00 60.01 349 GLY B CA 1
ATOM 5631 C C . GLY B 1 175 ? 23.229 1.172 -18.651 1.00 64.13 349 GLY B C 1
ATOM 5632 O O . GLY B 1 175 ? 23.716 0.431 -19.511 1.00 66.94 349 GLY B O 1
ATOM 5636 N N . LYS B 1 176 ? 22.004 0.997 -18.166 1.00 68.75 350 LYS B N 1
ATOM 5637 C CA . LYS B 1 176 ? 21.220 -0.199 -18.437 1.00 75.06 350 LYS B CA 1
ATOM 5638 C C . LYS B 1 176 ? 19.901 0.167 -19.105 1.00 72.64 350 LYS B C 1
ATOM 5639 O O . LYS B 1 176 ? 19.224 1.113 -18.691 1.00 72.22 350 LYS B O 1
ATOM 5658 N N . ALA B 1 177 ? 19.541 -0.596 -20.142 1.00 67.73 351 ALA B N 1
ATOM 5659 C CA . ALA B 1 177 ? 18.270 -0.386 -20.825 1.00 68.44 351 ALA B CA 1
ATOM 5660 C C . ALA B 1 177 ? 17.080 -0.732 -19.944 1.00 69.43 351 ALA B C 1
ATOM 5661 O O . ALA B 1 177 ? 15.965 -0.274 -20.220 1.00 69.38 351 ALA B O 1
ATOM 5668 N N . GLN B 1 178 ? 17.291 -1.527 -18.900 1.00 69.02 352 GLN B N 1
ATOM 5669 C CA . GLN B 1 178 ? 16.214 -1.858 -17.978 1.00 69.78 352 GLN B CA 1
ATOM 5670 C C . 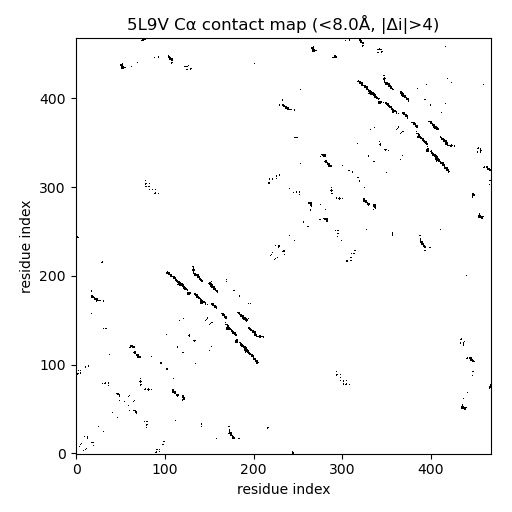GLN B 1 178 ? 15.862 -0.642 -17.132 1.00 64.46 352 GLN B C 1
ATOM 5671 O O . GLN B 1 178 ? 16.741 0.108 -16.697 1.00 63.43 352 GLN B O 1
ATOM 5685 N N . PHE B 1 179 ? 14.567 -0.437 -16.915 1.00 57.93 353 PHE B N 1
ATOM 5686 C CA . PHE B 1 179 ? 14.082 0.622 -16.046 1.00 53.34 353 PHE B CA 1
ATOM 5687 C C . PHE B 1 179 ? 13.234 0.018 -14.934 1.00 45.23 353 PHE B C 1
ATOM 5688 O O . PHE B 1 179 ? 12.863 -1.157 -14.967 1.00 45.66 353 PHE B O 1
ATOM 5705 N N . ALA B 1 180 ? 12.951 0.841 -13.927 1.00 40.89 354 ALA B N 1
ATOM 5706 C CA . ALA B 1 180 ? 12.186 0.439 -12.753 1.00 37.99 354 ALA B CA 1
ATOM 5707 C C . ALA B 1 180 ? 10.961 1.334 -12.629 1.00 38.44 354 ALA B C 1
ATOM 5708 O O . ALA B 1 180 ? 11.094 2.550 -12.454 1.00 35.53 354 ALA B O 1
ATOM 5715 N N . ASP B 1 181 ? 9.774 0.735 -12.726 1.00 32.88 355 ASP B N 1
ATOM 5716 C CA . ASP B 1 181 ? 8.521 1.450 -12.520 1.00 32.14 355 ASP B CA 1
ATOM 5717 C C . ASP B 1 181 ? 8.076 1.310 -11.068 1.00 32.42 355 ASP B C 1
ATOM 5718 O O . ASP B 1 181 ? 7.989 0.194 -10.547 1.00 37.05 355 ASP B O 1
ATOM 5727 N N . ILE B 1 182 ? 7.791 2.439 -10.424 1.00 26.36 356 ILE B N 1
ATOM 5728 C CA . ILE B 1 182 ? 7.350 2.476 -9.032 1.00 28.92 356 ILE B CA 1
ATOM 5729 C C . ILE B 1 182 ? 5.954 3.081 -8.986 1.00 24.47 356 ILE B C 1
ATOM 5730 O O . ILE B 1 182 ? 5.761 4.245 -9.370 1.00 29.12 356 ILE B O 1
ATOM 5746 N N . GLU B 1 183 ? 4.993 2.300 -8.501 1.00 27.73 357 GLU B N 1
ATOM 5747 C CA . GLU B 1 183 ? 3.665 2.830 -8.240 1.00 29.80 357 GLU B CA 1
ATOM 5748 C C . GLU B 1 183 ? 3.694 3.732 -7.007 1.00 29.42 357 GLU B C 1
ATOM 5749 O O . GLU B 1 183 ? 4.342 3.401 -6.009 1.00 31.84 357 GLU B O 1
ATOM 5761 N N . PRO B 1 184 ? 2.985 4.904 -7.038 1.00 23.83 358 PRO B N 1
ATOM 5762 C CA . PRO B 1 184 ? 2.961 5.829 -5.891 1.00 24.93 358 PRO B CA 1
ATOM 5763 C C . PRO B 1 184 ? 2.037 5.344 -4.775 1.00 26.30 358 PRO B C 1
ATOM 5764 O O . PRO B 1 184 ? 1.075 6.009 -4.385 1.00 24.19 358 PRO B O 1
ATOM 5775 N N . LYS B 1 185 ? 2.369 4.177 -4.228 1.00 30.70 359 LYS B N 1
ATOM 5776 C CA . LYS B 1 185 ? 1.472 3.407 -3.376 1.00 31.94 359 LYS B CA 1
ATOM 5777 C C . LYS B 1 185 ? 1.436 3.935 -1.940 1.00 27.71 359 LYS B C 1
ATOM 5778 O O . LYS B 1 185 ? 2.449 4.374 -1.392 1.00 29.34 359 LYS B O 1
ATOM 5797 N N . PHE B 1 186 ? 0.254 3.879 -1.331 1.00 30.93 360 PHE B N 1
ATOM 5798 C CA . PHE B 1 186 ? 0.074 4.351 0.038 1.00 28.87 360 PHE B CA 1
ATOM 5799 C C . PHE B 1 186 ? 1.027 3.644 1.003 1.00 27.02 360 PHE B C 1
ATOM 5800 O O . PHE B 1 186 ? 1.187 2.420 0.960 1.00 26.74 360 PHE B O 1
ATOM 5817 N N . ASP B 1 187 ? 1.665 4.431 1.876 1.00 28.49 361 ASP B N 1
ATOM 5818 C CA . ASP B 1 187 ? 2.560 3.940 2.928 1.00 28.33 361 ASP B CA 1
ATOM 5819 C C . ASP B 1 187 ? 3.822 3.306 2.364 1.00 28.72 361 ASP B C 1
ATOM 5820 O O . ASP B 1 187 ? 4.443 2.463 3.017 1.00 31.42 361 ASP B O 1
ATOM 5829 N N . ARG B 1 188 ? 4.214 3.692 1.156 1.00 27.71 362 ARG B N 1
ATOM 5830 C CA . ARG B 1 188 ? 5.428 3.194 0.528 1.00 25.63 362 ARG B CA 1
ATOM 5831 C C . ARG B 1 188 ? 6.533 4.227 0.664 1.00 23.73 362 ARG B C 1
ATOM 5832 O O . ARG B 1 188 ? 6.325 5.406 0.362 1.00 26.15 362 ARG B O 1
ATOM 5853 N N . LEU B 1 189 ? 7.703 3.776 1.110 1.00 25.33 363 LEU B N 1
ATOM 5854 C CA . LEU B 1 189 ? 8.884 4.613 1.271 1.00 26.86 363 LEU B CA 1
ATOM 5855 C C . LEU B 1 189 ? 9.932 4.192 0.250 1.00 21.90 363 LEU B C 1
ATOM 5856 O O . LEU B 1 189 ? 10.370 3.041 0.247 1.00 27.16 363 LEU B O 1
ATOM 5872 N N . LEU B 1 190 ? 10.351 5.127 -0.591 1.00 24.28 364 LEU B N 1
ATOM 5873 C CA . LEU B 1 190 ? 11.301 4.871 -1.664 1.00 25.56 364 LEU B CA 1
ATOM 5874 C C . LEU B 1 190 ? 12.596 5.640 -1.423 1.00 23.87 364 LEU B C 1
ATOM 5875 O O . LEU B 1 190 ? 12.569 6.829 -1.090 1.00 23.74 364 LEU B O 1
ATOM 5891 N N . PHE B 1 191 ? 13.726 4.950 -1.590 1.00 26.31 365 PHE B N 1
ATOM 5892 C CA . PHE B 1 191 ? 15.058 5.541 -1.557 1.00 27.81 365 PHE B CA 1
ATOM 5893 C C . PHE B 1 191 ? 15.706 5.388 -2.924 1.00 26.13 365 PHE B C 1
ATOM 5894 O O . PHE B 1 191 ? 15.570 4.339 -3.561 1.00 28.23 365 PHE B O 1
ATOM 5911 N N . PHE B 1 192 ? 16.440 6.408 -3.365 1.00 25.24 366 PHE B N 1
ATOM 5912 C CA . PHE B 1 192 ? 17.324 6.188 -4.504 1.00 26.04 366 PHE B CA 1
ATOM 5913 C C . PHE B 1 192 ? 18.404 7.259 -4.537 1.00 25.48 366 PHE B C 1
ATOM 5914 O O . PHE B 1 192 ? 18.232 8.352 -3.996 1.00 25.84 366 PHE B O 1
ATOM 5931 N N . TRP B 1 193 ? 19.533 6.923 -5.168 1.00 28.88 367 TRP B N 1
ATOM 5932 C CA . TRP B 1 193 ? 20.613 7.891 -5.315 1.00 27.53 367 TRP B CA 1
ATOM 5933 C C . TRP B 1 193 ? 20.117 9.110 -6.083 1.00 31.23 367 TRP B C 1
ATOM 5934 O O . TRP B 1 193 ? 19.496 8.982 -7.144 1.00 26.96 367 TRP B O 1
ATOM 5955 N N . SER B 1 194 ? 20.411 10.297 -5.555 1.00 27.90 368 SER B N 1
ATOM 5956 C CA . SER B 1 194 ? 19.923 11.536 -6.149 1.00 29.13 368 SER B CA 1
ATOM 5957 C C . SER B 1 194 ? 20.731 11.997 -7.357 1.00 26.19 368 SER B C 1
ATOM 5958 O O . SER B 1 194 ? 20.262 12.880 -8.081 1.00 29.09 368 SER B O 1
ATOM 5966 N N . ASP B 1 195 ? 21.920 11.445 -7.600 1.00 29.45 369 ASP B N 1
ATOM 5967 C CA . ASP B 1 195 ? 22.799 11.991 -8.626 1.00 28.93 369 ASP B CA 1
ATOM 5968 C C . ASP B 1 195 ? 22.421 11.401 -9.989 1.00 30.70 369 ASP B C 1
ATOM 5969 O O . ASP B 1 195 ? 21.332 10.845 -10.168 1.00 29.91 369 ASP B O 1
ATOM 5978 N N . ARG B 1 196 ? 23.325 11.519 -10.964 1.00 29.93 370 ARG B N 1
ATOM 5979 C CA . ARG B 1 196 ? 23.039 11.179 -12.353 1.00 33.54 370 ARG B CA 1
ATOM 5980 C C . ARG B 1 196 ? 22.911 9.683 -12.588 1.00 32.69 370 ARG B C 1
ATOM 5981 O O . ARG B 1 196 ? 22.621 9.278 -13.717 1.00 36.04 370 ARG B O 1
ATOM 6002 N N . ARG B 1 197 ? 23.128 8.851 -11.571 1.00 30.24 371 ARG B N 1
ATOM 6003 C CA . ARG B 1 197 ? 22.865 7.426 -11.723 1.00 33.39 371 ARG B CA 1
ATOM 6004 C C . ARG B 1 197 ? 21.381 7.115 -11.905 1.00 37.32 371 ARG B C 1
ATOM 6005 O O . ARG B 1 197 ? 21.052 6.059 -12.455 1.00 33.48 371 ARG B O 1
ATOM 6026 N N . ASN B 1 198 ? 20.480 7.993 -11.457 1.00 30.39 372 ASN B N 1
ATOM 6027 C CA . ASN B 1 198 ? 19.042 7.711 -11.438 1.00 32.23 372 ASN B CA 1
ATOM 6028 C C . ASN B 1 198 ? 18.245 8.843 -12.074 1.00 28.26 372 ASN B C 1
ATOM 6029 O O . ASN B 1 198 ? 17.515 9.567 -11.389 1.00 28.76 372 ASN B O 1
ATOM 6040 N N . PRO B 1 199 ? 18.333 9.005 -13.390 1.00 31.43 373 PRO B N 1
ATOM 6041 C CA . PRO B 1 199 ? 17.334 9.831 -14.076 1.00 29.57 373 PRO B CA 1
ATOM 6042 C C . PRO B 1 199 ? 15.953 9.215 -13.881 1.00 24.70 373 PRO B C 1
ATOM 6043 O O . PRO B 1 199 ? 15.812 7.994 -13.816 1.00 26.77 373 PRO B O 1
ATOM 6054 N N . HIS B 1 200 ? 14.932 10.059 -13.753 1.00 24.15 374 HIS B N 1
ATOM 6055 C CA . HIS B 1 200 ? 13.599 9.546 -13.464 1.00 23.51 374 HIS B CA 1
ATOM 6056 C C . HIS B 1 200 ? 12.552 10.575 -13.861 1.00 24.04 374 HIS B C 1
ATOM 6057 O O . HIS B 1 200 ? 12.843 11.767 -13.990 1.00 26.34 374 HIS B O 1
ATOM 6071 N N . GLU B 1 201 ? 11.318 10.099 -14.032 1.00 27.16 375 GLU B N 1
ATOM 6072 C CA . GLU B 1 201 ? 10.225 10.964 -14.453 1.00 25.04 375 GLU B CA 1
ATOM 6073 C C . GLU B 1 201 ? 8.924 10.500 -13.815 1.00 24.42 375 GLU B C 1
ATOM 6074 O O . GLU B 1 201 ? 8.724 9.305 -13.580 1.00 26.13 375 GLU B O 1
ATOM 6086 N N . VAL B 1 202 ? 8.037 11.455 -13.554 1.00 25.46 376 VAL B N 1
ATOM 6087 C CA . VAL B 1 202 ? 6.664 11.156 -13.161 1.00 23.18 376 VAL B CA 1
ATOM 6088 C C . VAL B 1 202 ? 5.816 11.215 -14.423 1.00 26.02 376 VAL B C 1
ATOM 6089 O O . VAL B 1 202 ? 5.662 12.279 -15.032 1.00 26.00 376 VAL B O 1
ATOM 6102 N N . GLN B 1 203 ? 5.255 10.077 -14.806 1.00 24.58 377 GLN B N 1
ATOM 6103 C CA . GLN B 1 203 ? 4.429 10.027 -15.995 1.00 20.34 377 GLN B CA 1
ATOM 6104 C C . GLN B 1 203 ? 3.072 10.674 -15.725 1.00 24.25 377 GLN B C 1
ATOM 6105 O O . GLN B 1 203 ? 2.619 10.722 -14.579 1.00 25.36 377 GLN B O 1
ATOM 6119 N N . PRO B 1 204 ? 2.404 11.173 -16.765 1.00 26.38 378 PRO B N 1
ATOM 6120 C CA . PRO B 1 204 ? 1.175 11.946 -16.559 1.00 24.92 378 PRO B CA 1
ATOM 6121 C C . PRO B 1 204 ? 0.210 11.242 -15.617 1.00 23.42 378 PRO B C 1
ATOM 6122 O O . PRO B 1 204 ? -0.035 10.038 -15.724 1.00 28.88 378 PRO B O 1
ATOM 6133 N N . ALA B 1 205 ? -0.327 12.004 -14.674 1.00 28.17 379 ALA B N 1
ATOM 6134 C CA . ALA B 1 205 ? -1.217 11.486 -13.647 1.00 25.49 379 ALA B CA 1
ATOM 6135 C C . ALA B 1 205 ? -2.627 12.006 -13.878 1.00 28.00 379 ALA B C 1
ATOM 6136 O O . ALA B 1 205 ? -2.819 13.178 -14.215 1.00 28.57 379 ALA B O 1
ATOM 6143 N N . TYR B 1 206 ? -3.610 11.133 -13.686 1.00 29.65 380 TYR B N 1
ATOM 6144 C CA . TYR B 1 206 ? -5.009 11.466 -13.930 1.00 29.13 380 TYR B CA 1
ATOM 6145 C C . TYR B 1 206 ? -5.853 11.287 -12.677 1.00 34.47 380 TYR B C 1
ATOM 6146 O O . TYR B 1 206 ? -7.067 11.084 -12.749 1.00 34.66 380 TYR B O 1
ATOM 6164 N N . ALA B 1 207 ? -5.201 11.383 -11.522 1.00 31.78 381 ALA B N 1
ATOM 6165 C CA . ALA B 1 207 ? -5.857 11.426 -10.229 1.00 31.57 381 ALA B CA 1
ATOM 6166 C C . ALA B 1 207 ? -4.942 12.199 -9.297 1.00 32.11 381 ALA B C 1
ATOM 6167 O O . ALA B 1 207 ? -3.756 12.382 -9.581 1.00 28.17 381 ALA B O 1
ATOM 6174 N N . THR B 1 208 ? -5.505 12.667 -8.188 1.00 34.65 382 THR B N 1
ATOM 6175 C CA . THR B 1 208 ? -4.714 13.405 -7.217 1.00 28.38 382 THR B CA 1
ATOM 6176 C C . THR B 1 208 ? -3.606 12.508 -6.687 1.00 29.91 382 THR B C 1
ATOM 6177 O O . THR B 1 208 ? -3.872 11.413 -6.184 1.00 28.11 382 THR B O 1
ATOM 6188 N N . ARG B 1 209 ? -2.360 12.962 -6.815 1.00 26.65 383 ARG B N 1
ATOM 6189 C CA . ARG B 1 209 ? -1.192 12.154 -6.472 1.00 26.09 383 ARG B CA 1
ATOM 6190 C C . ARG B 1 209 ? -0.362 12.901 -5.433 1.00 26.78 383 ARG B C 1
ATOM 6191 O O . ARG B 1 209 ? 0.235 13.938 -5.740 1.00 23.99 383 ARG B O 1
ATOM 6212 N N . TYR B 1 210 ? -0.320 12.370 -4.212 1.00 27.09 384 TYR B N 1
ATOM 6213 C CA . TYR B 1 210 ? 0.361 12.998 -3.088 1.00 26.43 384 TYR B CA 1
ATOM 6214 C C . TYR B 1 210 ? 1.628 12.240 -2.733 1.00 21.51 384 TYR B C 1
ATOM 6215 O O . TYR B 1 210 ? 1.646 11.005 -2.744 1.00 20.24 384 TYR B O 1
ATOM 6233 N N . ALA B 1 211 ? 2.669 12.983 -2.359 1.00 22.86 385 ALA B N 1
ATOM 6234 C CA . ALA B 1 211 ? 3.912 12.356 -1.931 1.00 20.25 385 ALA B CA 1
ATOM 6235 C C . ALA B 1 211 ? 4.701 13.351 -1.095 1.00 20.76 385 ALA B C 1
ATOM 6236 O O . ALA B 1 211 ? 4.579 14.563 -1.277 1.00 27.01 385 ALA B O 1
ATOM 6243 N N . ILE B 1 212 ? 5.504 12.830 -0.173 1.00 20.16 386 ILE B N 1
ATOM 6244 C CA . ILE B 1 212 ? 6.377 13.652 0.658 1.00 22.14 386 ILE B CA 1
ATOM 6245 C C . ILE B 1 212 ? 7.812 13.239 0.374 1.00 22.41 386 ILE B C 1
ATOM 6246 O O . ILE B 1 212 ? 8.159 12.058 0.503 1.00 25.56 386 ILE B O 1
ATOM 6262 N N . THR B 1 213 ? 8.643 14.209 -0.005 1.00 21.52 387 THR B N 1
ATOM 6263 C CA . THR B 1 213 ? 10.036 13.964 -0.358 1.00 24.94 387 THR B CA 1
ATOM 6264 C C . THR B 1 213 ? 10.960 14.633 0.646 1.00 22.53 387 THR B C 1
ATOM 6265 O O . THR B 1 213 ? 10.738 15.780 1.034 1.00 24.35 387 THR B O 1
ATOM 6276 N N . VAL B 1 214 ? 12.006 13.923 1.050 1.00 22.33 388 VAL B N 1
ATOM 6277 C CA . VAL B 1 214 ? 13.127 14.524 1.762 1.00 23.73 388 VAL B CA 1
ATOM 6278 C C . VAL B 1 214 ? 14.406 14.136 1.030 1.00 24.47 388 VAL B C 1
ATOM 6279 O O . VAL B 1 214 ? 14.577 12.973 0.649 1.00 26.92 388 VAL B O 1
ATOM 6292 N N . TRP B 1 215 ? 15.287 15.109 0.817 1.00 24.00 389 TRP B N 1
ATOM 6293 C CA . TRP B 1 215 ? 16.631 14.867 0.311 1.00 21.57 389 TRP B CA 1
ATOM 6294 C C . TRP B 1 215 ? 17.634 14.924 1.457 1.00 20.98 389 TRP B C 1
ATOM 6295 O O . TRP B 1 215 ? 17.564 15.814 2.308 1.00 22.88 389 TRP B O 1
ATOM 6316 N N . TYR B 1 216 ? 18.571 13.979 1.466 1.00 22.66 390 TYR B N 1
ATOM 6317 C CA . TYR B 1 216 ? 19.623 13.922 2.472 1.00 19.63 390 TYR B CA 1
ATOM 6318 C C . TYR B 1 216 ? 20.958 14.318 1.859 1.00 26.53 390 TYR B C 1
ATOM 6319 O O . TYR B 1 216 ? 21.253 13.967 0.713 1.00 29.41 390 TYR B O 1
ATOM 6337 N N . PHE B 1 217 ? 21.757 15.060 2.628 1.00 25.39 391 PHE B N 1
ATOM 6338 C CA . PHE B 1 217 ? 23.001 15.647 2.150 1.00 27.51 391 PHE B CA 1
ATOM 6339 C C . PHE B 1 217 ? 24.221 14.899 2.675 1.00 32.00 391 PHE B C 1
ATOM 6340 O O . PHE B 1 217 ? 24.304 14.568 3.867 1.00 29.17 391 PHE B O 1
ATOM 6357 N N . ASP B 1 218 ? 25.177 14.673 1.773 1.00 29.01 392 ASP B N 1
ATOM 6358 C CA . ASP B 1 218 ? 26.499 14.193 2.147 1.00 32.48 392 ASP B CA 1
ATOM 6359 C C . ASP B 1 218 ? 27.333 15.355 2.671 1.00 28.48 392 ASP B C 1
ATOM 6360 O O . ASP B 1 218 ? 27.368 16.429 2.062 1.00 29.07 392 ASP B O 1
ATOM 6369 N N . ALA B 1 219 ? 28.009 15.135 3.800 1.00 37.51 393 ALA B N 1
ATOM 6370 C CA . ALA B 1 219 ? 28.776 16.203 4.432 1.00 39.93 393 ALA B CA 1
ATOM 6371 C C . ALA B 1 219 ? 29.871 16.724 3.506 1.00 40.20 393 ALA B C 1
ATOM 6372 O O . ALA B 1 219 ? 30.018 17.938 3.321 1.00 41.85 393 ALA B O 1
ATOM 6379 N N . ASP B 1 220 ? 30.649 15.817 2.908 1.00 41.45 394 ASP B N 1
ATOM 6380 C CA . ASP B 1 220 ? 31.775 16.234 2.073 1.00 44.02 394 ASP B CA 1
ATOM 6381 C C . ASP B 1 220 ? 31.303 17.015 0.852 1.00 45.22 394 ASP B C 1
ATOM 6382 O O . ASP B 1 220 ? 31.810 18.104 0.564 1.00 40.36 394 ASP B O 1
ATOM 6391 N N . GLU B 1 221 ? 30.342 16.464 0.109 1.00 47.87 395 GLU B N 1
ATOM 6392 C CA . GLU B 1 221 ? 29.853 17.149 -1.083 1.00 43.07 395 GLU B CA 1
ATOM 6393 C C . GLU B 1 221 ? 29.194 18.468 -0.714 1.00 44.53 395 GLU B C 1
ATOM 6394 O O . GLU B 1 221 ? 29.371 19.480 -1.402 1.00 46.00 395 GLU B O 1
ATOM 6406 N N . ARG B 1 222 ? 28.430 18.471 0.376 1.00 48.64 396 ARG B N 1
ATOM 6407 C CA . ARG B 1 222 ? 27.775 19.687 0.836 1.00 48.15 396 ARG B CA 1
ATOM 6408 C C . ARG B 1 222 ? 28.796 20.779 1.138 1.00 48.85 396 ARG B C 1
ATOM 6409 O O . ARG B 1 222 ? 28.628 21.935 0.732 1.00 47.98 396 ARG B O 1
ATOM 6430 N N . ALA B 1 223 ? 29.870 20.429 1.847 1.00 47.94 397 ALA B N 1
ATOM 6431 C CA . ALA B 1 223 ? 30.905 21.414 2.147 1.00 56.05 397 ALA B CA 1
ATOM 6432 C C . ALA B 1 223 ? 31.635 21.857 0.883 1.00 58.74 397 ALA B C 1
ATOM 6433 O O . ALA B 1 223 ? 31.922 23.048 0.709 1.00 58.94 397 ALA B O 1
ATOM 6440 N N . ALA B 1 224 ? 31.944 20.915 -0.009 1.00 59.09 398 ALA B N 1
ATOM 6441 C CA . ALA B 1 224 ? 32.638 21.260 -1.244 1.00 62.30 398 ALA B CA 1
ATOM 6442 C C . ALA B 1 224 ? 31.810 22.200 -2.108 1.00 65.44 398 ALA B C 1
ATOM 6443 O O . ALA B 1 224 ? 32.369 23.020 -2.845 1.00 66.13 398 ALA B O 1
ATOM 6450 N N . ALA B 1 225 ? 30.481 22.099 -2.031 1.00 69.92 399 ALA B N 1
ATOM 6451 C CA . ALA B 1 225 ? 29.621 22.941 -2.854 1.00 73.40 399 ALA B CA 1
ATOM 6452 C C . ALA B 1 225 ? 29.682 24.402 -2.426 1.00 79.08 399 ALA B C 1
ATOM 6453 O O . ALA B 1 225 ? 29.448 25.297 -3.246 1.00 79.06 399 ALA B O 1
ATOM 6460 N N . LYS B 1 226 ? 29.993 24.664 -1.153 1.00 82.62 400 LYS B N 1
ATOM 6461 C CA . LYS B 1 226 ? 30.107 26.040 -0.680 1.00 87.58 400 LYS B CA 1
ATOM 6462 C C . LYS B 1 226 ? 31.190 26.799 -1.436 1.00 89.41 400 LYS B C 1
ATOM 6463 O O . LYS B 1 226 ? 31.043 27.995 -1.713 1.00 90.31 400 LYS B O 1
ATOM 6469 N N . VAL B 1 227 ? 32.284 26.122 -1.780 1.00 89.83 401 VAL B N 1
ATOM 6470 C CA . VAL B 1 227 ? 33.474 26.773 -2.314 1.00 91.18 401 VAL B CA 1
ATOM 6471 C C . VAL B 1 227 ? 33.653 26.502 -3.802 1.00 89.72 401 VAL B C 1
ATOM 6472 O O . VAL B 1 227 ? 34.724 26.776 -4.350 1.00 90.51 401 VAL B O 1
ATOM 6474 N N . LYS B 1 228 ? 32.631 25.971 -4.475 1.00 86.40 402 LYS B N 1
ATOM 6475 C CA . LYS B 1 228 ? 32.733 25.762 -5.916 1.00 83.05 402 LYS B CA 1
ATOM 6476 C C . LYS B 1 228 ? 33.059 27.066 -6.631 1.00 80.48 402 LYS B C 1
ATOM 6477 O O . LYS B 1 228 ? 33.810 27.075 -7.613 1.00 80.86 402 LYS B O 1
ATOM 6479 N N . TYR B 1 229 ? 32.510 28.176 -6.149 1.00 77.34 403 TYR B N 1
ATOM 6480 C CA . TYR B 1 229 ? 32.793 29.485 -6.720 1.00 73.28 403 TYR B CA 1
ATOM 6481 C C . TYR B 1 229 ? 34.295 29.757 -6.675 1.00 72.58 403 TYR B C 1
ATOM 6482 O O . TYR B 1 229 ? 34.854 30.378 -7.579 1.00 73.94 403 TYR B O 1
ATOM 6491 N N . ASP C 2 1 ? 3.904 30.138 49.028 1.00 50.95 395 ASP C N 1
ATOM 6492 C CA . ASP C 2 1 ? 4.257 29.136 50.027 1.00 49.39 395 ASP C CA 1
ATOM 6493 C C . ASP C 2 1 ? 5.551 28.421 49.631 1.00 46.31 395 ASP C C 1
ATOM 6494 O O . ASP C 2 1 ? 6.316 28.920 48.805 1.00 46.58 395 ASP C O 1
ATOM 6502 N N . ALA C 2 2 ? 5.789 27.255 50.230 1.00 41.68 396 ALA C N 1
ATOM 6503 C CA . ALA C 2 2 ? 7.007 26.487 50.015 1.00 39.30 396 ALA C CA 1
ATOM 6504 C C . ALA C 2 2 ? 6.904 25.505 48.857 1.00 37.28 396 ALA C C 1
ATOM 6505 O O . ALA C 2 2 ? 7.857 24.758 48.615 1.00 33.31 396 ALA C O 1
ATOM 6512 N N . CYS C 2 3 ? 5.781 25.480 48.139 1.00 30.29 397 CYS C N 1
ATOM 6513 C CA . CYS C 2 3 ? 5.591 24.462 47.112 1.00 34.34 397 CYS C CA 1
ATOM 6514 C C . CYS C 2 3 ? 6.680 24.543 46.049 1.00 28.97 397 CYS C C 1
ATOM 6515 O O . CYS C 2 3 ? 7.248 23.521 45.650 1.00 28.87 397 CYS C O 1
ATOM 6522 N N . THR C 2 4 ? 6.995 25.753 45.582 1.00 28.06 398 THR C N 1
ATOM 6523 C CA . THR C 2 4 ? 7.973 25.884 44.509 1.00 29.62 398 THR C CA 1
ATOM 6524 C C . THR C 2 4 ? 9.398 25.613 44.968 1.00 29.61 398 THR C C 1
ATOM 6525 O O . THR C 2 4 ? 10.280 25.455 44.119 1.00 27.68 398 THR C O 1
ATOM 6536 N N . LEU C 2 5 ? 9.653 25.557 46.278 1.00 27.79 399 LEU C N 1
ATOM 6537 C CA . LEU C 2 5 ? 10.961 25.121 46.750 1.00 30.55 399 LEU C CA 1
ATOM 6538 C C . LEU C 2 5 ? 11.257 23.691 46.332 1.00 26.47 399 LEU C C 1
ATOM 6539 O O . LEU C 2 5 ? 12.429 23.313 46.225 1.00 24.87 399 LEU C O 1
ATOM 6555 N N . LEU C 2 6 ? 10.219 22.891 46.100 1.00 21.77 400 LEU C N 1
ATOM 6556 C CA . LEU C 2 6 ? 10.369 21.479 45.793 1.00 21.20 400 LEU C CA 1
ATOM 6557 C C . LEU C 2 6 ? 10.091 21.142 44.336 1.00 20.97 400 LEU C C 1
ATOM 6558 O O . LEU C 2 6 ? 10.361 20.010 43.926 1.00 25.94 400 LEU C O 1
ATOM 6574 N N . ALA C 2 7 ? 9.569 22.091 43.539 1.00 25.65 401 ALA C N 1
ATOM 6575 C CA . ALA C 2 7 ? 9.066 21.780 42.212 1.00 21.15 401 ALA C CA 1
ATOM 6576 C C . ALA C 2 7 ? 10.191 21.781 41.172 1.00 21.89 401 ALA C C 1
ATOM 6577 O O . ALA C 2 7 ? 11.131 22.571 41.269 1.00 24.30 401 ALA C O 1
ATOM 6584 N N . PRO C 2 8 ? 10.100 20.918 40.155 1.00 22.45 402 PRO C N 1
ATOM 6585 C CA . PRO C 2 8 ? 11.157 20.850 39.134 1.00 23.53 402 PRO C CA 1
ATOM 6586 C C . PRO C 2 8 ? 11.092 22.016 38.154 1.00 25.74 402 PRO C C 1
ATOM 6587 O O . PRO C 2 8 ? 10.031 22.335 37.609 1.00 25.32 402 PRO C O 1
ATOM 6598 N N . ALA C 2 9 ? 12.247 22.641 37.924 1.00 25.16 403 ALA C N 1
ATOM 6599 C CA . ALA C 2 9 ? 12.361 23.690 36.920 1.00 27.46 403 ALA C CA 1
ATOM 6600 C C . ALA C 2 9 ? 11.888 23.178 35.567 1.00 23.34 403 ALA C C 1
ATOM 6601 O O . ALA C 2 9 ? 12.112 22.019 35.213 1.00 25.07 403 ALA C O 1
ATOM 6608 N N . ALA C 2 10 ? 11.228 24.051 34.813 1.00 30.13 404 ALA C N 1
ATOM 6609 C CA . ALA C 2 10 ? 10.641 23.682 33.534 1.00 31.85 404 ALA C CA 1
ATOM 6610 C C . ALA C 2 10 ? 11.542 23.989 32.346 1.00 32.93 404 ALA C C 1
ATOM 6611 O O . ALA C 2 10 ? 11.192 23.633 31.214 1.00 31.89 404 ALA C O 1
ATOM 6618 N N . GLY C 2 11 ? 12.683 24.630 32.568 1.00 35.57 405 GLY C N 1
ATOM 6619 C CA . GLY C 2 11 ? 13.509 25.107 31.482 1.00 42.05 405 GLY C CA 1
ATOM 6620 C C . GLY C 2 11 ? 13.055 26.474 31.003 1.00 44.98 405 GLY C C 1
ATOM 6621 O O . GLY C 2 11 ? 11.992 26.982 31.365 1.00 47.13 405 GLY C O 1
ATOM 6625 N N . ASP C 2 12 ? 13.885 27.081 30.162 1.00 46.60 406 ASP C N 1
ATOM 6626 C CA . ASP C 2 12 ? 13.615 28.426 29.674 1.00 49.74 406 ASP C CA 1
ATOM 6627 C C . ASP C 2 12 ? 12.860 28.442 28.349 1.00 48.10 406 ASP C C 1
ATOM 6628 O O . ASP C 2 12 ? 12.582 29.528 27.829 1.00 50.36 406 ASP C O 1
ATOM 6637 N N . THR C 2 13 ? 12.498 27.281 27.808 1.00 42.03 407 THR C N 1
ATOM 6638 C CA . THR C 2 13 ? 11.946 27.185 26.464 1.00 41.41 407 THR C CA 1
ATOM 6639 C C . THR C 2 13 ? 10.617 26.445 26.477 1.00 35.01 407 THR C C 1
ATOM 6640 O O . THR C 2 13 ? 10.472 25.424 27.154 1.00 32.60 407 THR C O 1
ATOM 6651 N N . ILE C 2 14 ? 9.653 26.955 25.711 1.00 35.54 408 ILE C N 1
ATOM 6652 C CA . ILE C 2 14 ? 8.413 26.243 25.418 1.00 33.18 408 ILE C CA 1
ATOM 6653 C C . ILE C 2 14 ? 8.318 26.065 23.908 1.00 35.75 408 ILE C C 1
ATOM 6654 O O . ILE C 2 14 ? 8.436 27.039 23.155 1.00 35.48 408 ILE C O 1
ATOM 6670 N N . ILE C 2 15 ? 8.097 24.828 23.473 1.00 32.24 409 ILE C N 1
ATOM 6671 C CA . ILE C 2 15 ? 8.013 24.488 22.056 1.00 32.84 409 ILE C CA 1
ATOM 6672 C C . ILE C 2 15 ? 6.543 24.351 21.681 1.00 35.22 409 ILE C C 1
ATOM 6673 O O . ILE C 2 15 ? 5.824 23.516 22.245 1.00 31.17 409 ILE C O 1
ATOM 6689 N N . SER C 2 16 ? 6.103 25.159 20.714 1.00 33.34 410 SER C N 1
ATOM 6690 C CA . SER C 2 16 ? 4.707 25.167 20.293 1.00 35.12 410 SER C CA 1
ATOM 6691 C C . SER C 2 16 ? 4.290 23.825 19.700 1.00 32.58 410 SER C C 1
ATOM 6692 O O . SER C 2 16 ? 5.059 23.173 18.990 1.00 35.40 410 SER C O 1
ATOM 6700 N N . LEU C 2 17 ? 3.046 23.429 19.971 1.00 35.62 411 LEU C N 1
ATOM 6701 C CA . LEU C 2 17 ? 2.517 22.152 19.510 1.00 35.12 411 LEU C CA 1
ATOM 6702 C C . LEU C 2 17 ? 1.049 22.273 19.132 1.00 32.59 411 LEU C C 1
ATOM 6703 O O . LEU C 2 17 ? 0.34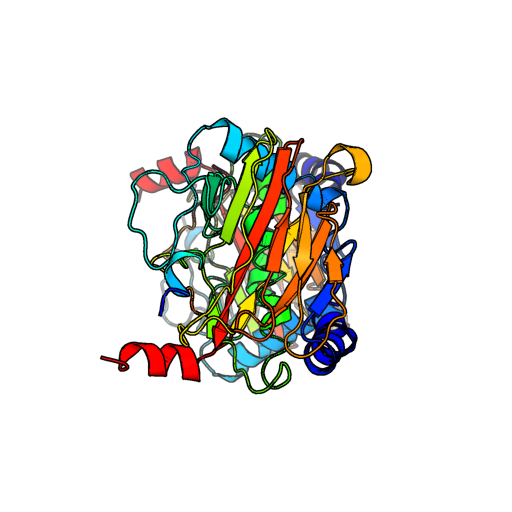8 23.200 19.545 1.00 33.12 411 LEU C O 1
ATOM 6719 N N . CYS C 2 18 ? 0.601 21.297 18.338 1.00 37.54 412 CYS C N 1
ATOM 6720 C CA . CYS C 2 18 ? -0.809 20.973 18.134 1.00 35.24 412 CYS C CA 1
ATOM 6721 C C . CYS C 2 18 ? -1.554 22.012 17.305 1.00 40.06 412 CYS C C 1
ATOM 6722 O O . CYS C 2 18 ? -2.227 21.657 16.333 1.00 40.68 412 CYS C O 1
ATOM 6729 N N . PHE C 2 19 ? -1.467 23.281 17.685 1.00 39.50 413 PHE C N 1
ATOM 6730 C CA . PHE C 2 19 ? -2.140 24.345 16.947 1.00 44.42 413 PHE C CA 1
ATOM 6731 C C . PHE C 2 19 ? -1.536 25.702 17.294 1.00 45.99 413 PHE C C 1
ATOM 6732 O O . PHE C 2 19 ? -0.798 25.841 18.269 1.00 47.03 413 PHE C O 1
ATOM 6750 N N . ASP D 2 1 ? 25.533 22.938 -18.283 1.00 55.77 395 ASP D N 1
ATOM 6751 C CA . ASP D 2 1 ? 24.594 22.331 -19.218 1.00 54.51 395 ASP D CA 1
ATOM 6752 C C . ASP D 2 1 ? 23.151 22.654 -18.813 1.00 47.52 395 ASP D C 1
ATOM 6753 O O . ASP D 2 1 ? 22.921 23.493 -17.944 1.00 46.58 395 ASP D O 1
ATOM 6761 N N . ALA D 2 2 ? 22.183 21.991 -19.444 1.00 39.35 396 ALA D N 1
ATOM 6762 C CA . ALA D 2 2 ? 20.774 22.244 -19.174 1.00 38.60 396 ALA D CA 1
ATOM 6763 C C . ALA D 2 2 ? 20.226 21.397 -18.032 1.00 36.71 396 ALA D C 1
ATOM 6764 O O . ALA D 2 2 ? 19.024 21.459 -17.757 1.00 34.67 396 ALA D O 1
ATOM 6771 N N . CYS D 2 3 ? 21.072 20.622 -17.353 1.00 34.72 397 CYS D N 1
ATOM 6772 C CA . CYS D 2 3 ? 20.573 19.682 -16.356 1.00 37.67 397 CYS D CA 1
ATOM 6773 C C . CYS D 2 3 ? 19.773 20.392 -15.266 1.00 29.94 397 CYS D C 1
ATOM 6774 O O . CYS D 2 3 ? 18.698 19.922 -14.869 1.00 26.47 397 CYS D O 1
ATOM 6781 N N . THR D 2 4 ? 20.267 21.531 -14.774 1.00 27.75 398 THR D N 1
ATOM 6782 C CA . THR D 2 4 ? 19.570 22.214 -13.686 1.00 33.47 398 THR D CA 1
ATOM 6783 C C . THR D 2 4 ? 18.264 22.857 -14.133 1.00 30.96 398 THR D C 1
ATOM 6784 O O . THR D 2 4 ? 17.462 23.247 -13.275 1.00 29.20 398 THR D O 1
ATOM 6795 N N . LEU D 2 5 ? 18.030 22.987 -15.443 1.00 29.87 399 LEU D N 1
ATOM 6796 C CA . LEU D 2 5 ? 16.736 23.459 -15.920 1.00 30.87 399 LEU D CA 1
ATOM 6797 C C . LEU D 2 5 ? 15.610 22.495 -15.589 1.00 29.03 399 LEU D C 1
ATOM 6798 O O . LEU D 2 5 ? 14.441 22.897 -15.617 1.00 26.95 399 LEU D O 1
ATOM 6814 N N . LEU D 2 6 ? 15.931 21.233 -15.315 1.00 25.04 400 LEU D N 1
ATOM 6815 C CA . LEU D 2 6 ? 14.931 20.219 -15.046 1.00 27.21 400 LEU D CA 1
ATOM 6816 C C . LEU D 2 6 ? 14.955 19.721 -13.611 1.00 22.58 400 LEU D C 1
ATOM 6817 O O . LEU D 2 6 ? 14.033 19.001 -13.216 1.00 23.00 400 LEU D O 1
ATOM 6833 N N . ALA D 2 7 ? 15.974 20.104 -12.814 1.00 28.58 401 ALA D N 1
ATOM 6834 C CA . ALA D 2 7 ? 16.193 19.548 -11.482 1.00 27.13 401 ALA D CA 1
ATOM 6835 C C . ALA D 2 7 ? 15.299 20.233 -10.447 1.00 22.30 401 ALA D C 1
ATOM 6836 O O . ALA D 2 7 ? 15.056 21.438 -10.538 1.00 26.50 401 ALA D O 1
ATOM 6843 N N . PRO D 2 8 ? 14.821 19.499 -9.439 1.00 21.76 402 PRO D N 1
ATOM 6844 C CA . PRO D 2 8 ? 13.928 20.104 -8.438 1.00 22.31 402 PRO D CA 1
ATOM 6845 C C . PRO D 2 8 ? 14.695 20.982 -7.459 1.00 25.61 402 PRO D C 1
ATOM 6846 O O . PRO D 2 8 ? 15.735 20.583 -6.930 1.00 27.86 402 PRO D O 1
ATOM 6857 N N . ALA D 2 9 ? 14.167 22.180 -7.219 1.00 23.50 403 ALA D N 1
ATOM 6858 C CA . ALA D 2 9 ? 14.762 23.082 -6.241 1.00 27.96 403 ALA D CA 1
ATOM 6859 C C . ALA D 2 9 ? 14.840 22.415 -4.870 1.00 28.19 403 ALA D C 1
ATOM 6860 O O . ALA D 2 9 ? 13.929 21.692 -4.455 1.00 27.66 403 ALA D O 1
ATOM 6867 N N . ALA D 2 10 ? 15.939 22.666 -4.160 1.00 28.51 404 ALA D N 1
ATOM 6868 C CA . ALA D 2 10 ? 16.185 22.041 -2.865 1.00 31.59 404 ALA D CA 1
ATOM 6869 C C . ALA D 2 10 ? 15.686 22.867 -1.688 1.00 37.34 404 ALA D C 1
ATOM 6870 O O . ALA D 2 10 ? 15.679 22.364 -0.559 1.00 37.94 404 ALA D O 1
ATOM 6877 N N . GLY D 2 11 ? 15.279 24.111 -1.914 1.00 41.69 405 GLY D N 1
ATOM 6878 C CA . GLY D 2 11 ? 14.957 25.010 -0.830 1.00 47.15 405 GLY D CA 1
ATOM 6879 C C . GLY D 2 11 ? 16.190 25.733 -0.318 1.00 49.86 405 GLY D C 1
ATOM 6880 O O . GLY D 2 11 ? 17.330 25.452 -0.701 1.00 52.22 405 GLY D O 1
ATOM 6884 N N . ASP D 2 12 ? 15.950 26.688 0.575 1.00 50.43 406 ASP D N 1
ATOM 6885 C CA . ASP D 2 12 ? 17.023 27.520 1.105 1.00 56.50 406 ASP D CA 1
ATOM 6886 C C . ASP D 2 12 ? 17.609 26.997 2.411 1.00 51.77 406 ASP D C 1
ATOM 6887 O O . ASP D 2 12 ? 18.636 27.519 2.859 1.00 55.43 406 ASP D O 1
ATOM 6896 N N . THR D 2 13 ? 17.007 25.982 3.024 1.00 44.78 407 THR D N 1
ATOM 6897 C CA . THR D 2 13 ? 17.401 25.539 4.353 1.00 44.10 407 THR D CA 1
ATOM 6898 C C . THR D 2 13 ? 17.912 24.108 4.309 1.00 37.33 407 THR D C 1
ATOM 6899 O O . THR D 2 13 ? 17.386 23.270 3.571 1.00 32.72 407 THR D O 1
ATOM 6910 N N . ILE D 2 14 ? 18.932 23.839 5.117 1.00 32.52 408 ILE D N 1
ATOM 6911 C CA . ILE D 2 14 ? 19.436 22.493 5.349 1.00 35.62 408 ILE D CA 1
ATOM 6912 C C . ILE D 2 14 ? 19.406 22.255 6.851 1.00 36.92 408 ILE D C 1
ATOM 6913 O O . ILE D 2 14 ? 20.021 23.011 7.613 1.00 38.33 408 ILE D O 1
ATOM 6929 N N . ILE D 2 15 ? 18.685 21.223 7.275 1.00 32.66 409 ILE D N 1
ATOM 6930 C CA . ILE D 2 15 ? 18.593 20.860 8.685 1.00 35.34 409 ILE D CA 1
ATOM 6931 C C . ILE D 2 15 ? 19.753 19.929 9.015 1.00 34.83 409 ILE D C 1
ATOM 6932 O O . ILE D 2 15 ? 19.913 18.879 8.386 1.00 27.09 409 ILE D O 1
ATOM 6948 N N . SER D 2 16 ? 20.558 20.308 10.007 1.00 36.40 410 SER D N 1
ATOM 6949 C CA . SER D 2 16 ? 21.704 19.495 10.392 1.00 38.50 410 SER D CA 1
ATOM 6950 C C . SER D 2 16 ? 21.244 18.166 10.980 1.00 37.50 410 SER D C 1
ATOM 6951 O O . SER D 2 16 ? 20.215 18.082 11.658 1.00 33.20 410 SER D O 1
ATOM 6959 N N . LEU D 2 17 ? 22.034 17.121 10.740 1.00 34.12 411 LEU D N 1
ATOM 6960 C CA . LEU D 2 17 ? 21.602 15.774 11.081 1.00 31.81 411 LEU D CA 1
ATOM 6961 C C . LEU D 2 17 ? 22.790 14.882 11.414 1.00 36.54 411 LEU D C 1
ATOM 6962 O O . LEU D 2 17 ? 23.901 15.084 10.919 1.00 37.94 411 LEU D O 1
ATOM 6978 N N . CYS D 2 18 ? 22.524 13.888 12.268 1.00 36.41 412 CYS D N 1
ATOM 6979 C CA . CYS D 2 18 ? 23.400 12.747 12.528 1.00 36.80 412 CYS D CA 1
ATOM 6980 C C . CYS D 2 18 ? 24.652 13.117 13.312 1.00 38.54 412 CYS D C 1
ATOM 6981 O O . CYS D 2 18 ? 24.977 12.458 14.304 1.00 42.77 412 CYS D O 1
ATOM 6988 N N . PHE D 2 19 ? 25.373 14.140 12.870 1.00 38.41 413 PHE D N 1
ATOM 6989 C CA . PHE D 2 19 ? 26.580 14.573 13.561 1.00 42.09 413 PHE D CA 1
ATOM 6990 C C . PHE D 2 19 ? 26.907 16.014 13.185 1.00 45.92 413 PHE D C 1
ATOM 6991 O O . PHE D 2 19 ? 26.501 16.500 12.126 1.00 48.38 413 PHE D O 1
#

Secondary structure (DSSP, 8-state):
-HHHHIIIIIHHHHHHHSEEEESSSS-HHHHHHHHHHHHHHHHTT--EE--BSS--SS--TTTB--EEEEE-S-STT-HHHHHHHHHHHHHHHHHTTSSTT--EEEEPPEEEEEEESTTEEEEEE-S-SS--SEEEEEEEE-BTT--HHHHB--EEE--TTSS--EEE--BTT-EEEEE-STT--EEEEEESSEEEEEEEEEEEHHHHHHHHHH-/-HHHHIIIIIHHHHHHHSEEEESSSS-HHHHHHHHHHHHHHHHTT--EE--BSS--SS--TTTB--EEEEE-S-STT-HHHHHHHHHHHHHHHHHTTSSTT--EEEEPPEEEEEEESTTEEEEEE-S-SS--SEEEEEEEE-BTT--HHHHB--EEE--TT-S--EEE--BTTEEEEEE-STT--EEEEEESSEEEEEEEEEEEHHHHHHHHT--/--HHHHSBP--S--EE---/--GGGTSBP--S--EE---

InterPro domains:
  IPR002893 Zinc finger, MYND-type [PF01753] (21-58)
  IPR002893 Zinc finger, MYND-type [PS01360] (21-58)
  IPR002893 Zinc finger, MYND-type [PS50865] (21-58)
  IPR005123 Oxoglutarate/iron-dependent dioxygenase domain [PS51471] (291-392)
  IPR006620 Prolyl 4-hydroxylase, alpha subunit [SM00702] (205-391)
  IPR044862 Prolyl 4-hydroxylase alpha subunit, Fe(2+) 2OG dioxygenase domain [PF13640] (299-390)
  IPR051559 Hypoxia-inducible factor prolyl hydroxylases [PTHR12907] (25-405)

Organism: Homo sapiens (NCBI:txid9606)

GO terms:
  GO:0016706 2-oxoglutarate-dependent dioxygenase activity (F, IDA)
  GO:0001666 response to hypoxia (P, IDA)
  GO:1902072 negative regulation of hypoxia-inducible factor-1alpha signaling pathway (P, IDA)
  GO:0032364 intracellular oxygen homeostasis (P, IDA)
  GO:0031543 peptidyl-proline dioxygenase activity (F, TAS)
  GO:0008198 ferrous iron binding (F, IDA)
  GO:0005737 cytoplasm (C, IDA)
  GO:0071731 response to nitric oxide (P, IDA)
  GO:0005634 nucleus (C, EXP)
  GO:0005737 cytoplasm (C, EXP)
  GO:0160082 hypoxia-inducible factor-proline dioxygenase activity (F, EXP)
  GO:0005515 protein binding (F, IPI)
  GO:0005829 cytosol (C, TAS)
  GO:0160082 hypoxia-inducible factor-proline dioxygenase activity (F, IDA)
  GO:0005829 cytosol (C, IDA)

Sequence (468 aa):
PALKLALEYIVPAMNKHGICVVDDFLGKETGQQIGDEVRALHDTGKFTDGQLVSQKSDSSKDIRGDKITWIEGKEPGCETIGLLMSSMMDDLICHCNGKLGSYKINGRTKAMVACYPGNGTGYVRHVDNCNGDGRCVTCCIYYLNKDWDAKVSGGILRIFPEGKAQFADIEPKFDRLLFFWSDRRNPHEVQPAYATRYAITVWYFDADERAAAKVKYPALKLALEYIVPAMNKHGICVVDDFLGKETGQQQIGDEVRALHDTGKFTDGQLVSQKSDSSKDIRGDKITWIEGKEPGCETIGLLMMSSMMDDLICHHCNGKLGSYKINGRTKAMVACYPGNGTGYVRHVDNCNGDGRCVTCCIYYLNKDWDAKVSGGILRIFPEGKAQFADIEPKFDRLLFFWSDRRNPHEVQPAYATRYAITVWYFDADERAAAKVKYDACTLLAPAAGDTIISLCFDACTLLAPAAGDTIISLCF

B-factor: mean 40.04, std 14.57, range [15.64, 120.25]

CATH classification: 2.60.120.620

Radius of gyration: 24.35 Å; Cα contacts (8 Å, |Δi|>4): 1105; chains: 4; bounding box: 44×43×72 Å

Nearest PDB structures (foldseek):
  5l9v-assembly2_B  TM=1.000E+00  e=1.438E-47  Homo sapiens
  5las-assembly1_B  TM=1.003E+00  e=2.460E-46  Homo sapiens
  5l9b-assembly1_A  TM=9.886E-01  e=8.296E-45  Homo sapiens
  7q5x-assembly1_A  TM=9.860E-01  e=8.824E-45  Homo sapiens
  5lat-assembly1_A  TM=9.353E-01  e=6.242E-43  Homo sapiens

Solvent-accessible surface area: 19786 Å² total; per-residue (Å²): 108,40,80,34,53,0,68,103,105,1,19,67,19,2,74,167,112,6,22,3,37,13,55,115,35,45,29,109,38,26,0,64,53,0,2,57,18,0,88,58,18,60,124,87,66,99,13,82,38,3,82,8,70,34,57,169,58,146,75,15,94,138,46,6,0,2,62,10,18,71,6,72,14,112,42,88,41,2,19,0,0,8,20,0,5,20,17,0,9,7,1,0,20,42,0,40,55,111,2,52,111,40,56,0,27,0,20,0,45,0,14,0,6,0,12,53,5,141,26,25,12,12,60,132,10,14,3,5,13,72,27,33,0,1,2,0,1,0,20,0,2,8,11,99,148,35,67,20,197,112,12,18,0,18,3,56,0,48,22,61,88,56,110,103,106,27,66,10,63,0,103,31,3,32,0,0,2,0,13,1,37,116,101,3,28,8,36,11,54,66,0,137,38,70,6,19,6,0,7,0,5,0,6,11,18,120,44,52,60,41,7,171,128,143,156,104,32,26,44,58,0,101,101,102,0,14,61,19,0,81,156,109,5,23,3,40,11,58,103,33,41,29,63,41,26,0,78,40,0,2,70,17,0,100,57,23,57,116,87,61,113,12,82,35,2,81,7,70,29,60,162,54,106,80,14,105,138,43,7,2,2,67,10,19,72,5,47,12,76,60,52,39,6,16,0,0,10,21,0,3,21,14,1,10,3,2,0,20,44,1,48,73,33,1,42,114,40,36,0,26,0,20,0,56,0,13,0,5,0,11,54,5,138,24,28,13,11,62,135,10,15,3,4,12,103,36,44,0,0,2,0,1,0,20,0,2,8,10,110,140,27,70,26,197,117,16,17,0,20,2,55,0,54,28,54,88,125,101,115,101,28,73,13,81,0,91,27,2,32,0,0,2,0,11,1,37,116,100,3,27,8,40,13,53,71,0,140,36,70,6,18,5,1,6,0,5,0,6,8,19,114,42,58,61,68,39,175,76,89,234,150,58,21,21,58,55,1,3,24,25,43,144,47,72,44,53,9,16,140,150,60,21,23,55,58,1,3,26,26,47,143,53,64,39,72,15,16,134